Protein AF-A0A7J0DZ44-F1 (afdb_monomer)

Structure (mmCIF, N/CA/C/O backbone):
data_AF-A0A7J0DZ44-F1
#
_entry.id   AF-A0A7J0DZ44-F1
#
loop_
_atom_site.group_PDB
_atom_site.id
_atom_site.type_symbol
_atom_site.label_atom_id
_atom_site.label_alt_id
_atom_site.label_comp_id
_atom_site.label_asym_id
_atom_site.label_entity_id
_atom_site.label_seq_id
_atom_site.pdbx_PDB_ins_code
_atom_site.Cartn_x
_atom_site.Cartn_y
_atom_site.Cartn_z
_atom_site.occupancy
_atom_site.B_iso_or_equiv
_atom_site.auth_seq_id
_atom_site.auth_comp_id
_atom_site.auth_asym_id
_atom_site.auth_atom_id
_atom_site.pdbx_PDB_model_num
ATOM 1 N N . MET A 1 1 ? 15.721 -35.828 4.945 1.00 43.91 1 MET A N 1
ATOM 2 C CA . MET A 1 1 ? 15.934 -35.846 6.408 1.00 43.91 1 MET A CA 1
ATOM 3 C C . MET A 1 1 ? 17.241 -35.132 6.707 1.00 43.91 1 MET A C 1
ATOM 5 O O . MET A 1 1 ? 18.280 -35.696 6.408 1.00 43.91 1 MET A O 1
ATOM 9 N N . PHE A 1 2 ? 17.202 -33.919 7.258 1.00 36.06 2 PHE A N 1
ATOM 10 C CA . PHE A 1 2 ? 18.386 -33.231 7.784 1.00 36.06 2 PHE A CA 1
ATOM 11 C C . PHE A 1 2 ? 17.964 -32.470 9.041 1.00 36.06 2 PHE A C 1
ATOM 13 O O . PHE A 1 2 ? 17.052 -31.649 8.985 1.00 36.06 2 PHE A O 1
ATOM 20 N N . GLY A 1 3 ? 18.553 -32.820 10.185 1.00 31.08 3 GLY A N 1
ATOM 21 C CA . GLY A 1 3 ? 18.211 -32.240 11.481 1.00 31.08 3 GLY A CA 1
ATOM 22 C C . GLY A 1 3 ? 19.172 -31.118 11.855 1.00 31.08 3 GLY A C 1
ATOM 23 O O . GLY A 1 3 ? 20.385 -31.315 11.820 1.00 31.08 3 GLY A O 1
ATOM 24 N N . PHE A 1 4 ? 18.634 -29.968 12.256 1.00 33.56 4 PHE A N 1
ATOM 25 C CA . PHE A 1 4 ? 19.413 -28.885 12.851 1.00 33.56 4 PHE A CA 1
ATOM 26 C C . PHE A 1 4 ? 19.308 -28.943 14.376 1.00 33.56 4 PHE A C 1
ATOM 28 O O . PHE A 1 4 ? 18.251 -28.692 14.953 1.00 33.56 4 PHE A O 1
ATOM 35 N N . SER A 1 5 ? 20.420 -29.276 15.032 1.00 33.06 5 SER A N 1
ATOM 36 C CA . SER A 1 5 ? 20.515 -29.284 16.493 1.00 33.06 5 SER A CA 1
ATOM 37 C C . SER A 1 5 ? 20.655 -27.864 17.038 1.00 33.06 5 SER A C 1
ATOM 39 O O . SER A 1 5 ? 21.625 -27.165 16.744 1.00 33.06 5 SER A O 1
ATOM 41 N N . ILE A 1 6 ? 19.716 -27.463 17.893 1.00 34.22 6 ILE A N 1
ATOM 42 C CA . ILE A 1 6 ? 19.776 -26.206 18.645 1.00 34.22 6 ILE A CA 1
ATOM 43 C C . ILE A 1 6 ? 20.902 -26.308 19.682 1.00 34.22 6 ILE A C 1
ATOM 45 O O . ILE A 1 6 ? 20.892 -27.207 20.524 1.00 34.22 6 ILE A O 1
ATOM 49 N N . ARG A 1 7 ? 21.861 -25.374 19.656 1.00 34.81 7 ARG A N 1
ATOM 50 C CA . ARG A 1 7 ? 22.916 -25.270 20.674 1.00 34.81 7 ARG A CA 1
ATOM 51 C C . ARG A 1 7 ? 22.809 -23.946 21.420 1.00 34.81 7 ARG A C 1
ATOM 53 O O . ARG A 1 7 ? 23.337 -22.927 20.984 1.00 34.81 7 ARG A O 1
ATOM 60 N N . THR A 1 8 ? 22.140 -23.980 22.565 1.00 36.38 8 THR A N 1
ATOM 61 C CA . THR A 1 8 ? 22.149 -22.888 23.540 1.00 36.38 8 THR A CA 1
ATOM 62 C C . THR A 1 8 ? 23.567 -22.663 24.082 1.00 36.38 8 THR A C 1
ATOM 64 O O . THR A 1 8 ? 24.327 -23.611 24.297 1.00 36.38 8 THR A O 1
ATOM 67 N N . ARG A 1 9 ? 23.938 -21.400 24.320 1.00 35.31 9 ARG A N 1
ATOM 68 C CA . ARG A 1 9 ? 25.135 -21.029 25.091 1.00 35.31 9 ARG A CA 1
ATOM 69 C C . ARG A 1 9 ? 24.743 -20.109 26.241 1.00 35.31 9 ARG A C 1
ATOM 71 O O . ARG A 1 9 ? 24.006 -19.151 26.047 1.00 35.31 9 ARG A O 1
ATOM 78 N N . GLN A 1 10 ? 25.234 -20.442 27.431 1.00 34.72 10 GLN A N 1
ATOM 79 C CA . GLN A 1 10 ? 25.020 -19.686 28.663 1.00 34.72 10 GLN A CA 1
ATOM 80 C C . GLN A 1 10 ? 25.854 -18.401 28.704 1.00 34.72 10 GLN A C 1
ATOM 82 O O . GLN A 1 10 ? 26.962 -18.345 28.168 1.00 34.72 10 GLN A O 1
ATOM 87 N N . ASN A 1 11 ? 25.340 -17.419 29.447 1.00 33.09 11 ASN A N 1
ATOM 88 C CA . ASN A 1 11 ? 26.119 -16.308 29.986 1.00 33.09 11 ASN A CA 1
ATOM 89 C C . ASN A 1 11 ? 27.279 -16.818 30.854 1.00 33.09 11 ASN A C 1
ATOM 91 O O . ASN A 1 11 ? 27.069 -17.668 31.719 1.00 33.09 11 ASN A O 1
ATOM 95 N N . VAL A 1 12 ? 28.454 -16.202 30.715 1.00 37.75 12 VAL A N 1
ATOM 96 C CA . VAL A 1 12 ? 29.480 -16.166 31.767 1.00 37.75 12 VAL A CA 1
ATOM 97 C C . VAL A 1 12 ? 30.009 -14.739 31.863 1.00 37.75 12 VAL A C 1
ATOM 99 O O . VAL A 1 12 ? 30.397 -14.138 30.863 1.00 37.75 12 VAL A O 1
ATOM 102 N N . SER A 1 13 ? 29.989 -14.192 33.073 1.00 35.38 13 SER A N 1
ATOM 103 C CA . SER A 1 13 ? 30.515 -12.874 33.420 1.00 35.38 13 SER A CA 1
ATOM 104 C C . SER A 1 13 ? 32.046 -12.880 33.499 1.00 35.38 13 SER A C 1
ATOM 106 O O . SER A 1 13 ? 32.651 -13.830 33.989 1.00 35.38 13 SER A O 1
ATOM 108 N N . GLY A 1 14 ? 32.686 -11.790 33.068 1.00 33.53 14 GLY A N 1
ATOM 109 C CA . GLY A 1 14 ? 34.139 -11.634 33.174 1.00 33.53 14 GLY A CA 1
ATOM 110 C C . GLY A 1 14 ? 34.596 -10.212 32.865 1.00 33.53 14 GLY A C 1
ATOM 111 O O . GLY A 1 14 ? 34.709 -9.831 31.706 1.00 33.53 14 GLY A O 1
ATOM 112 N N . SER A 1 15 ? 34.861 -9.427 33.909 1.00 36.53 15 SER A N 1
ATOM 113 C CA . SER A 1 15 ? 35.452 -8.086 33.804 1.00 36.53 15 SER A CA 1
ATOM 114 C C . SER A 1 15 ? 36.983 -8.167 33.860 1.00 36.53 15 SER A C 1
ATOM 116 O O . SER A 1 15 ? 37.512 -8.968 34.635 1.00 36.53 15 SER A O 1
ATOM 118 N N . PRO A 1 16 ? 37.707 -7.321 33.108 1.00 46.69 16 PRO A N 1
ATOM 119 C CA . PRO A 1 16 ? 39.005 -6.840 33.568 1.00 46.69 16 PRO A CA 1
ATOM 120 C C . PRO A 1 16 ? 39.146 -5.307 33.517 1.00 46.69 16 PRO A C 1
ATOM 122 O O . PRO A 1 16 ? 38.328 -4.575 32.961 1.00 46.69 16 PRO A O 1
ATOM 125 N N . ARG A 1 17 ? 40.204 -4.817 34.172 1.00 32.31 17 ARG A N 1
ATOM 126 C CA . ARG A 1 17 ? 40.313 -3.468 34.741 1.00 32.31 17 ARG A CA 1
ATOM 127 C C . ARG A 1 17 ? 41.557 -2.711 34.243 1.00 32.31 17 ARG A C 1
ATOM 129 O O . ARG A 1 17 ? 42.655 -3.240 34.322 1.00 32.31 17 ARG A O 1
ATOM 136 N N . ALA A 1 18 ? 41.343 -1.428 33.932 1.00 34.41 18 ALA A N 1
ATOM 137 C CA . ALA A 1 18 ? 42.260 -0.274 33.998 1.00 34.41 18 ALA A CA 1
ATOM 138 C C . ALA A 1 18 ? 43.503 -0.130 33.084 1.00 34.41 18 ALA A C 1
ATOM 140 O O . ALA A 1 18 ? 44.418 -0.945 33.057 1.00 34.41 18 ALA A O 1
ATOM 141 N N . GLY A 1 19 ? 43.577 1.084 32.523 1.00 31.53 19 GLY A N 1
ATOM 142 C CA . GLY A 1 19 ? 44.742 1.829 32.025 1.00 31.53 19 GLY A CA 1
ATOM 143 C C . GLY A 1 19 ? 44.231 2.959 31.113 1.00 31.53 19 GLY A C 1
ATOM 144 O O . GLY A 1 19 ? 43.337 2.702 30.318 1.00 31.53 19 GLY A O 1
ATOM 145 N N . GLY A 1 20 ? 44.648 4.228 31.165 1.00 30.98 20 GLY A N 1
ATOM 146 C CA . GLY A 1 20 ? 45.478 4.995 32.105 1.00 30.98 20 GLY A CA 1
ATOM 147 C C . GLY A 1 20 ? 45.550 6.455 31.599 1.00 30.98 20 GLY A C 1
ATOM 148 O O . GLY A 1 20 ? 45.756 6.662 30.408 1.00 30.98 20 GLY A O 1
ATOM 149 N N . SER A 1 21 ? 45.315 7.467 32.447 1.00 33.44 21 SER A N 1
ATOM 150 C CA . SER A 1 21 ? 45.281 8.899 32.047 1.00 33.44 21 SER A CA 1
ATOM 151 C C . SER A 1 21 ? 46.685 9.497 31.828 1.00 33.44 21 SER A C 1
ATOM 153 O O . SER A 1 21 ? 47.658 8.937 32.336 1.00 33.44 21 SER A O 1
ATOM 155 N N . PRO A 1 22 ? 46.819 10.643 31.123 1.00 50.00 22 PRO A N 1
ATOM 156 C CA . PRO A 1 22 ? 46.751 11.988 31.755 1.00 50.00 22 PRO A CA 1
ATOM 157 C C . PRO A 1 22 ? 46.047 13.057 30.865 1.00 50.00 22 PRO A C 1
ATOM 159 O O . PRO A 1 22 ? 45.799 12.792 29.699 1.00 50.00 22 PRO A O 1
ATOM 162 N N . ARG A 1 23 ? 45.762 14.325 31.221 1.00 32.16 23 ARG A N 1
ATOM 163 C CA . ARG A 1 23 ? 45.607 15.151 32.451 1.00 32.16 23 ARG A CA 1
ATOM 164 C C . ARG A 1 23 ? 45.887 16.622 32.054 1.00 32.16 23 ARG A C 1
ATOM 166 O O . ARG A 1 23 ? 47.036 16.918 31.756 1.00 32.16 23 ARG A O 1
ATOM 173 N N . THR A 1 24 ? 44.926 17.533 32.234 1.00 31.66 24 THR A N 1
ATOM 174 C CA . THR A 1 24 ? 45.095 18.984 32.544 1.00 31.66 24 THR A CA 1
ATOM 175 C C . THR A 1 24 ? 43.763 19.456 33.178 1.00 31.66 24 THR A C 1
ATOM 177 O O . THR A 1 24 ? 42.719 19.160 32.617 1.00 31.66 24 THR A O 1
ATOM 180 N N . THR A 1 25 ? 43.612 19.941 34.426 1.00 31.28 25 THR A N 1
ATOM 181 C CA . THR A 1 25 ? 44.124 21.157 35.124 1.00 31.28 25 THR A CA 1
ATOM 182 C C . THR A 1 25 ? 43.849 22.455 34.349 1.00 31.28 25 THR A C 1
ATOM 184 O O . THR A 1 25 ? 44.351 22.558 33.239 1.00 31.28 25 THR A O 1
ATOM 187 N N . THR A 1 26 ? 43.159 23.496 34.841 1.00 33.94 26 THR A N 1
ATOM 188 C CA . THR A 1 26 ? 42.732 23.934 36.206 1.00 33.94 26 THR A CA 1
ATOM 189 C C . THR A 1 26 ? 41.190 24.177 36.261 1.00 33.94 26 THR A C 1
ATOM 191 O O . THR A 1 26 ? 40.517 23.777 35.321 1.00 33.94 26 THR A O 1
ATOM 194 N N . GLY A 1 27 ? 40.512 24.738 37.285 1.00 31.03 27 GLY A N 1
ATOM 195 C CA . GLY A 1 27 ? 40.890 25.312 38.595 1.00 31.03 27 GLY A CA 1
ATOM 196 C C . GLY A 1 27 ? 39.676 25.834 39.414 1.00 31.03 27 GLY A C 1
ATOM 197 O O . GLY A 1 27 ? 38.540 25.710 38.970 1.00 31.03 27 GLY A O 1
ATOM 198 N N . SER A 1 28 ? 39.937 26.444 40.583 1.00 28.61 28 SER A N 1
ATOM 199 C CA . SER A 1 28 ? 38.984 27.098 41.530 1.00 28.61 28 SER A CA 1
ATOM 200 C C . SER A 1 28 ? 39.706 28.302 42.218 1.00 28.61 28 SER A C 1
ATOM 202 O O . SER A 1 28 ? 40.907 28.416 41.950 1.00 28.61 28 SER A O 1
ATOM 204 N N . PRO A 1 29 ? 39.128 29.149 43.128 1.00 46.94 29 PRO A N 1
ATOM 205 C CA . PRO A 1 29 ? 37.800 29.093 43.788 1.00 46.94 29 PRO A CA 1
ATOM 206 C C . PRO A 1 29 ? 37.047 30.438 44.109 1.00 46.94 29 PRO A C 1
ATOM 208 O O . PRO A 1 29 ? 37.622 31.519 44.109 1.00 46.94 29 PRO A O 1
ATOM 211 N N . SER A 1 30 ? 35.808 30.289 44.621 1.00 30.03 30 SER A N 1
ATOM 212 C CA . SER A 1 30 ? 35.203 31.016 45.778 1.00 30.03 30 SER A CA 1
ATOM 213 C C . SER A 1 30 ? 34.211 32.208 45.645 1.00 30.03 30 SER A C 1
ATOM 215 O O . SER A 1 30 ? 34.310 33.074 44.787 1.00 30.03 30 SER A O 1
ATOM 217 N N . THR A 1 31 ? 33.309 32.227 46.648 1.00 32.22 31 THR A N 1
ATOM 218 C CA . THR A 1 31 ? 32.416 33.274 47.222 1.00 32.22 31 THR A CA 1
ATOM 219 C C . THR A 1 31 ? 31.159 33.834 46.509 1.00 32.22 31 THR A C 1
ATOM 221 O O . THR A 1 31 ? 31.244 34.704 45.656 1.00 32.22 31 THR A O 1
ATOM 224 N N . VAL A 1 32 ? 29.994 33.446 47.071 1.00 33.91 32 VAL A N 1
ATOM 225 C CA . VAL A 1 32 ? 28.840 34.271 47.542 1.00 33.91 32 VAL A CA 1
ATOM 226 C C . VAL A 1 32 ? 28.119 35.245 46.581 1.00 33.91 32 VAL A C 1
ATOM 228 O O . VAL A 1 32 ? 28.599 36.350 46.362 1.00 33.91 32 VAL A O 1
ATOM 231 N N . ALA A 1 33 ? 26.869 34.910 46.198 1.00 32.44 33 ALA A N 1
ATOM 232 C CA . ALA A 1 33 ? 25.630 35.674 46.509 1.00 32.44 33 ALA A CA 1
ATOM 233 C C . ALA A 1 33 ? 24.385 35.164 45.729 1.00 32.44 33 ALA A C 1
ATOM 235 O O . ALA A 1 33 ? 24.387 35.092 44.504 1.00 32.44 33 ALA A O 1
ATOM 236 N N . THR A 1 34 ? 23.286 34.877 46.432 1.00 31.98 34 THR A N 1
ATOM 237 C CA . THR A 1 34 ? 21.893 34.825 45.912 1.00 31.98 34 THR A CA 1
ATOM 238 C C . THR A 1 34 ? 21.245 36.230 46.025 1.00 31.98 34 THR A C 1
ATOM 240 O O . THR A 1 34 ? 21.845 37.069 46.699 1.00 31.98 34 THR A O 1
ATOM 243 N N . PRO A 1 35 ? 20.025 36.533 45.496 1.00 44.53 35 PRO A N 1
ATOM 244 C CA . PRO A 1 35 ? 19.065 35.691 44.747 1.00 44.53 35 PRO A CA 1
ATOM 245 C C . PRO A 1 35 ? 18.391 36.332 43.496 1.00 44.53 35 PRO A C 1
ATOM 247 O O . PRO A 1 35 ? 18.168 37.539 43.470 1.00 44.53 35 PRO A O 1
ATOM 250 N N . ARG A 1 36 ? 17.867 35.509 42.560 1.00 30.42 36 ARG A N 1
ATOM 251 C CA . ARG A 1 36 ? 16.418 35.435 42.190 1.00 30.42 36 ARG A CA 1
ATOM 252 C C . ARG A 1 36 ? 16.113 34.633 40.903 1.00 30.42 36 ARG A C 1
ATOM 254 O O . ARG A 1 36 ? 16.737 34.840 39.877 1.00 30.42 36 ARG A O 1
ATOM 261 N N . SER A 1 37 ? 14.996 33.897 40.975 1.00 29.45 37 SER A N 1
ATOM 262 C CA . SER A 1 37 ? 13.977 33.699 39.920 1.00 29.45 37 SER A CA 1
ATOM 263 C C . SER A 1 37 ? 14.210 32.754 38.718 1.00 29.45 37 SER A C 1
ATOM 265 O O . SER A 1 37 ? 14.757 33.157 37.703 1.00 29.45 37 SER A O 1
ATOM 267 N N . ILE A 1 38 ? 13.546 31.587 38.807 1.00 33.12 38 ILE A N 1
ATOM 268 C CA . ILE A 1 38 ? 12.726 30.907 37.770 1.00 33.12 38 ILE A CA 1
ATOM 269 C C . ILE A 1 38 ? 13.408 30.412 36.473 1.00 33.12 38 ILE A C 1
ATOM 271 O O . ILE A 1 38 ? 13.805 31.197 35.622 1.00 33.12 38 ILE A O 1
ATOM 275 N N . GLY A 1 39 ? 13.321 29.090 36.246 1.00 32.09 39 GLY A N 1
ATOM 276 C CA . GLY A 1 39 ? 13.330 28.477 34.905 1.00 32.09 39 GLY A CA 1
ATOM 277 C C . GLY A 1 39 ? 14.258 27.266 34.746 1.00 32.09 39 GLY A C 1
ATOM 278 O O . GLY A 1 39 ? 15.430 27.435 34.432 1.00 32.09 39 GLY A O 1
ATOM 279 N N . GLY A 1 40 ? 13.740 26.040 34.903 1.00 30.69 40 GLY A N 1
ATOM 280 C CA . GLY A 1 40 ? 14.496 24.813 34.599 1.00 30.69 40 GLY A CA 1
ATOM 281 C C . GLY A 1 40 ? 13.887 23.538 35.194 1.00 30.69 40 GLY A C 1
ATOM 282 O O . GLY A 1 40 ? 13.850 23.377 36.409 1.00 30.69 40 GLY A O 1
ATOM 283 N N . SER A 1 41 ? 13.411 22.634 34.334 1.00 42.56 41 SER A N 1
ATOM 284 C CA . SER A 1 41 ? 12.888 21.307 34.705 1.00 42.56 41 SER A CA 1
ATOM 285 C C . SER A 1 41 ? 14.019 20.301 34.970 1.00 42.56 41 SER A C 1
ATOM 287 O O . SER A 1 41 ? 15.100 20.428 34.392 1.00 42.56 41 SER A O 1
ATOM 289 N N . PRO A 1 42 ? 13.746 19.241 35.748 1.00 40.66 42 PRO A N 1
ATOM 290 C CA . PRO A 1 42 ? 14.258 17.923 35.389 1.00 40.66 42 PRO A CA 1
ATOM 291 C C . PRO A 1 42 ? 13.148 16.868 35.248 1.00 40.66 42 PRO A C 1
ATOM 293 O O . PRO A 1 42 ? 12.140 16.882 35.952 1.00 40.66 42 PRO A O 1
ATOM 296 N N . ARG A 1 43 ? 13.390 15.912 34.344 1.00 48.62 43 ARG A N 1
ATOM 297 C CA . ARG A 1 43 ? 12.677 14.630 34.262 1.00 48.62 43 ARG A CA 1
ATOM 298 C C . ARG A 1 43 ? 12.961 13.774 35.504 1.00 48.62 43 ARG A C 1
ATOM 300 O O . ARG A 1 43 ? 14.123 13.626 35.870 1.00 48.62 43 ARG A O 1
ATOM 307 N N . THR A 1 44 ? 11.938 13.085 35.990 1.00 39.16 44 THR A N 1
ATOM 308 C CA . THR A 1 44 ? 12.017 11.805 36.717 1.00 39.16 44 THR A CA 1
ATOM 309 C C . THR A 1 44 ? 10.925 10.907 36.120 1.00 39.16 44 THR A C 1
ATOM 311 O O . THR A 1 44 ? 9.802 11.350 35.911 1.00 39.16 44 THR A O 1
ATOM 314 N N . GLU A 1 45 ? 11.281 9.791 35.484 1.00 40.16 45 GLU A N 1
ATOM 315 C CA . GLU A 1 45 ? 11.608 8.496 36.107 1.00 40.16 45 GLU A CA 1
ATOM 316 C C . GLU A 1 45 ? 10.319 7.742 36.477 1.00 40.16 45 GLU A C 1
ATOM 318 O O . GLU A 1 45 ? 9.567 8.137 37.364 1.00 40.16 45 GLU A O 1
ATOM 323 N N . VAL A 1 46 ? 10.020 6.697 35.696 1.00 46.69 46 VAL A N 1
ATOM 324 C CA . VAL A 1 46 ? 8.775 5.923 35.785 1.00 46.69 46 VAL A CA 1
ATOM 325 C C . VAL A 1 46 ? 8.871 4.982 36.981 1.00 46.69 46 VAL A C 1
ATOM 327 O O . VAL A 1 46 ? 9.714 4.090 36.995 1.00 46.69 46 VAL A O 1
ATOM 330 N N . GLY A 1 47 ? 8.008 5.176 37.977 1.00 39.38 47 GLY A N 1
ATOM 331 C CA . GLY A 1 47 ? 7.958 4.313 39.154 1.00 39.38 47 GLY A CA 1
ATOM 332 C C . GLY A 1 47 ? 7.350 2.947 38.841 1.00 39.38 47 GLY A C 1
ATOM 333 O O . GLY A 1 47 ? 6.136 2.834 38.673 1.00 39.38 47 GLY A O 1
ATOM 334 N N . GLU A 1 48 ? 8.177 1.903 38.822 1.00 54.34 48 GLU A N 1
ATOM 335 C CA . GLU A 1 48 ? 7.710 0.521 38.958 1.00 54.34 48 GLU A CA 1
ATOM 336 C C . GLU A 1 48 ? 7.171 0.316 40.384 1.00 54.34 48 GLU A C 1
ATOM 338 O O . GLU A 1 48 ? 7.877 0.5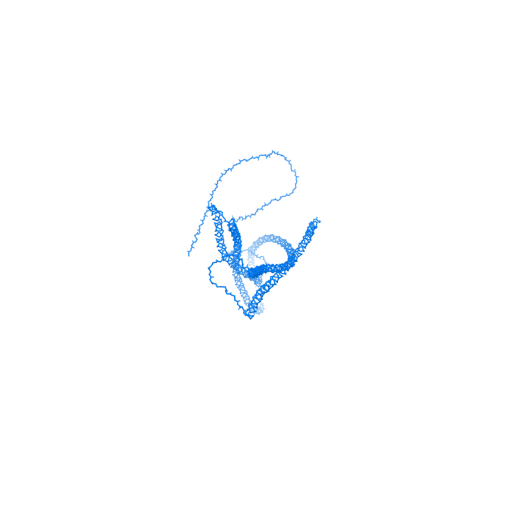52 41.366 1.00 54.34 48 GLU A O 1
ATOM 343 N N . ILE A 1 49 ? 5.909 -0.103 40.518 1.00 50.78 49 ILE A N 1
ATOM 344 C CA . ILE A 1 49 ? 5.283 -0.333 41.827 1.00 50.78 49 ILE A CA 1
ATOM 345 C C . ILE A 1 49 ? 5.555 -1.776 42.272 1.00 50.78 49 ILE A C 1
ATOM 347 O O . ILE A 1 49 ? 5.081 -2.730 41.652 1.00 50.78 49 ILE A O 1
ATOM 351 N N . ASP A 1 50 ? 6.300 -1.929 43.370 1.00 46.41 50 ASP A N 1
ATOM 352 C CA . ASP A 1 50 ? 6.575 -3.217 44.016 1.00 46.41 50 ASP A CA 1
ATOM 353 C C . ASP A 1 50 ? 5.288 -3.835 44.596 1.00 46.41 50 ASP A C 1
ATOM 355 O O . ASP A 1 50 ? 4.540 -3.201 45.341 1.00 46.41 50 ASP A O 1
ATOM 359 N N . THR A 1 51 ? 5.030 -5.101 44.261 1.00 60.88 51 THR A N 1
ATOM 360 C CA . THR A 1 51 ? 3.798 -5.832 44.598 1.00 60.88 51 THR A CA 1
ATOM 361 C C . THR A 1 51 ? 3.982 -6.860 45.731 1.00 60.88 51 THR A C 1
ATOM 363 O O . THR A 1 51 ? 3.296 -7.884 45.759 1.00 60.88 51 THR A O 1
ATOM 366 N N . ARG A 1 52 ? 4.913 -6.641 46.677 1.00 58.66 52 ARG A N 1
ATOM 367 C CA . ARG A 1 52 ? 5.294 -7.651 47.696 1.00 58.66 52 ARG A CA 1
ATOM 368 C C . ARG A 1 52 ? 5.101 -7.271 49.177 1.00 58.66 52 ARG A C 1
ATOM 370 O O . ARG A 1 52 ? 6.045 -7.312 49.958 1.00 58.66 52 ARG A O 1
ATOM 377 N N . ALA A 1 53 ? 3.853 -7.060 49.599 1.00 48.00 53 ALA A N 1
ATOM 378 C CA . ALA A 1 53 ? 3.339 -7.360 50.956 1.00 48.00 53 ALA A CA 1
ATOM 379 C C . ALA A 1 53 ? 1.792 -7.370 50.908 1.00 48.00 53 ALA A C 1
ATOM 381 O O . ALA A 1 53 ? 1.232 -6.789 49.987 1.00 48.00 53 ALA A O 1
ATOM 382 N N . PRO A 1 54 ? 1.065 -8.090 51.783 1.00 51.94 54 PRO A N 1
ATOM 383 C CA . PRO A 1 54 ? -0.075 -8.894 51.344 1.00 51.94 54 PRO A CA 1
ATOM 384 C C . PRO A 1 54 ? -1.365 -8.088 51.125 1.00 51.94 54 PRO A C 1
ATOM 386 O O . PRO A 1 54 ? -2.244 -8.059 51.987 1.00 51.94 54 PRO A O 1
ATOM 389 N N . PHE A 1 55 ? -1.542 -7.518 49.932 1.00 47.56 55 PHE A N 1
ATOM 390 C CA . PHE A 1 55 ? -2.873 -7.137 49.455 1.00 47.56 55 PHE A CA 1
ATOM 391 C C . PHE A 1 55 ? -3.689 -8.418 49.287 1.00 47.56 55 PHE A C 1
ATOM 393 O O . PHE A 1 55 ? -3.402 -9.257 48.427 1.00 47.56 55 PHE A O 1
ATOM 400 N N . GLN A 1 56 ? -4.704 -8.589 50.131 1.00 55.91 56 GLN A N 1
ATOM 401 C CA . GLN A 1 56 ? -5.666 -9.664 49.945 1.00 55.91 56 GLN A CA 1
ATOM 402 C C . GLN A 1 56 ? -6.374 -9.436 48.606 1.00 55.91 56 GLN A C 1
ATOM 404 O O . GLN A 1 56 ? -6.893 -8.352 48.346 1.00 55.91 56 GLN A O 1
ATOM 409 N N . SER A 1 57 ? -6.344 -10.451 47.739 1.00 60.38 57 SER A N 1
ATOM 410 C CA . SER A 1 57 ? -6.980 -10.417 46.417 1.00 60.38 57 SER A CA 1
ATOM 411 C C . SER A 1 57 ? -8.421 -9.907 46.512 1.00 60.38 57 SER A C 1
ATOM 413 O O . SER A 1 57 ? -9.118 -10.221 47.473 1.00 60.38 57 SER A O 1
ATOM 415 N N . VAL A 1 58 ? -8.917 -9.224 45.474 1.00 51.69 58 VAL A N 1
ATOM 416 C CA . VAL A 1 58 ? -10.330 -8.801 45.356 1.00 51.69 58 VAL A CA 1
ATOM 417 C C . VAL A 1 58 ? -11.306 -9.971 45.603 1.00 51.69 58 VAL A C 1
ATOM 419 O O . VAL A 1 58 ? -12.395 -9.778 46.136 1.00 51.69 58 VAL A O 1
ATOM 422 N N . LYS A 1 59 ? -10.875 -11.214 45.339 1.00 51.47 59 LYS A N 1
ATOM 423 C CA . LYS A 1 59 ? -11.609 -12.447 45.666 1.00 51.47 59 LYS A CA 1
ATOM 424 C C . LYS A 1 59 ? -11.896 -12.632 47.172 1.00 51.47 59 LYS A C 1
ATOM 426 O O . LYS A 1 59 ? -12.908 -13.229 47.520 1.00 51.47 59 LYS A O 1
ATOM 431 N N . ALA A 1 60 ? -11.050 -12.105 48.058 1.00 52.03 60 ALA A N 1
ATOM 432 C CA . ALA A 1 60 ? -11.263 -12.087 49.508 1.00 52.03 60 ALA A CA 1
ATOM 433 C C . ALA A 1 60 ? -12.281 -11.013 49.934 1.00 52.03 60 ALA A C 1
ATOM 435 O O . ALA A 1 60 ? -13.122 -11.283 50.786 1.00 52.03 60 ALA A O 1
ATOM 436 N N . ALA A 1 61 ? -12.270 -9.836 49.296 1.00 55.72 61 ALA A N 1
ATOM 437 C CA . ALA A 1 61 ? -13.261 -8.787 49.553 1.00 55.72 61 ALA A CA 1
ATOM 438 C C . ALA A 1 61 ? -14.681 -9.221 49.142 1.00 55.72 61 ALA A C 1
ATOM 440 O O . ALA A 1 61 ? -15.642 -8.949 49.856 1.00 55.72 61 ALA A O 1
ATOM 441 N N . VAL A 1 62 ? -14.816 -9.976 48.045 1.00 48.59 62 VAL A N 1
ATOM 442 C CA . VAL A 1 62 ? -16.101 -10.577 47.636 1.00 48.59 62 VAL A CA 1
ATOM 443 C C . VAL A 1 62 ? -16.566 -11.656 48.629 1.00 48.59 62 VAL A C 1
ATOM 445 O O . VAL A 1 62 ? -17.759 -11.757 48.906 1.00 48.59 62 VAL A O 1
ATOM 448 N N . SER A 1 63 ? -15.642 -12.398 49.253 1.00 51.47 63 SER A N 1
ATOM 449 C CA . SER A 1 63 ? -15.973 -13.369 50.310 1.00 51.47 63 SER A CA 1
ATOM 450 C C . SER A 1 63 ? -16.481 -12.725 51.610 1.00 51.47 63 SER A C 1
ATOM 452 O O . SER A 1 63 ? -17.069 -13.422 52.431 1.00 51.47 63 SER A O 1
ATOM 454 N N . LEU A 1 64 ? -16.289 -11.414 51.799 1.00 54.25 64 LEU A N 1
ATOM 455 C CA . LEU A 1 64 ? -16.797 -10.654 52.950 1.00 54.25 64 LEU A CA 1
ATOM 456 C C . LEU A 1 64 ? -18.301 -10.324 52.829 1.00 54.25 64 LEU A C 1
ATOM 458 O O . LEU A 1 64 ? -18.934 -9.970 53.820 1.00 54.25 64 LEU A O 1
ATOM 462 N N . PHE A 1 65 ? -18.881 -10.476 51.632 1.00 54.69 65 PHE A N 1
ATOM 463 C CA . PHE A 1 65 ? -20.306 -10.251 51.353 1.00 54.69 65 PHE A CA 1
ATOM 464 C C . PHE A 1 65 ? -21.105 -11.546 51.104 1.00 54.69 65 PHE A C 1
ATOM 466 O O . PHE A 1 65 ? -22.305 -11.478 50.837 1.00 54.69 65 PHE A O 1
ATOM 473 N N . GLY A 1 66 ? -20.476 -12.723 51.203 1.00 54.94 66 GLY A N 1
ATOM 474 C CA . GLY A 1 66 ? -21.128 -14.011 50.950 1.00 54.94 66 GLY A CA 1
ATOM 475 C C . GLY A 1 66 ? -20.454 -15.178 51.671 1.00 54.94 66 GLY A C 1
ATOM 476 O O . GLY A 1 66 ? -19.557 -15.810 51.120 1.00 54.94 66 GLY A O 1
ATOM 477 N N . GLY A 1 67 ? -20.914 -15.477 52.887 1.00 39.97 67 GLY A N 1
ATOM 478 C CA . GLY A 1 67 ? -20.471 -16.619 53.692 1.00 39.97 67 GLY A CA 1
ATOM 479 C C . GLY A 1 67 ? -21.081 -16.574 55.095 1.00 39.97 67 GLY A C 1
ATOM 480 O O . GLY A 1 67 ? -20.840 -15.632 55.843 1.00 39.97 67 GLY A O 1
ATOM 481 N N . GLU A 1 68 ? -21.918 -17.555 55.428 1.00 51.03 68 GLU A N 1
ATOM 482 C CA . GLU A 1 68 ? -22.774 -17.572 56.623 1.00 51.03 68 GLU A CA 1
ATOM 483 C C . GLU A 1 68 ? -22.029 -17.466 57.969 1.00 51.03 68 GLU A C 1
ATOM 485 O O . GLU A 1 68 ? -21.034 -18.143 58.217 1.00 51.03 68 GLU A O 1
ATOM 490 N N . GLY A 1 69 ? -22.590 -16.665 58.883 1.00 36.28 69 GLY A N 1
ATOM 491 C CA . GLY A 1 69 ? -22.100 -16.488 60.254 1.00 36.28 69 GLY A CA 1
ATOM 492 C C . GLY A 1 69 ? -23.109 -15.732 61.123 1.00 36.28 69 GLY A C 1
ATOM 493 O O . GLY A 1 69 ? -22.892 -14.577 61.477 1.00 36.28 69 GLY A O 1
ATOM 494 N N . ALA A 1 70 ? -24.258 -16.348 61.413 1.00 53.44 70 ALA A N 1
ATOM 495 C CA . ALA A 1 70 ? -25.385 -15.677 62.066 1.00 53.44 70 ALA A CA 1
ATOM 496 C C . ALA A 1 70 ? -25.281 -15.620 63.605 1.00 53.44 70 ALA A C 1
ATOM 498 O O . ALA A 1 70 ? -25.133 -16.650 64.263 1.00 53.44 70 ALA A O 1
ATOM 499 N N . SER A 1 71 ? -25.497 -14.436 64.194 1.00 40.22 71 SER A N 1
ATOM 500 C CA . SER A 1 71 ? -26.093 -14.279 65.535 1.00 40.22 71 SER A CA 1
ATOM 501 C C . SER A 1 71 ? -26.565 -12.838 65.805 1.00 40.22 71 SER A C 1
ATOM 503 O O . SER A 1 71 ? -26.105 -11.915 65.135 1.00 40.22 71 SER A O 1
ATOM 505 N N . PRO A 1 72 ? -27.563 -12.627 66.690 1.00 44.41 72 PRO A N 1
ATOM 506 C CA . PRO A 1 72 ? -28.700 -11.813 66.267 1.00 44.41 72 PRO A CA 1
ATOM 507 C C . PRO A 1 72 ? -29.121 -10.746 67.290 1.00 44.41 72 PRO A C 1
ATOM 509 O O . PRO A 1 72 ? -29.764 -11.076 68.286 1.00 44.41 72 PRO A O 1
ATOM 512 N N . LYS A 1 73 ? -28.826 -9.465 67.018 1.00 42.28 73 LYS A N 1
ATOM 513 C CA . LYS A 1 73 ? -29.476 -8.292 67.651 1.00 42.28 73 LYS A CA 1
ATOM 514 C C . LYS A 1 73 ? -29.071 -6.977 66.961 1.00 42.28 73 LYS A C 1
ATOM 516 O O . LYS A 1 73 ? -28.348 -6.164 67.512 1.00 42.28 73 LYS A O 1
ATOM 521 N N . ALA A 1 74 ? -29.561 -6.771 65.741 1.00 36.88 74 ALA A N 1
ATOM 522 C CA . ALA A 1 74 ? -29.570 -5.466 65.077 1.00 36.88 74 ALA A CA 1
ATOM 523 C C . ALA A 1 74 ? -30.848 -5.360 64.236 1.00 36.88 74 ALA A C 1
ATOM 525 O O . ALA A 1 74 ? -31.192 -6.300 63.513 1.00 36.88 74 ALA A O 1
ATOM 526 N N . ARG A 1 75 ? -31.591 -4.254 64.357 1.00 46.91 75 ARG A N 1
ATOM 527 C CA . ARG A 1 75 ? -32.877 -4.061 63.667 1.00 46.91 75 ARG A CA 1
ATOM 528 C C . ARG A 1 75 ? -32.647 -3.199 62.415 1.00 46.91 75 ARG A C 1
ATOM 530 O O . ARG A 1 75 ? -32.249 -2.050 62.573 1.00 46.91 75 ARG A O 1
ATOM 537 N N . PRO A 1 76 ? -32.865 -3.701 61.183 1.00 44.06 76 PRO A N 1
ATOM 538 C CA . PRO A 1 76 ? -32.433 -2.977 59.988 1.00 44.06 76 PRO A CA 1
ATOM 539 C C . PRO A 1 76 ? -33.231 -1.697 59.719 1.00 44.06 76 PRO A C 1
ATOM 541 O O . PRO A 1 76 ? -34.460 -1.681 59.815 1.00 44.06 76 PRO A O 1
ATOM 544 N N . VAL A 1 77 ? -32.526 -0.653 59.277 1.00 42.38 77 VAL A N 1
ATOM 545 C CA . VAL A 1 77 ? -33.124 0.559 58.704 1.00 42.38 77 VAL A CA 1
ATOM 546 C C . VAL A 1 77 ? -33.944 0.185 57.466 1.00 42.38 77 VAL A C 1
ATOM 548 O O . VAL A 1 77 ? -33.419 -0.369 56.497 1.00 42.38 77 VAL A O 1
ATOM 551 N N . LEU A 1 78 ? -35.237 0.516 57.490 1.00 46.44 78 LEU A N 1
ATOM 552 C CA . LEU A 1 78 ? -36.202 0.211 56.433 1.00 46.44 78 LEU A CA 1
ATOM 553 C C . LEU A 1 78 ? -35.974 1.067 55.175 1.00 46.44 78 LEU A C 1
ATOM 555 O O . LEU A 1 78 ? -36.743 1.977 54.863 1.00 46.44 78 LEU A O 1
ATOM 559 N N . LYS A 1 79 ? -34.963 0.705 54.377 1.00 49.97 79 LYS A N 1
ATOM 560 C CA . LYS A 1 79 ? -35.081 0.861 52.920 1.00 49.97 79 LYS A CA 1
ATOM 561 C C . LYS A 1 79 ? -36.316 0.061 52.493 1.00 49.97 79 LYS A C 1
ATOM 563 O O . LYS A 1 79 ? -36.462 -1.087 52.917 1.00 49.97 79 LYS A O 1
ATOM 568 N N . LYS A 1 80 ? -37.205 0.640 51.674 1.00 47.56 80 LYS A N 1
ATOM 569 C CA . LYS A 1 80 ? -38.314 -0.128 51.083 1.00 47.56 80 LYS A CA 1
ATOM 570 C C . LYS A 1 80 ? -37.714 -1.359 50.384 1.00 47.56 80 LYS A C 1
ATOM 572 O O . LYS A 1 80 ? -36.798 -1.172 49.580 1.00 47.56 80 LYS A O 1
ATOM 577 N N . PRO A 1 81 ? -38.154 -2.590 50.696 1.00 53.78 81 PRO A N 1
ATOM 578 C CA . PRO A 1 81 ? -37.642 -3.761 50.004 1.00 53.78 81 PRO A CA 1
ATOM 579 C C . PRO A 1 81 ? -38.038 -3.661 48.528 1.00 53.78 81 PRO A C 1
ATOM 581 O O . PRO A 1 81 ? -39.224 -3.514 48.230 1.00 53.78 81 PRO A O 1
ATOM 584 N N . LYS A 1 82 ? -37.050 -3.733 47.623 1.00 57.66 82 LYS A N 1
ATOM 585 C CA . LYS A 1 82 ? -37.294 -3.879 46.179 1.00 57.66 82 LYS A CA 1
ATOM 586 C C . LYS A 1 82 ? -38.274 -5.032 45.961 1.00 57.66 82 LYS A C 1
ATOM 588 O O . LYS A 1 82 ? -38.080 -6.102 46.555 1.00 57.66 82 LYS A O 1
ATOM 593 N N . THR A 1 83 ? -39.301 -4.841 45.134 1.00 70.06 83 THR A N 1
ATOM 594 C CA . THR A 1 83 ? -40.268 -5.921 44.871 1.00 70.06 83 THR A CA 1
ATOM 595 C C . THR A 1 83 ? -39.580 -7.089 44.152 1.00 70.06 83 THR A C 1
ATOM 597 O O . THR A 1 83 ? -38.460 -6.972 43.642 1.00 70.06 83 THR A O 1
ATOM 600 N N . ALA A 1 84 ? -40.203 -8.272 44.154 1.00 74.44 84 ALA A N 1
ATOM 601 C CA . ALA A 1 84 ? -39.653 -9.422 43.432 1.00 74.44 84 ALA A CA 1
ATOM 602 C C . ALA A 1 84 ? -39.478 -9.106 41.933 1.00 74.44 84 ALA A C 1
ATOM 604 O O . ALA A 1 84 ? -38.407 -9.357 41.383 1.00 74.44 84 ALA A O 1
ATOM 605 N N . GLU A 1 85 ? -40.469 -8.440 41.342 1.00 79.00 85 GLU A N 1
ATOM 606 C CA . GLU A 1 85 ? -40.485 -7.947 39.961 1.00 79.00 85 GLU A CA 1
ATOM 607 C C . GLU A 1 85 ? -39.321 -6.987 39.663 1.00 79.00 85 GLU A C 1
ATOM 609 O O . GLU A 1 85 ? -38.613 -7.156 38.672 1.00 79.00 85 GLU A O 1
ATOM 614 N N . GLU A 1 86 ? -39.052 -6.023 40.549 1.00 81.31 86 GLU A N 1
ATOM 615 C CA . GLU A 1 86 ? -37.967 -5.043 40.386 1.00 81.31 86 GLU A CA 1
ATOM 616 C C . GLU A 1 86 ? -36.587 -5.727 40.315 1.00 81.31 86 GLU A C 1
ATOM 618 O O . GLU A 1 86 ? -35.727 -5.352 39.518 1.00 81.31 86 GLU A O 1
ATOM 623 N N . ARG A 1 87 ? -36.397 -6.800 41.099 1.00 81.62 87 ARG A N 1
ATOM 624 C CA . ARG A 1 87 ? -35.178 -7.632 41.088 1.00 81.62 87 ARG A CA 1
ATOM 625 C C . ARG A 1 87 ? -35.078 -8.537 39.856 1.00 81.62 87 ARG A C 1
ATOM 627 O O . ARG A 1 87 ? -33.968 -8.899 39.464 1.00 81.62 87 ARG A O 1
ATOM 634 N N . VAL A 1 88 ? -36.205 -8.913 39.248 1.00 88.06 88 VAL A N 1
ATOM 635 C CA . VAL A 1 88 ? -36.232 -9.621 37.957 1.00 88.06 88 VAL A CA 1
ATOM 636 C C . VAL A 1 88 ? -35.821 -8.668 36.833 1.00 88.06 88 VAL A C 1
ATOM 638 O O . VAL A 1 88 ? -34.907 -9.000 36.082 1.00 88.06 88 VAL A O 1
ATOM 641 N N . LEU A 1 89 ? -36.404 -7.466 36.774 1.00 88.94 89 LEU A N 1
ATOM 642 C CA . LEU A 1 89 ? -36.089 -6.437 35.771 1.00 88.94 89 LEU A CA 1
ATOM 643 C C . LEU A 1 89 ? -34.615 -5.993 35.816 1.00 88.94 89 LEU A C 1
ATOM 645 O O . LEU A 1 89 ? -33.972 -5.832 34.776 1.00 88.94 89 LEU A O 1
ATOM 649 N N . GLU A 1 90 ? -34.049 -5.841 37.015 1.00 88.31 90 GLU A N 1
ATOM 650 C CA . GLU A 1 90 ? -32.629 -5.521 37.209 1.00 88.31 90 GLU A CA 1
ATOM 651 C C . GLU A 1 90 ? -31.715 -6.612 36.617 1.00 88.31 90 GLU A C 1
ATOM 653 O O . GLU A 1 90 ? -30.794 -6.303 35.855 1.00 88.31 90 GLU A O 1
ATOM 658 N N . ARG A 1 91 ? -32.015 -7.896 36.868 1.00 89.12 91 ARG A N 1
ATOM 659 C CA . ARG A 1 91 ? -31.266 -9.025 36.285 1.00 89.12 91 ARG A CA 1
ATOM 660 C C . ARG A 1 91 ? -31.485 -9.190 34.781 1.00 89.12 91 ARG A C 1
ATOM 662 O O . ARG A 1 91 ? -30.536 -9.521 34.074 1.00 89.12 91 ARG A O 1
ATOM 669 N N . GLU A 1 92 ? -32.690 -8.940 34.271 1.00 91.31 92 GLU A N 1
ATOM 670 C CA . GLU A 1 92 ? -32.969 -8.927 32.826 1.00 91.31 92 GLU A CA 1
ATOM 671 C C . GLU A 1 92 ? -32.152 -7.850 32.105 1.00 91.31 92 GLU A C 1
ATOM 673 O O . GLU A 1 92 ? -31.589 -8.104 31.037 1.00 91.31 92 GLU A O 1
ATOM 678 N N . THR A 1 93 ? -32.013 -6.676 32.724 1.00 93.19 93 THR A N 1
ATOM 679 C CA . THR A 1 93 ? -31.204 -5.572 32.194 1.00 93.19 93 THR A CA 1
ATOM 680 C C . THR A 1 93 ? -29.718 -5.939 32.160 1.00 93.19 93 THR A C 1
ATOM 682 O O . THR A 1 93 ? -29.069 -5.771 31.127 1.00 93.19 93 THR A O 1
ATOM 685 N N . GLN A 1 94 ? -29.183 -6.513 33.245 1.00 93.31 94 GLN A N 1
ATOM 686 C CA . GLN A 1 94 ? -27.799 -7.004 33.293 1.00 93.31 94 GLN A CA 1
ATOM 687 C C . GLN A 1 94 ? -27.545 -8.095 32.236 1.00 93.31 94 GLN A C 1
ATOM 689 O O . GLN A 1 94 ? -26.561 -8.027 31.500 1.00 93.31 94 GLN A O 1
ATOM 694 N N . LEU A 1 95 ? -28.463 -9.058 32.092 1.00 95.44 95 LEU A N 1
ATOM 695 C CA . LEU A 1 95 ? -28.387 -10.116 31.080 1.00 95.44 95 LEU A CA 1
ATOM 696 C C . LEU A 1 95 ? -28.367 -9.544 29.651 1.00 95.44 95 LEU A C 1
ATOM 698 O O . LEU A 1 95 ? -27.642 -10.044 28.789 1.00 95.44 95 LEU A O 1
ATOM 702 N N . HIS A 1 96 ? -29.142 -8.488 29.386 1.00 94.94 96 HIS A N 1
ATOM 703 C CA . HIS A 1 96 ? -29.148 -7.818 28.087 1.00 94.94 96 HIS A CA 1
ATOM 704 C C . HIS A 1 96 ? -27.820 -7.096 27.792 1.00 94.94 96 HIS A C 1
ATOM 706 O O . HIS A 1 96 ? -27.328 -7.152 26.662 1.00 94.94 96 HIS A O 1
ATOM 712 N N . LEU A 1 97 ? -27.205 -6.468 28.800 1.00 95.69 97 LEU A N 1
ATOM 713 C CA . LEU A 1 97 ? -25.880 -5.850 28.674 1.00 95.69 97 LEU A CA 1
ATOM 714 C C . LEU A 1 97 ? -24.796 -6.898 28.380 1.00 95.69 97 LEU A C 1
ATOM 716 O O . LEU A 1 97 ? -24.073 -6.748 27.394 1.00 95.69 97 LEU A O 1
ATOM 720 N N . ALA A 1 98 ? -24.759 -7.998 29.136 1.00 95.44 98 ALA A N 1
ATOM 721 C CA . ALA A 1 98 ? -23.821 -9.099 28.901 1.00 95.44 98 ALA A CA 1
ATOM 722 C C . ALA A 1 98 ? -23.981 -9.702 27.489 1.00 95.44 98 ALA A C 1
ATOM 724 O O . ALA A 1 98 ? -22.998 -9.917 26.779 1.00 95.44 98 ALA A O 1
ATOM 725 N N . LEU A 1 99 ? -25.220 -9.898 27.014 1.00 96.12 99 LEU A N 1
ATOM 726 C CA . LEU A 1 99 ? -25.495 -10.350 25.641 1.00 96.12 99 LEU A CA 1
ATOM 727 C C . LEU A 1 99 ? -24.978 -9.371 24.574 1.00 96.12 99 LEU A C 1
ATOM 729 O O . LEU A 1 99 ? -24.478 -9.803 23.531 1.00 96.12 99 LEU A O 1
ATOM 733 N N . LYS A 1 100 ? -25.075 -8.059 24.823 1.00 97.00 100 LYS A N 1
ATOM 734 C CA . LYS A 1 100 ? -24.529 -7.025 23.933 1.00 97.00 100 LYS A CA 1
ATOM 735 C C . LYS A 1 100 ? -23.001 -7.079 23.893 1.00 97.00 100 LYS A C 1
ATOM 737 O O . LYS A 1 100 ? -22.425 -6.954 22.816 1.00 97.00 100 LYS A O 1
ATOM 742 N N . GLU A 1 101 ? -22.342 -7.302 25.026 1.00 96.12 101 GLU A N 1
ATOM 743 C CA . GLU A 1 101 ? -20.881 -7.436 25.101 1.00 96.12 101 GLU A CA 1
ATOM 744 C C . GLU A 1 101 ? -20.372 -8.723 24.452 1.00 96.12 101 GLU A C 1
ATOM 746 O O . GLU A 1 101 ? -19.442 -8.670 23.647 1.00 96.12 101 GLU A O 1
ATOM 751 N N . LEU A 1 102 ? -21.053 -9.850 24.670 1.00 97.31 102 LEU A N 1
ATOM 752 C CA . LEU A 1 102 ? -20.777 -11.101 23.964 1.00 97.31 102 LEU A CA 1
ATOM 753 C C . LEU A 1 102 ? -20.832 -10.922 22.435 1.00 97.31 102 LEU A C 1
ATOM 755 O O . LEU A 1 102 ? -20.003 -11.477 21.711 1.00 97.31 102 LEU A O 1
ATOM 759 N N . ASN A 1 103 ? -21.789 -10.141 21.926 1.00 96.44 103 ASN A N 1
ATOM 760 C CA . ASN A 1 103 ? -21.872 -9.848 20.495 1.00 96.44 103 ASN A CA 1
ATOM 761 C C . ASN A 1 103 ? -20.714 -8.959 20.006 1.00 96.44 103 ASN A C 1
ATOM 763 O O . ASN A 1 103 ? -20.145 -9.276 18.962 1.00 96.44 103 ASN A O 1
ATOM 767 N N . LYS A 1 104 ? -20.276 -7.951 20.781 1.00 97.81 104 LYS A N 1
ATOM 768 C CA . LYS A 1 104 ? -19.060 -7.170 20.462 1.00 9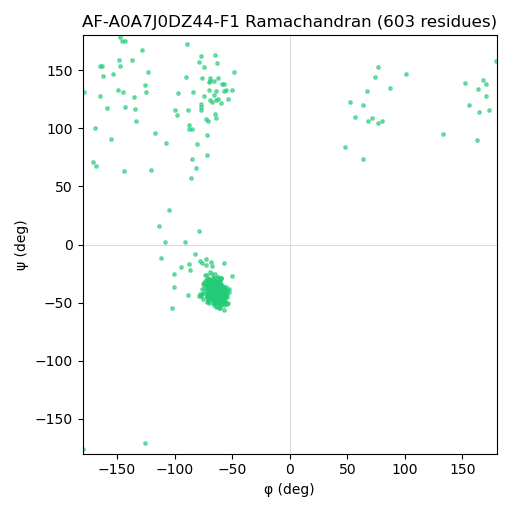7.81 104 LYS A CA 1
ATOM 769 C C . LYS A 1 104 ? -17.829 -8.077 20.339 1.00 97.81 104 LYS A C 1
ATOM 771 O O . LYS A 1 104 ? -17.097 -7.977 19.359 1.00 97.81 104 LYS A O 1
ATOM 776 N N . PHE A 1 105 ? -17.613 -8.999 21.283 1.00 97.06 105 PHE A N 1
ATOM 777 C CA . PHE A 1 105 ? -16.481 -9.933 21.201 1.00 97.06 105 PHE A CA 1
ATOM 778 C C . PHE A 1 105 ? -16.594 -10.874 19.994 1.00 97.06 105 PHE A C 1
ATOM 780 O O . PHE A 1 105 ? -15.597 -11.123 19.322 1.00 97.06 105 PHE A O 1
ATOM 787 N N . LYS A 1 106 ? -17.799 -11.342 19.636 1.00 96.62 106 LYS A N 1
ATOM 788 C CA . LYS A 1 106 ? -18.022 -12.122 18.400 1.00 96.62 106 LYS A CA 1
ATOM 789 C C . LYS A 1 106 ? -17.705 -11.332 17.127 1.00 96.62 106 LYS A C 1
ATOM 791 O O . LYS A 1 106 ? -17.198 -11.914 16.171 1.00 96.62 106 LYS A O 1
ATOM 796 N N . GLU A 1 107 ? -17.987 -10.034 17.094 1.00 97.69 107 GLU A N 1
ATOM 797 C CA . GLU A 1 107 ? -17.611 -9.152 15.982 1.00 97.69 107 GLU A CA 1
ATOM 798 C C . GLU A 1 107 ? -16.092 -8.938 15.920 1.00 97.69 107 GLU A C 1
ATOM 800 O O . GLU A 1 107 ? -15.507 -9.063 14.845 1.00 97.69 107 GLU A O 1
ATOM 805 N N . GLN A 1 108 ? -15.437 -8.733 17.067 1.00 96.62 108 GLN A N 1
ATOM 806 C CA . GLN A 1 108 ? -13.975 -8.621 17.165 1.00 96.62 108 GLN A CA 1
ATOM 807 C C . GLN A 1 108 ? -13.237 -9.922 16.802 1.00 96.62 108 GLN A C 1
ATOM 809 O O . GLN A 1 108 ? -12.141 -9.875 16.249 1.00 96.62 108 GLN A O 1
ATOM 814 N N . ILE A 1 109 ? -13.819 -11.093 17.087 1.00 96.88 109 ILE A N 1
ATOM 815 C CA . ILE A 1 109 ? -13.303 -12.391 16.619 1.00 96.88 109 ILE A CA 1
ATOM 816 C C . ILE A 1 109 ? -13.357 -12.445 15.092 1.00 96.88 109 ILE A C 1
ATOM 818 O O . ILE A 1 109 ? -12.350 -12.759 14.467 1.00 96.88 109 ILE A O 1
ATOM 822 N N . LYS A 1 110 ? -14.493 -12.083 14.479 1.00 97.44 110 LYS A N 1
ATOM 823 C CA . LYS A 1 110 ? -14.634 -12.071 13.014 1.00 97.44 110 LYS A CA 1
ATOM 824 C C . LYS A 1 110 ? -13.655 -11.104 12.351 1.00 97.44 110 LYS A C 1
ATOM 826 O O . LYS A 1 110 ? -13.033 -11.478 11.361 1.00 97.44 110 LYS A O 1
ATOM 831 N N . SER A 1 111 ? -13.491 -9.888 12.880 1.00 96.19 111 SER A N 1
ATOM 832 C CA . SER A 1 111 ? -12.543 -8.927 12.305 1.00 96.19 111 SER A CA 1
ATOM 833 C C . SER A 1 111 ? -11.099 -9.427 12.420 1.00 96.19 111 SER A C 1
ATOM 835 O O . SER A 1 111 ? -10.386 -9.427 11.416 1.00 96.19 111 SER A O 1
ATOM 837 N N . ALA A 1 112 ? -10.696 -9.970 13.573 1.00 96.00 112 ALA A N 1
ATOM 838 C CA . ALA A 1 112 ? -9.375 -10.574 13.757 1.00 96.00 112 ALA A CA 1
ATOM 839 C C . ALA A 1 112 ? -9.149 -11.833 12.887 1.00 96.00 112 ALA A C 1
ATOM 841 O O . ALA A 1 112 ? -8.046 -12.065 12.392 1.00 96.00 112 ALA A O 1
ATOM 842 N N . GLU A 1 113 ? -10.190 -12.628 12.618 1.00 95.44 113 GLU A N 1
ATOM 843 C CA . GLU A 1 113 ? -10.118 -13.745 11.666 1.00 95.44 113 GLU A CA 1
ATOM 844 C C . GLU A 1 113 ? -9.969 -13.248 10.216 1.00 95.44 113 GLU A C 1
ATOM 846 O O . GLU A 1 113 ? -9.226 -13.855 9.436 1.00 95.44 113 GLU A O 1
ATOM 851 N N . THR A 1 114 ? -10.586 -12.115 9.848 1.00 96.12 114 THR A N 1
ATOM 852 C CA . THR A 1 114 ? -10.387 -11.502 8.521 1.00 96.12 114 THR A CA 1
ATOM 853 C C . THR A 1 114 ? -8.999 -10.886 8.345 1.00 96.12 114 THR A C 1
ATOM 855 O O . THR A 1 114 ? -8.390 -11.125 7.301 1.00 96.12 114 THR A O 1
ATOM 858 N N . THR A 1 115 ? -8.452 -10.182 9.346 1.00 95.44 115 THR A N 1
ATOM 859 C CA . THR A 1 115 ? -7.079 -9.642 9.274 1.00 95.44 115 THR A CA 1
ATOM 860 C C . THR A 1 115 ? -6.055 -10.769 9.227 1.00 95.44 115 THR A C 1
ATOM 862 O O . THR A 1 115 ? -5.220 -10.788 8.327 1.00 95.44 115 THR A O 1
ATOM 865 N N . LYS A 1 116 ? -6.198 -11.808 10.065 1.00 96.06 116 LYS A N 1
ATOM 866 C CA . LYS A 1 116 ? -5.374 -13.023 9.966 1.00 96.06 116 LYS A CA 1
ATOM 867 C C . LYS A 1 116 ? -5.429 -13.644 8.563 1.00 96.06 116 LYS A C 1
ATOM 869 O O . LYS A 1 116 ? -4.397 -14.034 8.020 1.00 96.06 116 LYS A O 1
ATOM 874 N N . SER A 1 117 ? -6.620 -13.751 7.974 1.00 94.44 117 SER A N 1
ATOM 875 C CA . SER A 1 117 ? -6.792 -14.315 6.627 1.00 94.44 117 SER A CA 1
ATOM 876 C C . SER A 1 117 ? -6.112 -13.467 5.549 1.00 94.44 117 SER A C 1
ATOM 878 O O . SER A 1 117 ? -5.597 -14.018 4.577 1.00 94.44 117 SER A O 1
ATOM 880 N N . GLN A 1 118 ? -6.086 -12.144 5.716 1.00 97.50 118 GLN A N 1
ATOM 881 C CA . GLN A 1 118 ? -5.383 -11.233 4.818 1.00 97.50 118 GLN A CA 1
ATOM 882 C C . GLN A 1 118 ? -3.860 -11.347 4.977 1.00 97.50 118 GLN A C 1
ATOM 884 O O . GLN A 1 118 ? -3.173 -11.606 3.989 1.00 97.50 118 GLN A O 1
ATOM 889 N N . ALA A 1 119 ? -3.350 -11.290 6.207 1.00 96.56 119 ALA A N 1
ATOM 890 C CA . ALA A 1 119 ? -1.929 -11.444 6.513 1.00 96.56 119 ALA A CA 1
ATOM 891 C C . ALA A 1 119 ? -1.351 -12.780 5.995 1.00 96.56 119 ALA A C 1
ATOM 893 O O . ALA A 1 119 ? -0.244 -12.819 5.461 1.00 96.56 119 ALA A O 1
ATOM 894 N N . VAL A 1 120 ? -2.119 -13.879 6.036 1.00 95.25 120 VAL A N 1
ATOM 895 C CA . VAL A 1 120 ? -1.712 -15.166 5.433 1.00 95.25 120 VAL A CA 1
ATOM 896 C C . VAL A 1 120 ? -1.575 -15.083 3.903 1.00 95.25 120 VAL A C 1
ATOM 898 O O . VAL A 1 120 ? -0.622 -15.636 3.353 1.00 95.25 120 VAL A O 1
ATOM 901 N N . ARG A 1 121 ? -2.458 -14.364 3.195 1.00 96.94 121 ARG A N 1
ATOM 902 C CA . ARG A 1 121 ? -2.329 -14.157 1.735 1.00 96.94 121 ARG A CA 1
ATOM 903 C C . ARG A 1 121 ? -1.111 -13.308 1.387 1.00 96.94 121 ARG A C 1
ATOM 905 O O . ARG A 1 121 ? -0.456 -13.552 0.374 1.00 96.94 121 ARG A O 1
ATOM 912 N N . GLU A 1 122 ? -0.804 -12.313 2.211 1.00 95.88 122 GLU A N 1
ATOM 913 C CA . GLU A 1 122 ? 0.370 -11.457 2.030 1.00 95.88 122 GLU A CA 1
ATOM 914 C C . GLU A 1 122 ? 1.666 -12.215 2.328 1.00 95.88 122 GLU A C 1
ATOM 916 O O . GLU A 1 122 ? 2.620 -12.117 1.557 1.00 95.88 122 GLU A O 1
ATOM 921 N N . LEU A 1 123 ? 1.657 -13.087 3.339 1.00 96.38 123 LEU A N 1
ATOM 922 C CA . LEU A 1 123 ? 2.725 -14.045 3.611 1.00 96.38 123 LEU A CA 1
ATOM 923 C C . LEU A 1 123 ? 2.943 -15.008 2.429 1.00 96.38 123 LEU A C 1
ATOM 925 O O . LEU A 1 123 ? 4.084 -15.246 2.032 1.00 96.38 123 LEU A O 1
ATOM 929 N N . GLU A 1 124 ? 1.882 -15.551 1.825 1.00 95.94 124 GLU A N 1
ATOM 930 C CA . GLU A 1 124 ? 1.990 -16.348 0.593 1.00 95.94 124 GLU A CA 1
ATOM 931 C C . GLU A 1 124 ? 2.579 -15.541 -0.570 1.00 95.94 124 GLU A C 1
ATOM 933 O O . GLU A 1 124 ? 3.472 -16.030 -1.262 1.00 95.94 124 GLU A O 1
ATOM 938 N N . LYS A 1 125 ? 2.111 -14.304 -0.781 1.00 97.44 125 LYS A N 1
ATOM 939 C CA . LYS A 1 125 ? 2.616 -13.414 -1.835 1.00 97.44 125 LYS A CA 1
ATOM 940 C C . LYS A 1 125 ? 4.107 -13.122 -1.645 1.00 97.44 125 LYS A C 1
ATOM 942 O O . LYS A 1 125 ? 4.863 -13.263 -2.600 1.00 97.44 125 LYS A O 1
ATOM 947 N N . ALA A 1 126 ? 4.533 -12.807 -0.420 1.00 96.75 126 ALA A N 1
ATOM 948 C CA . ALA A 1 126 ? 5.934 -12.579 -0.079 1.00 96.75 126 ALA A CA 1
ATOM 949 C C . ALA A 1 126 ? 6.797 -13.839 -0.293 1.00 96.75 126 ALA A C 1
ATOM 951 O O . ALA A 1 126 ? 7.915 -13.753 -0.799 1.00 96.75 126 ALA A O 1
ATOM 952 N N . ASN A 1 127 ? 6.272 -15.030 0.022 1.00 94.81 127 ASN A N 1
ATOM 953 C CA . ASN A 1 127 ? 6.956 -16.292 -0.271 1.00 94.81 127 ASN A CA 1
ATOM 954 C C . ASN A 1 127 ? 7.096 -16.554 -1.782 1.00 94.81 127 ASN A C 1
ATOM 956 O O . ASN A 1 127 ? 8.165 -16.994 -2.201 1.00 94.81 127 ASN A O 1
ATOM 960 N N . ARG A 1 128 ? 6.075 -16.250 -2.601 1.00 97.31 128 ARG A N 1
ATOM 961 C CA . ARG A 1 128 ? 6.165 -16.353 -4.073 1.00 97.31 128 ARG A CA 1
ATOM 962 C C . ARG A 1 128 ? 7.218 -15.394 -4.633 1.00 97.31 128 ARG A C 1
ATOM 964 O O . ARG A 1 128 ? 8.097 -15.837 -5.362 1.00 97.31 128 ARG A O 1
ATOM 971 N N . THR A 1 129 ? 7.220 -14.128 -4.205 1.00 96.50 129 THR A N 1
ATOM 972 C CA . THR A 1 129 ? 8.249 -13.165 -4.640 1.00 96.50 129 THR A CA 1
ATOM 973 C C . THR A 1 129 ? 9.657 -13.583 -4.217 1.00 96.50 129 THR A C 1
ATOM 975 O O . THR A 1 129 ? 10.591 -13.407 -4.987 1.00 96.50 129 THR A O 1
ATOM 978 N N . LEU A 1 130 ? 9.831 -14.193 -3.036 1.00 97.56 130 LEU A N 1
ATOM 979 C CA . LEU A 1 130 ? 11.132 -14.739 -2.628 1.00 97.56 130 LEU A CA 1
ATOM 980 C C . LEU A 1 130 ? 11.570 -15.915 -3.514 1.00 97.56 130 LEU A C 1
ATOM 982 O O . LEU A 1 130 ? 12.746 -16.006 -3.837 1.00 97.56 130 LEU A O 1
ATOM 986 N N . GLN A 1 131 ? 10.653 -16.792 -3.936 1.00 97.50 131 GLN A N 1
ATOM 987 C CA . GLN A 1 131 ? 10.967 -17.874 -4.880 1.00 97.50 131 GLN A CA 1
ATOM 988 C C . GLN A 1 131 ? 11.365 -17.330 -6.260 1.00 97.50 131 GLN A C 1
ATOM 990 O O . GLN A 1 131 ? 12.374 -17.760 -6.811 1.00 97.50 131 GLN A O 1
ATOM 995 N N . GLU A 1 132 ? 10.628 -16.348 -6.785 1.00 97.50 132 GLU A N 1
ATOM 996 C CA . GLU A 1 132 ? 10.957 -15.671 -8.048 1.00 97.50 132 GLU A CA 1
ATOM 997 C C . GLU A 1 132 ? 12.326 -14.974 -7.987 1.00 97.50 132 GLU A C 1
ATOM 999 O O . GLU A 1 132 ? 13.117 -15.072 -8.926 1.00 97.50 132 GLU A O 1
ATOM 1004 N N . LEU A 1 133 ? 12.633 -14.305 -6.870 1.00 97.38 133 LEU A N 1
ATOM 1005 C CA . LEU A 1 133 ? 13.937 -13.686 -6.634 1.00 97.38 133 LEU A CA 1
ATOM 1006 C C . LEU A 1 133 ? 15.056 -14.728 -6.491 1.00 97.38 133 LEU A C 1
ATOM 1008 O O . LEU A 1 133 ? 16.152 -14.473 -6.982 1.00 97.38 133 LEU A O 1
ATOM 1012 N N . THR A 1 134 ? 14.802 -15.909 -5.908 1.00 97.75 134 THR A N 1
ATOM 1013 C CA . THR A 1 134 ? 15.782 -17.015 -5.880 1.00 97.75 134 THR A CA 1
ATOM 1014 C C . THR A 1 134 ? 16.142 -17.461 -7.293 1.00 97.75 134 THR A C 1
ATOM 1016 O O . THR A 1 134 ? 17.324 -17.509 -7.619 1.00 97.75 134 THR A O 1
ATOM 1019 N N . CYS A 1 135 ? 15.152 -17.701 -8.158 1.00 96.69 135 CYS A N 1
ATOM 1020 C CA . CYS A 1 135 ? 15.413 -18.088 -9.547 1.00 96.69 135 CYS A CA 1
ATOM 1021 C C . CYS A 1 135 ? 16.195 -17.002 -10.308 1.00 96.69 135 CYS A C 1
ATOM 1023 O O . CYS A 1 135 ? 17.147 -17.314 -11.019 1.00 96.69 135 CYS A O 1
ATOM 1025 N N . LYS A 1 136 ? 15.853 -15.718 -10.114 1.00 97.12 136 LYS A N 1
ATOM 1026 C CA . LYS A 1 136 ? 16.615 -14.594 -10.691 1.00 97.12 136 LYS A CA 1
ATOM 1027 C C . LYS A 1 136 ? 18.049 -14.528 -10.165 1.00 97.12 136 LYS A C 1
ATOM 1029 O O . LYS A 1 136 ? 18.963 -14.286 -10.944 1.00 97.12 136 LYS A O 1
ATOM 1034 N N . LEU A 1 137 ? 18.258 -14.749 -8.866 1.00 97.06 137 LEU A N 1
ATOM 1035 C CA . LEU A 1 137 ? 19.581 -14.755 -8.238 1.00 97.06 137 LEU A CA 1
ATOM 1036 C C . LEU A 1 137 ? 20.467 -15.878 -8.789 1.00 97.06 137 LEU A C 1
ATOM 1038 O O . LEU A 1 137 ? 21.647 -15.643 -9.040 1.00 97.06 137 LEU A O 1
ATOM 1042 N N . GLU A 1 138 ? 19.903 -17.068 -9.002 1.00 96.38 138 GLU A N 1
ATOM 1043 C CA . GLU A 1 138 ? 20.587 -18.189 -9.655 1.00 96.38 138 GLU A CA 1
ATOM 1044 C C . GLU A 1 138 ? 21.003 -17.800 -11.083 1.00 96.38 138 GLU A C 1
ATOM 1046 O O . GLU A 1 138 ? 22.196 -17.802 -11.387 1.00 96.38 138 GLU A O 1
ATOM 1051 N N . THR A 1 139 ? 20.062 -17.334 -11.916 1.00 95.88 139 THR A N 1
ATOM 1052 C CA . THR A 1 139 ? 20.343 -16.911 -13.304 1.00 95.88 139 THR A CA 1
ATOM 1053 C C . THR A 1 139 ? 21.375 -15.775 -13.387 1.00 95.88 139 THR A C 1
ATOM 1055 O O . THR A 1 139 ? 22.324 -15.857 -14.165 1.00 95.88 139 THR A O 1
ATOM 1058 N N . ALA A 1 140 ? 21.250 -14.731 -12.563 1.00 95.88 140 ALA A N 1
ATOM 1059 C CA . ALA A 1 140 ? 22.189 -13.607 -12.541 1.00 95.88 140 ALA A CA 1
ATOM 1060 C C . ALA A 1 140 ? 23.577 -14.008 -12.006 1.00 95.88 140 ALA A C 1
ATOM 1062 O O . ALA A 1 140 ? 24.597 -13.458 -12.429 1.00 95.88 140 ALA A O 1
ATOM 1063 N N . SER A 1 141 ? 23.650 -14.987 -11.096 1.00 94.44 141 SER A N 1
ATOM 1064 C CA . SER A 1 141 ? 24.925 -15.535 -10.623 1.00 94.44 141 SER A CA 1
ATOM 1065 C C . SER A 1 141 ? 25.617 -16.387 -11.692 1.00 94.44 141 SER A C 1
ATOM 1067 O O . SER A 1 141 ? 26.844 -16.331 -11.799 1.00 94.44 141 SER A O 1
ATOM 1069 N N . GLU A 1 142 ? 24.862 -17.154 -12.482 1.00 95.94 142 GLU A N 1
ATOM 1070 C CA . GLU A 1 142 ? 25.382 -17.904 -13.632 1.00 95.94 142 GLU A CA 1
ATOM 1071 C C . GLU A 1 142 ? 25.874 -16.961 -14.738 1.00 95.94 142 GLU A C 1
ATOM 1073 O O . GLU A 1 142 ? 27.008 -17.113 -15.198 1.00 95.94 142 GLU A O 1
ATOM 1078 N N . SER A 1 143 ? 25.085 -15.936 -15.090 1.00 95.38 143 SER A N 1
ATOM 1079 C CA . SER A 1 143 ? 25.466 -14.913 -16.077 1.00 95.38 143 SER A CA 1
ATOM 1080 C C . SER A 1 143 ? 26.762 -14.206 -15.673 1.00 95.38 143 SER A C 1
ATOM 1082 O O . SER A 1 143 ? 27.757 -14.268 -16.399 1.00 95.38 143 SER A O 1
ATOM 1084 N N . LYS A 1 144 ? 26.832 -13.695 -14.433 1.00 95.56 144 LYS A N 1
ATOM 1085 C CA . LYS A 1 144 ? 28.060 -13.112 -13.873 1.00 95.56 144 LYS A CA 1
ATOM 1086 C C . LYS A 1 144 ? 29.257 -14.058 -13.976 1.00 95.56 144 LYS A C 1
ATOM 1088 O O . LYS A 1 144 ? 30.370 -13.605 -14.241 1.00 95.56 144 LYS A O 1
ATOM 1093 N N . GLN A 1 145 ? 29.077 -15.355 -13.728 1.00 95.88 145 GLN A N 1
ATOM 1094 C CA . GLN A 1 145 ? 30.178 -16.314 -13.814 1.00 95.88 145 GLN A CA 1
ATOM 1095 C C . GLN A 1 145 ? 30.639 -16.525 -15.268 1.00 95.88 145 GLN A C 1
ATOM 1097 O O . GLN A 1 145 ? 31.844 -16.637 -15.508 1.00 95.88 145 GLN A O 1
ATOM 1102 N N . ALA A 1 146 ? 29.717 -16.515 -16.235 1.00 94.81 146 ALA A N 1
ATOM 1103 C CA . ALA A 1 146 ? 30.036 -16.544 -17.661 1.00 94.81 146 ALA A CA 1
ATOM 1104 C C . ALA A 1 146 ? 30.772 -15.268 -18.115 1.00 94.81 146 ALA A C 1
ATOM 1106 O O . ALA A 1 146 ? 31.771 -15.354 -18.826 1.00 94.81 146 ALA A O 1
ATOM 1107 N N . SER A 1 147 ? 30.353 -14.098 -17.636 1.00 94.00 147 SER A N 1
ATOM 1108 C CA . SER A 1 147 ? 30.982 -12.801 -17.915 1.00 94.00 147 SER A CA 1
ATOM 1109 C C . SER A 1 147 ? 32.372 -12.644 -17.274 1.00 94.00 147 SER A C 1
ATOM 1111 O O . SER A 1 147 ? 33.305 -12.121 -17.892 1.00 94.00 147 SER A O 1
ATOM 1113 N N . ILE A 1 148 ? 32.591 -13.202 -16.073 1.00 94.31 148 ILE A N 1
ATOM 1114 C CA . ILE A 1 148 ? 33.943 -13.363 -15.500 1.00 94.31 148 ILE A CA 1
ATOM 1115 C C . ILE A 1 148 ? 34.813 -14.222 -16.431 1.00 94.31 148 ILE A C 1
ATOM 1117 O O . ILE A 1 148 ? 35.923 -13.821 -16.772 1.00 94.31 148 ILE A O 1
ATOM 1121 N N . ALA A 1 149 ? 34.306 -15.362 -16.908 1.00 95.44 149 ALA A N 1
ATOM 1122 C CA . ALA A 1 149 ? 35.056 -16.205 -17.837 1.00 95.44 149 ALA A CA 1
ATOM 1123 C C . ALA A 1 149 ? 35.332 -15.504 -19.187 1.00 95.44 149 ALA A C 1
ATOM 1125 O O . ALA A 1 149 ? 36.427 -15.640 -19.733 1.00 95.44 149 ALA A O 1
ATOM 1126 N N . ALA A 1 150 ? 34.384 -14.716 -19.706 1.00 93.00 150 ALA A N 1
ATOM 1127 C CA . ALA A 1 150 ? 34.539 -13.942 -20.939 1.00 93.00 150 ALA A CA 1
ATOM 1128 C C . ALA A 1 150 ? 35.578 -12.814 -20.797 1.00 93.00 150 ALA A C 1
ATOM 1130 O O . ALA A 1 150 ? 36.483 -12.705 -21.626 1.00 93.00 150 ALA A O 1
ATOM 1131 N N . THR A 1 151 ? 35.513 -12.028 -19.715 1.00 91.75 151 THR A N 1
ATOM 1132 C CA . THR A 1 151 ? 36.508 -10.980 -19.414 1.00 91.75 151 THR A CA 1
ATOM 1133 C C . THR A 1 151 ? 37.911 -11.549 -19.223 1.00 91.75 151 THR A C 1
ATOM 1135 O O . THR A 1 151 ? 38.875 -10.983 -19.742 1.00 91.75 151 THR A O 1
ATOM 1138 N N . GLU A 1 152 ? 38.053 -12.682 -18.530 1.00 93.25 152 GLU A N 1
ATOM 1139 C CA . GLU A 1 152 ? 39.338 -13.375 -18.393 1.00 93.25 152 GLU A CA 1
ATOM 1140 C C . GLU A 1 152 ? 39.842 -13.928 -19.734 1.00 93.25 152 GLU A C 1
ATOM 1142 O O . GLU A 1 152 ? 41.029 -13.792 -20.041 1.00 93.25 152 GLU A O 1
ATOM 1147 N N . ALA A 1 153 ? 38.963 -14.482 -20.576 1.00 92.38 153 ALA A N 1
ATOM 1148 C CA . ALA A 1 153 ? 39.323 -14.968 -21.907 1.00 92.38 153 ALA A CA 1
ATOM 1149 C C . ALA A 1 153 ? 39.812 -13.839 -22.833 1.00 92.38 153 ALA A C 1
ATOM 1151 O O . ALA A 1 153 ? 40.896 -13.965 -23.404 1.00 92.38 153 ALA A O 1
ATOM 1152 N N . ALA A 1 154 ? 39.077 -12.725 -22.935 1.00 90.62 154 ALA A N 1
ATOM 1153 C CA . ALA A 1 154 ? 39.473 -11.558 -23.733 1.00 90.62 154 ALA A CA 1
ATOM 1154 C C . ALA A 1 154 ? 40.797 -10.949 -23.232 1.00 90.62 154 ALA A C 1
ATOM 1156 O O . ALA A 1 154 ? 41.715 -10.681 -24.007 1.00 90.62 154 ALA A O 1
ATOM 1157 N N . LYS A 1 155 ? 40.964 -10.831 -21.906 1.00 90.50 155 LYS A N 1
ATOM 1158 C CA . LYS A 1 155 ? 42.224 -10.389 -21.286 1.00 90.50 155 LYS A CA 1
ATOM 1159 C C . LYS A 1 155 ? 43.404 -11.295 -21.650 1.00 90.50 155 LYS A C 1
ATOM 1161 O O . LYS A 1 155 ? 44.500 -10.800 -21.917 1.00 90.50 155 LYS A O 1
ATOM 1166 N N . ASN A 1 156 ? 43.195 -12.611 -21.657 1.00 90.38 156 ASN A N 1
ATOM 1167 C CA . ASN A 1 156 ? 44.230 -13.579 -22.013 1.00 90.38 156 ASN A CA 1
ATOM 1168 C C . ASN A 1 156 ? 44.575 -13.529 -23.512 1.00 90.38 156 ASN A C 1
ATOM 1170 O O . ASN A 1 156 ? 45.759 -13.580 -23.842 1.00 90.38 156 ASN A O 1
ATOM 1174 N N . ARG A 1 157 ? 43.591 -13.355 -24.408 1.00 89.81 157 ARG A N 1
ATOM 1175 C CA . ARG A 1 157 ? 43.827 -13.166 -25.855 1.00 89.81 157 ARG A CA 1
ATOM 1176 C C . ARG A 1 157 ? 44.609 -11.890 -26.150 1.00 89.81 157 ARG A C 1
ATOM 1178 O O . ARG A 1 157 ? 45.643 -11.960 -26.810 1.00 89.81 157 ARG A O 1
ATOM 1185 N N . ALA A 1 158 ? 44.191 -10.753 -25.589 1.00 86.31 158 ALA A N 1
ATOM 1186 C CA . ALA A 1 158 ? 44.909 -9.486 -25.727 1.00 86.31 158 ALA A CA 1
ATOM 1187 C C . ALA A 1 158 ? 46.382 -9.612 -25.281 1.00 86.31 158 ALA A C 1
ATOM 1189 O O . ALA A 1 158 ? 47.289 -9.169 -25.985 1.00 86.31 158 ALA A O 1
ATOM 1190 N N . LYS A 1 159 ? 46.636 -10.300 -24.157 1.00 86.25 159 LYS A N 1
ATOM 1191 C CA . LYS A 1 159 ? 47.996 -10.573 -23.665 1.00 86.25 159 LYS A CA 1
ATOM 1192 C C . LYS A 1 159 ? 48.797 -11.493 -24.597 1.00 86.25 159 LYS A C 1
ATOM 1194 O O . LYS A 1 159 ? 49.974 -11.234 -24.826 1.00 86.25 159 LYS A O 1
ATOM 1199 N N . GLN A 1 160 ? 48.178 -12.529 -25.167 1.00 87.06 160 GLN A N 1
ATOM 1200 C CA . GLN A 1 160 ? 48.833 -13.424 -26.131 1.00 87.06 160 GLN A CA 1
ATOM 1201 C C . GLN A 1 160 ? 49.238 -12.696 -27.421 1.00 87.06 160 GLN A C 1
ATOM 1203 O O . GLN A 1 160 ? 50.338 -12.929 -27.920 1.00 87.06 160 GLN A O 1
ATOM 1208 N N . LEU A 1 161 ? 48.408 -11.781 -27.934 1.00 83.44 161 LEU A N 1
ATOM 1209 C CA . LEU A 1 161 ? 48.757 -10.952 -29.096 1.00 83.44 161 LEU A CA 1
ATOM 1210 C C . LEU A 1 161 ? 49.947 -10.013 -28.799 1.00 83.44 161 LEU A C 1
ATOM 1212 O O . LEU A 1 161 ? 50.847 -9.862 -29.628 1.00 83.44 161 LEU A O 1
ATOM 1216 N N . GLU A 1 162 ? 50.012 -9.435 -27.594 1.00 79.44 162 GLU A N 1
ATOM 1217 C CA . GLU A 1 162 ? 51.151 -8.613 -27.146 1.00 79.44 162 GLU A CA 1
ATOM 1218 C C . GLU A 1 162 ? 52.448 -9.429 -26.934 1.00 79.44 162 GLU A C 1
ATOM 1220 O O . GLU A 1 162 ? 53.550 -8.957 -27.240 1.00 79.44 162 GLU A O 1
ATOM 1225 N N . GLU A 1 163 ? 52.345 -10.674 -26.465 1.00 82.56 163 GLU A N 1
ATOM 1226 C CA . GLU A 1 163 ? 53.484 -11.591 -26.295 1.00 82.56 163 GLU A CA 1
ATOM 1227 C C . GLU A 1 163 ? 53.988 -12.162 -27.633 1.00 82.56 163 GLU A C 1
ATOM 1229 O O . GLU A 1 163 ? 55.201 -12.262 -27.850 1.00 82.56 163 GLU A O 1
ATOM 1234 N N . ALA A 1 164 ? 53.087 -12.452 -28.577 1.00 78.00 164 ALA A N 1
ATOM 1235 C CA . ALA A 1 164 ? 53.436 -12.893 -29.928 1.00 78.00 164 ALA A CA 1
ATOM 1236 C C . ALA A 1 164 ? 54.260 -11.830 -30.676 1.00 78.00 164 ALA A C 1
ATOM 1238 O O . ALA A 1 164 ? 55.297 -12.144 -31.268 1.00 78.00 164 ALA A O 1
ATOM 1239 N N . LYS A 1 165 ? 53.875 -10.552 -30.553 1.00 68.38 165 LYS A N 1
ATOM 1240 C CA . LYS A 1 165 ? 54.651 -9.399 -31.044 1.00 68.38 165 LYS A CA 1
ATOM 1241 C C . LYS A 1 165 ? 56.069 -9.348 -30.464 1.00 68.38 165 LYS A C 1
ATOM 1243 O O . LYS A 1 165 ? 57.005 -8.979 -31.165 1.00 68.38 165 LYS A O 1
ATOM 1248 N N . SER A 1 166 ? 56.237 -9.714 -29.194 1.00 66.38 166 SER A N 1
ATOM 1249 C CA . SER A 1 166 ? 57.547 -9.715 -28.523 1.00 66.38 166 SER A CA 1
ATOM 1250 C C . SER A 1 166 ? 58.464 -10.849 -29.006 1.00 66.38 166 SER A C 1
ATOM 1252 O O . SER A 1 166 ? 59.674 -10.783 -28.804 1.00 66.38 166 SER A O 1
ATOM 1254 N N . SER A 1 167 ? 57.898 -11.870 -29.659 1.00 67.44 167 SER A N 1
ATOM 1255 C CA . SER A 1 167 ? 58.619 -13.049 -30.152 1.00 67.44 167 SER A CA 1
ATOM 1256 C C . SER A 1 167 ? 58.928 -12.998 -31.654 1.00 67.44 167 SER A C 1
ATOM 1258 O O . SER A 1 167 ? 59.884 -13.633 -32.096 1.00 67.44 167 SER A O 1
ATOM 1260 N N . ASN A 1 168 ? 58.148 -12.254 -32.448 1.00 57.97 168 ASN A N 1
ATOM 1261 C CA . ASN A 1 168 ? 58.279 -12.217 -33.906 1.00 57.97 168 ASN A CA 1
ATOM 1262 C C . ASN A 1 168 ? 58.887 -10.892 -34.406 1.00 57.97 168 ASN A C 1
ATOM 1264 O O . ASN A 1 168 ? 58.177 -9.943 -34.741 1.00 57.97 168 ASN A O 1
ATOM 1268 N N . VAL A 1 169 ? 60.220 -10.825 -34.470 1.00 52.66 169 VAL A N 1
ATOM 1269 C CA . VAL A 1 169 ? 60.956 -9.666 -35.010 1.00 52.66 169 VAL A CA 1
ATOM 1270 C C . VAL A 1 169 ? 61.075 -9.777 -36.534 1.00 52.66 169 VAL A C 1
ATOM 1272 O O . VAL A 1 169 ? 62.153 -10.041 -37.065 1.00 52.66 169 VAL A O 1
ATOM 1275 N N . GLN A 1 170 ? 59.978 -9.551 -37.264 1.00 46.00 170 GLN A N 1
ATOM 1276 C CA . GLN A 1 170 ? 60.072 -9.320 -38.707 1.00 46.00 170 GLN A CA 1
ATOM 1277 C C . GLN A 1 170 ? 58.977 -8.391 -39.244 1.00 46.00 170 GLN A C 1
ATOM 1279 O O . GLN A 1 170 ? 57.800 -8.518 -38.920 1.00 46.00 170 GLN A O 1
ATOM 1284 N N . LEU A 1 171 ? 59.399 -7.414 -40.053 1.00 56.53 171 LEU A N 1
ATOM 1285 C CA . LEU A 1 171 ? 58.520 -6.451 -40.712 1.00 56.53 171 LEU A CA 1
ATOM 1286 C C . LEU A 1 171 ? 57.700 -7.139 -41.809 1.00 56.53 171 LEU A C 1
ATOM 1288 O O . LEU A 1 171 ? 58.288 -7.800 -42.661 1.00 56.53 171 LEU A O 1
ATOM 1292 N N . VAL A 1 172 ? 56.392 -6.874 -41.836 1.00 47.25 172 VAL A N 1
ATOM 1293 C CA . VAL A 1 172 ? 55.566 -6.375 -42.964 1.00 47.25 172 VAL A CA 1
ATOM 1294 C C . VAL A 1 172 ? 54.094 -6.487 -42.521 1.00 47.25 172 VAL A C 1
ATOM 1296 O O . VAL A 1 172 ? 53.725 -7.452 -41.868 1.00 47.25 172 VAL A O 1
ATOM 1299 N N . ASP A 1 173 ? 53.282 -5.468 -42.826 1.00 53.00 173 ASP A N 1
ATOM 1300 C CA . ASP A 1 173 ? 51.930 -5.222 -42.277 1.00 53.00 173 ASP A CA 1
ATOM 1301 C C . ASP A 1 173 ? 51.861 -4.954 -40.755 1.00 53.00 173 ASP A C 1
ATOM 1303 O O . ASP A 1 173 ? 51.393 -5.738 -39.930 1.00 53.00 173 ASP A O 1
ATOM 1307 N N . GLY A 1 174 ? 52.298 -3.749 -40.376 1.00 57.66 174 GLY A N 1
ATOM 1308 C CA . GLY A 1 174 ? 52.145 -3.218 -39.018 1.00 57.66 174 GLY A CA 1
ATOM 1309 C C . GLY A 1 174 ? 50.747 -2.669 -38.689 1.00 57.66 174 GLY A C 1
ATOM 1310 O O . GLY A 1 174 ? 50.625 -1.959 -37.684 1.00 57.66 174 GLY A O 1
ATOM 1311 N N . SER A 1 175 ? 49.748 -2.924 -39.542 1.00 62.44 175 SER A N 1
ATOM 1312 C CA . SER A 1 175 ? 48.383 -2.380 -39.479 1.00 62.44 175 SER A CA 1
ATOM 1313 C C . SER A 1 175 ? 47.396 -3.405 -38.924 1.00 62.44 175 SER A C 1
ATOM 1315 O O . SER A 1 175 ? 46.759 -3.113 -37.913 1.00 62.44 175 SER A O 1
ATOM 1317 N N . SER A 1 176 ? 47.326 -4.607 -39.518 1.00 69.00 176 SER A N 1
ATOM 1318 C CA . SER A 1 176 ? 46.345 -5.637 -39.125 1.00 69.00 176 SER A CA 1
ATOM 1319 C C . SER A 1 176 ? 46.444 -5.990 -37.637 1.00 69.00 176 SER A C 1
ATOM 1321 O O . SER A 1 176 ? 45.465 -5.873 -36.909 1.00 69.00 176 SER A O 1
ATOM 1323 N N . TRP A 1 177 ? 47.649 -6.285 -37.132 1.00 73.75 177 TRP A N 1
ATOM 1324 C CA . TRP A 1 177 ? 47.817 -6.705 -35.731 1.00 73.75 177 TRP A CA 1
ATOM 1325 C C . TRP A 1 177 ? 47.401 -5.634 -34.708 1.00 73.75 177 TRP A C 1
ATOM 1327 O O . TRP A 1 177 ? 47.021 -5.972 -33.588 1.00 73.75 177 TRP A O 1
ATOM 1337 N N . LYS A 1 178 ? 47.491 -4.341 -35.060 1.00 80.69 178 LYS A N 1
ATOM 1338 C CA . LYS A 1 178 ? 47.022 -3.260 -34.179 1.00 80.69 178 LYS A CA 1
ATOM 1339 C C . LYS A 1 178 ? 45.509 -3.282 -34.098 1.00 80.69 178 LYS A C 1
ATOM 1341 O O . LYS A 1 178 ? 44.976 -3.245 -33.001 1.00 80.69 178 LYS A O 1
ATOM 1346 N N . GLN A 1 179 ? 44.848 -3.411 -35.247 1.00 83.75 179 GLN A N 1
ATOM 1347 C CA . GLN A 1 179 ? 43.401 -3.552 -35.331 1.00 83.75 179 GLN A CA 1
ATOM 1348 C C . GLN A 1 179 ? 42.910 -4.792 -34.564 1.00 83.75 179 GLN A C 1
ATOM 1350 O O . GLN A 1 179 ? 41.903 -4.698 -33.870 1.00 83.75 179 GLN A O 1
ATOM 1355 N N . ASP A 1 180 ? 43.648 -5.906 -34.602 1.00 82.31 180 ASP A N 1
ATOM 1356 C CA . ASP A 1 180 ? 43.329 -7.118 -33.833 1.00 82.31 180 ASP A CA 1
ATOM 1357 C C . ASP A 1 180 ? 43.475 -6.900 -32.311 1.00 82.31 180 ASP A C 1
ATOM 1359 O O . ASP A 1 180 ? 42.574 -7.232 -31.539 1.00 82.31 180 ASP A O 1
ATOM 1363 N N . VAL A 1 181 ? 44.578 -6.285 -31.860 1.00 82.56 181 VAL A N 1
ATOM 1364 C CA . VAL A 1 181 ? 44.800 -5.949 -30.438 1.00 82.56 181 VAL A CA 1
ATOM 1365 C C . VAL A 1 181 ? 43.794 -4.913 -29.935 1.00 82.56 181 VAL A C 1
ATOM 1367 O O . VAL A 1 181 ? 43.296 -5.039 -28.816 1.00 82.56 181 VAL A O 1
ATOM 1370 N N . ASP A 1 182 ? 43.474 -3.903 -30.741 1.00 85.00 182 ASP A N 1
ATOM 1371 C CA . ASP A 1 182 ? 42.474 -2.889 -30.413 1.00 85.00 182 ASP A CA 1
ATOM 1372 C C . ASP A 1 182 ? 41.062 -3.505 -30.391 1.00 85.00 182 ASP A C 1
ATOM 1374 O O . ASP A 1 182 ? 40.284 -3.200 -29.490 1.00 85.00 182 ASP A O 1
ATOM 1378 N N . SER A 1 183 ? 40.756 -4.461 -31.279 1.00 88.19 183 SER A N 1
ATOM 1379 C CA . SER A 1 183 ? 39.502 -5.227 -31.254 1.00 88.19 183 SER A CA 1
ATOM 1380 C C . SER A 1 183 ? 39.361 -6.076 -29.986 1.00 88.19 183 SER A C 1
ATOM 1382 O O . SER A 1 183 ? 38.335 -5.992 -29.313 1.00 88.19 183 SER A O 1
ATOM 1384 N N . GLU A 1 184 ? 40.389 -6.835 -29.590 1.00 87.88 184 GLU A N 1
ATOM 1385 C CA . GLU A 1 184 ? 40.379 -7.596 -28.327 1.00 87.88 184 GLU A CA 1
ATOM 1386 C C . GLU A 1 184 ? 40.328 -6.672 -27.092 1.00 87.88 184 GLU A C 1
ATOM 1388 O O . GLU A 1 184 ? 39.713 -7.011 -26.079 1.00 87.88 184 GLU A O 1
ATOM 1393 N N . ARG A 1 185 ? 40.907 -5.464 -27.168 1.00 87.75 185 ARG A N 1
ATOM 1394 C CA . ARG A 1 185 ? 40.777 -4.434 -26.120 1.00 87.75 185 ARG A CA 1
ATOM 1395 C C . ARG A 1 185 ? 39.354 -3.882 -26.019 1.00 87.75 185 ARG A C 1
ATOM 1397 O O . ARG A 1 185 ? 38.890 -3.675 -24.897 1.00 87.75 185 ARG A O 1
ATOM 1404 N N . GLU A 1 186 ? 38.654 -3.669 -27.133 1.00 90.50 186 GLU A N 1
ATOM 1405 C CA . GLU A 1 186 ? 37.230 -3.305 -27.115 1.00 90.50 186 GLU A CA 1
ATOM 1406 C C . GLU A 1 186 ? 36.342 -4.468 -26.648 1.00 90.50 186 GLU A C 1
ATOM 1408 O O . GLU A 1 186 ? 35.457 -4.242 -25.826 1.00 90.50 186 GLU A O 1
ATOM 1413 N N . GLN A 1 187 ? 36.621 -5.717 -27.045 1.00 90.19 187 GLN A N 1
ATOM 1414 C CA . GLN A 1 187 ? 35.932 -6.896 -26.497 1.00 90.19 187 GLN A CA 1
ATOM 1415 C C . GLN A 1 187 ? 36.118 -7.000 -24.976 1.00 90.19 187 GLN A C 1
ATOM 1417 O O . GLN A 1 187 ? 35.145 -7.177 -24.247 1.00 90.19 187 GLN A O 1
ATOM 1422 N N . TYR A 1 188 ? 37.340 -6.806 -24.467 1.00 91.94 188 TYR A N 1
ATOM 1423 C CA . TYR A 1 188 ? 37.597 -6.774 -23.025 1.00 91.94 188 TYR A CA 1
ATOM 1424 C C . TYR A 1 188 ? 36.829 -5.646 -22.318 1.00 91.94 188 TYR A C 1
ATOM 1426 O O . TYR A 1 188 ? 36.263 -5.877 -21.250 1.00 91.94 188 TYR A O 1
ATOM 1434 N N . LYS A 1 189 ? 36.777 -4.435 -22.895 1.00 93.00 189 LYS A N 1
ATOM 1435 C CA . LYS A 1 189 ? 35.980 -3.319 -22.349 1.00 93.00 189 LYS A CA 1
ATOM 1436 C C . LYS A 1 189 ? 34.485 -3.646 -22.327 1.00 93.00 189 LYS A C 1
ATOM 1438 O O . LYS A 1 189 ? 33.843 -3.374 -21.316 1.00 93.00 189 LYS A O 1
ATOM 1443 N N . ALA A 1 190 ? 33.953 -4.232 -23.400 1.00 93.06 190 ALA A N 1
ATOM 1444 C CA . ALA A 1 190 ? 32.553 -4.632 -23.505 1.00 93.06 190 ALA A CA 1
ATOM 1445 C C . ALA A 1 190 ? 32.197 -5.682 -22.442 1.00 93.06 190 ALA A C 1
ATOM 1447 O O . ALA A 1 190 ? 31.340 -5.422 -21.600 1.00 93.06 190 ALA A O 1
ATOM 1448 N N . SER A 1 191 ? 32.942 -6.791 -22.373 1.00 93.25 191 SER A N 1
ATOM 1449 C CA . SER A 1 191 ? 32.734 -7.818 -21.344 1.00 93.25 191 SER A CA 1
ATOM 1450 C C . SER A 1 191 ? 32.926 -7.265 -19.923 1.00 93.25 191 SER A C 1
ATOM 1452 O O . SER A 1 191 ? 32.237 -7.669 -18.991 1.00 93.25 191 SER A O 1
ATOM 1454 N N . ALA A 1 192 ? 33.841 -6.308 -19.717 1.00 93.62 192 ALA A N 1
ATOM 1455 C CA . ALA A 1 192 ? 34.025 -5.675 -18.411 1.00 93.62 192 ALA A CA 1
ATOM 1456 C C . ALA A 1 192 ? 32.843 -4.769 -18.024 1.00 93.62 192 ALA A C 1
ATOM 1458 O O . ALA A 1 192 ? 32.520 -4.678 -16.838 1.00 93.62 192 ALA A O 1
ATOM 1459 N N . ALA A 1 193 ? 32.190 -4.126 -18.996 1.00 94.31 193 ALA A N 1
ATOM 1460 C CA . ALA A 1 193 ? 30.966 -3.361 -18.784 1.00 94.31 193 ALA A CA 1
ATOM 1461 C C . ALA A 1 193 ? 29.767 -4.279 -18.482 1.00 94.31 193 ALA A C 1
ATOM 1463 O O . ALA A 1 193 ? 29.028 -4.004 -17.538 1.00 94.31 193 ALA A O 1
ATOM 1464 N N . GLU A 1 194 ? 29.628 -5.401 -19.197 1.00 94.94 194 GLU A N 1
ATOM 1465 C CA . GLU A 1 194 ? 28.635 -6.451 -18.908 1.00 94.94 194 GLU A CA 1
ATOM 1466 C C . GLU A 1 194 ? 28.800 -6.982 -17.474 1.00 94.94 194 GLU A C 1
ATOM 1468 O O . GLU A 1 194 ? 27.859 -6.946 -16.683 1.00 94.94 194 GLU A O 1
ATOM 1473 N N . LEU A 1 195 ? 30.030 -7.324 -17.073 1.00 94.69 195 LEU A N 1
ATOM 1474 C CA . LEU A 1 195 ? 30.347 -7.757 -15.709 1.00 94.69 195 LEU A CA 1
ATOM 1475 C C . LEU A 1 195 ? 30.020 -6.702 -14.633 1.00 94.69 195 LEU A C 1
ATOM 1477 O O . LEU A 1 195 ? 29.769 -7.046 -13.474 1.00 94.69 195 LEU A O 1
ATOM 1481 N N . ILE A 1 196 ? 30.071 -5.410 -14.965 1.00 94.94 196 ILE A N 1
ATOM 1482 C CA . ILE A 1 196 ? 29.649 -4.332 -14.058 1.00 94.94 196 ILE A CA 1
ATOM 1483 C C . ILE A 1 196 ? 28.117 -4.274 -13.978 1.00 94.94 196 ILE A C 1
ATOM 1485 O O . ILE A 1 196 ? 27.585 -4.160 -12.872 1.00 94.94 196 ILE A O 1
ATOM 1489 N N . ALA A 1 197 ? 27.415 -4.414 -15.105 1.00 95.25 197 ALA A N 1
ATOM 1490 C CA . ALA A 1 197 ? 25.955 -4.437 -15.152 1.00 95.25 197 ALA A CA 1
ATOM 1491 C C . ALA A 1 197 ? 25.370 -5.603 -14.335 1.00 95.25 197 ALA A C 1
ATOM 1493 O O . ALA A 1 197 ? 24.506 -5.381 -13.490 1.00 95.25 197 ALA A O 1
ATOM 1494 N N . GLU A 1 198 ? 25.907 -6.816 -14.469 1.00 95.94 198 GLU A N 1
ATOM 1495 C CA . GLU A 1 198 ? 25.448 -7.990 -13.705 1.00 95.94 198 GLU A CA 1
ATOM 1496 C C . GLU A 1 198 ? 25.751 -7.875 -12.201 1.00 95.94 198 GLU A C 1
ATOM 1498 O O . GLU A 1 198 ? 24.976 -8.321 -11.353 1.00 95.94 198 GLU A O 1
ATOM 1503 N N . LYS A 1 199 ? 26.870 -7.237 -11.824 1.00 94.94 199 LYS A N 1
ATOM 1504 C CA . LYS A 1 199 ? 27.157 -6.913 -10.413 1.00 94.94 199 LYS A CA 1
ATOM 1505 C C . LYS A 1 199 ? 26.149 -5.912 -9.847 1.00 94.94 199 LYS A C 1
ATOM 1507 O O . LYS A 1 199 ? 25.785 -6.026 -8.673 1.00 94.94 199 LYS A O 1
ATOM 1512 N N . GLN A 1 200 ? 25.701 -4.952 -10.655 1.00 96.19 200 GLN A N 1
ATOM 1513 C CA . GLN A 1 200 ? 24.634 -4.035 -10.270 1.00 96.19 200 GLN A CA 1
ATOM 1514 C C . GLN A 1 200 ? 23.293 -4.771 -10.158 1.00 96.19 200 GLN A C 1
ATOM 1516 O O . GLN A 1 200 ? 22.600 -4.597 -9.160 1.00 96.19 200 GLN A O 1
ATOM 1521 N N . GLU A 1 201 ? 22.959 -5.654 -11.102 1.00 95.56 201 GLU A N 1
ATOM 1522 C CA . GLU A 1 201 ? 21.739 -6.467 -11.048 1.00 95.56 201 GLU A CA 1
ATOM 1523 C C . GLU A 1 201 ? 21.691 -7.347 -9.791 1.00 95.56 201 GLU A C 1
ATOM 1525 O O . GLU A 1 201 ? 20.706 -7.310 -9.059 1.00 95.56 201 GLU A O 1
ATOM 1530 N N . LEU A 1 202 ? 22.778 -8.045 -9.448 1.00 95.94 202 LEU A N 1
ATOM 1531 C CA . LEU A 1 202 ? 22.875 -8.810 -8.195 1.00 95.94 202 LEU A CA 1
ATOM 1532 C C . LEU A 1 202 ? 22.725 -7.939 -6.939 1.00 95.94 202 LEU A C 1
ATOM 1534 O O . LEU A 1 202 ? 22.244 -8.415 -5.909 1.00 95.94 202 LEU A O 1
ATOM 1538 N N . THR A 1 203 ? 23.134 -6.671 -7.007 1.00 96.06 203 THR A N 1
ATOM 1539 C CA . THR A 1 203 ? 22.949 -5.713 -5.908 1.00 96.06 203 THR A CA 1
ATOM 1540 C C . THR A 1 203 ? 21.480 -5.303 -5.786 1.00 96.06 203 THR A C 1
ATOM 1542 O O . THR A 1 203 ? 20.961 -5.258 -4.671 1.00 96.06 203 THR A O 1
ATOM 1545 N N . ASN A 1 204 ? 20.790 -5.100 -6.911 1.00 96.56 204 ASN A N 1
ATOM 1546 C CA . ASN A 1 204 ? 19.353 -4.820 -6.953 1.00 96.56 204 ASN A CA 1
ATOM 1547 C C . ASN A 1 204 ? 18.538 -6.032 -6.455 1.00 96.56 204 ASN A C 1
ATOM 1549 O O . ASN A 1 204 ? 17.736 -5.890 -5.539 1.00 96.56 204 ASN A O 1
ATOM 1553 N N . ILE A 1 205 ? 18.819 -7.242 -6.963 1.00 97.19 205 ILE A N 1
ATOM 1554 C CA . ILE A 1 205 ? 18.178 -8.500 -6.529 1.00 97.19 205 ILE A CA 1
ATOM 1555 C C . ILE A 1 205 ? 18.330 -8.701 -5.017 1.00 97.19 205 ILE A C 1
ATOM 1557 O O . ILE A 1 205 ? 17.391 -9.137 -4.353 1.00 97.19 205 ILE A O 1
ATOM 1561 N N . ARG A 1 206 ? 19.492 -8.359 -4.444 1.00 96.19 206 ARG A N 1
ATOM 1562 C CA . ARG A 1 206 ? 19.706 -8.418 -2.993 1.00 96.19 206 ARG A CA 1
ATOM 1563 C C . ARG A 1 206 ? 18.811 -7.437 -2.226 1.00 96.19 206 ARG A C 1
ATOM 1565 O O . ARG A 1 206 ? 18.240 -7.831 -1.215 1.00 96.19 206 ARG A O 1
ATOM 1572 N N . GLN A 1 207 ? 18.674 -6.197 -2.696 1.00 97.50 207 GLN A N 1
ATOM 1573 C CA . GLN A 1 207 ? 17.782 -5.207 -2.076 1.00 97.50 207 GLN A CA 1
ATOM 1574 C C . GLN A 1 207 ? 16.312 -5.649 -2.154 1.00 97.50 207 GLN A C 1
ATOM 1576 O O . GLN A 1 207 ? 15.591 -5.558 -1.160 1.00 97.50 207 GLN A O 1
ATOM 1581 N N . ASP A 1 208 ? 15.890 -6.205 -3.293 1.00 96.44 208 ASP A N 1
ATOM 1582 C CA . ASP A 1 208 ? 14.555 -6.789 -3.460 1.00 96.44 208 ASP A CA 1
ATOM 1583 C C . ASP A 1 208 ? 14.327 -7.978 -2.510 1.00 96.44 208 ASP A C 1
ATOM 1585 O O . ASP A 1 208 ? 13.238 -8.125 -1.950 1.00 96.44 208 ASP A O 1
ATOM 1589 N N . PHE A 1 209 ? 15.353 -8.807 -2.285 1.00 97.81 209 PHE A N 1
ATOM 1590 C CA . PHE A 1 209 ? 15.328 -9.905 -1.314 1.00 97.81 209 PHE A CA 1
ATOM 1591 C C . PHE A 1 209 ? 15.133 -9.414 0.118 1.00 97.81 209 PHE A C 1
ATOM 1593 O O . PHE A 1 209 ? 14.267 -9.936 0.823 1.00 97.81 209 PHE A O 1
ATOM 1600 N N . ASP A 1 210 ? 15.916 -8.419 0.539 1.00 96.75 210 ASP A N 1
ATOM 1601 C CA . ASP A 1 210 ? 15.830 -7.835 1.877 1.00 96.75 210 ASP A CA 1
ATOM 1602 C C . ASP A 1 210 ? 14.422 -7.228 2.089 1.00 96.75 210 ASP A C 1
ATOM 1604 O O . ASP A 1 210 ? 13.732 -7.576 3.051 1.00 96.75 210 ASP A O 1
ATOM 1608 N N . ALA A 1 211 ? 13.905 -6.464 1.118 1.00 96.19 211 ALA A N 1
ATOM 1609 C CA . ALA A 1 211 ? 12.550 -5.900 1.158 1.00 96.19 211 ALA A CA 1
ATOM 1610 C C . ALA A 1 211 ? 11.424 -6.962 1.121 1.00 96.19 211 ALA A C 1
ATOM 1612 O O . ALA A 1 211 ? 10.351 -6.773 1.707 1.00 96.19 211 ALA A O 1
ATOM 1613 N N . ALA A 1 212 ? 11.624 -8.088 0.429 1.00 97.00 212 ALA A N 1
ATOM 1614 C CA . ALA A 1 212 ? 10.675 -9.203 0.414 1.00 97.00 212 ALA A CA 1
ATOM 1615 C C . ALA A 1 212 ? 10.697 -10.005 1.730 1.00 97.00 212 ALA A C 1
ATOM 1617 O O . ALA A 1 212 ? 9.647 -10.473 2.183 1.00 97.00 212 ALA A O 1
ATOM 1618 N N . LEU A 1 213 ? 11.862 -10.125 2.379 1.00 97.00 213 LEU A N 1
ATOM 1619 C CA . LEU A 1 213 ? 12.001 -10.700 3.718 1.00 97.00 213 LEU A CA 1
ATOM 1620 C C . LEU A 1 213 ? 11.339 -9.818 4.784 1.00 97.00 213 LEU A C 1
ATOM 1622 O O . LEU A 1 213 ? 10.615 -10.349 5.624 1.00 97.00 213 LEU A O 1
ATOM 1626 N N . GLU A 1 214 ? 11.500 -8.495 4.723 1.00 96.62 214 GLU A N 1
ATOM 1627 C CA . GLU A 1 214 ? 10.804 -7.558 5.617 1.00 96.62 214 GLU A CA 1
ATOM 1628 C C . GLU A 1 214 ? 9.279 -7.691 5.503 1.00 96.62 214 GLU A C 1
ATOM 1630 O O . GLU A 1 214 ? 8.599 -7.884 6.512 1.00 96.62 214 GLU A O 1
ATOM 1635 N N . LYS A 1 215 ? 8.734 -7.705 4.278 1.00 96.38 215 LYS A N 1
ATOM 1636 C CA . LYS A 1 215 ? 7.294 -7.933 4.033 1.00 96.38 215 LYS A CA 1
ATOM 1637 C C . LYS A 1 215 ? 6.819 -9.284 4.571 1.00 96.38 215 LYS A C 1
ATOM 1639 O O . LYS A 1 215 ? 5.749 -9.367 5.170 1.00 96.38 215 LYS A O 1
ATOM 1644 N N . LYS A 1 216 ? 7.621 -10.341 4.402 1.00 96.69 216 LYS A N 1
ATOM 1645 C CA . LYS A 1 216 ? 7.339 -11.673 4.957 1.00 96.69 216 LYS A CA 1
ATOM 1646 C C . LYS A 1 216 ? 7.292 -11.661 6.489 1.00 96.69 216 LYS A C 1
ATOM 1648 O O . LYS A 1 216 ? 6.411 -12.297 7.063 1.00 96.69 216 LYS A O 1
ATOM 1653 N N . LEU A 1 217 ? 8.224 -10.966 7.143 1.00 95.94 217 LEU A N 1
ATOM 1654 C CA . LEU A 1 217 ? 8.270 -10.842 8.602 1.00 95.94 217 LEU A CA 1
ATOM 1655 C C . LEU A 1 217 ? 7.094 -10.015 9.135 1.00 95.94 217 LEU A C 1
ATOM 1657 O O . LEU A 1 217 ? 6.457 -10.439 10.096 1.00 95.94 217 LEU A O 1
ATOM 1661 N N . ALA A 1 218 ? 6.753 -8.902 8.478 1.00 96.44 218 ALA A N 1
ATOM 1662 C CA . ALA A 1 218 ? 5.600 -8.075 8.829 1.00 96.44 218 ALA A CA 1
ATOM 1663 C C . ALA A 1 218 ? 4.280 -8.862 8.735 1.00 96.44 218 ALA A C 1
ATOM 1665 O O . ALA A 1 218 ? 3.541 -8.936 9.715 1.00 96.44 218 ALA A O 1
ATOM 1666 N N . ALA A 1 219 ? 4.034 -9.546 7.611 1.00 96.88 219 ALA A N 1
ATOM 1667 C CA . ALA A 1 219 ? 2.842 -10.377 7.428 1.00 96.88 219 ALA A CA 1
ATOM 1668 C C . ALA A 1 219 ? 2.778 -11.558 8.419 1.00 96.88 219 ALA A C 1
ATOM 1670 O O . ALA A 1 219 ? 1.699 -11.954 8.862 1.00 96.88 219 ALA A O 1
ATOM 1671 N N . PHE A 1 220 ? 3.928 -12.124 8.807 1.00 95.50 220 PHE A N 1
ATOM 1672 C CA . PHE A 1 220 ? 3.985 -13.160 9.841 1.00 95.50 220 PHE A CA 1
ATOM 1673 C C . PHE A 1 220 ? 3.633 -12.609 11.232 1.00 95.50 220 PHE A C 1
ATOM 1675 O O . PHE A 1 220 ? 2.874 -13.248 11.963 1.00 95.50 220 PHE A O 1
ATOM 1682 N N . GLN A 1 221 ? 4.147 -11.426 11.582 1.00 96.81 221 GLN A N 1
ATOM 1683 C CA . GLN A 1 221 ? 3.847 -10.750 12.844 1.00 96.81 221 GLN A CA 1
ATOM 1684 C C . GLN A 1 221 ? 2.362 -10.370 12.929 1.00 96.81 221 GLN A C 1
ATOM 1686 O O . GLN A 1 221 ? 1.702 -10.728 13.900 1.00 96.81 221 GLN A O 1
ATOM 1691 N N . GLU A 1 222 ? 1.798 -9.765 11.880 1.00 96.62 222 GLU A N 1
ATOM 1692 C CA . GLU A 1 222 ? 0.371 -9.423 11.824 1.00 96.62 222 GLU A CA 1
ATOM 1693 C C . GLU A 1 222 ? -0.523 -10.668 11.952 1.00 96.62 222 GLU A C 1
ATOM 1695 O O . GLU A 1 222 ? -1.490 -10.670 12.716 1.00 96.62 222 GLU A O 1
ATOM 1700 N N . ALA A 1 223 ? -0.179 -11.772 11.277 1.00 95.69 223 ALA A N 1
ATOM 1701 C CA . ALA A 1 223 ? -0.912 -13.031 11.408 1.00 95.69 223 ALA A CA 1
ATOM 1702 C C . ALA A 1 223 ? -0.842 -13.617 12.834 1.00 95.69 223 ALA A C 1
ATOM 1704 O O . ALA A 1 223 ? -1.815 -14.230 13.292 1.00 95.69 223 ALA A O 1
ATOM 1705 N N . ALA A 1 224 ? 0.281 -13.435 13.537 1.00 94.69 224 ALA A N 1
ATOM 1706 C CA . ALA A 1 224 ? 0.458 -13.860 14.924 1.00 94.69 224 ALA A CA 1
ATOM 1707 C C . ALA A 1 224 ? -0.346 -12.984 15.901 1.00 94.69 224 ALA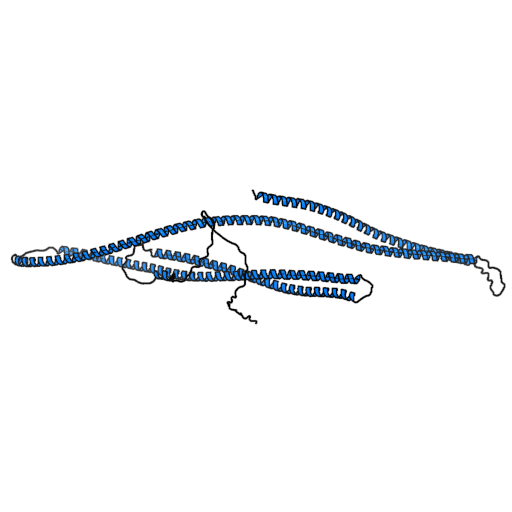 A C 1
ATOM 1709 O O . ALA A 1 224 ? -1.058 -13.524 16.752 1.00 94.69 224 ALA A O 1
ATOM 1710 N N . ASP A 1 225 ? -0.307 -11.662 15.735 1.00 96.19 225 ASP A N 1
ATOM 1711 C CA . ASP A 1 225 ? -1.040 -10.704 16.569 1.00 96.19 225 ASP A CA 1
ATOM 1712 C C . ASP A 1 225 ? -2.555 -10.836 16.374 1.00 96.19 225 ASP A C 1
ATOM 1714 O O . ASP A 1 225 ? -3.307 -10.928 17.348 1.00 96.19 225 ASP A O 1
ATOM 1718 N N . ALA A 1 226 ? -3.014 -10.979 15.127 1.00 96.12 226 ALA A N 1
ATOM 1719 C CA . ALA A 1 226 ? -4.408 -11.276 14.814 1.00 96.12 226 ALA A CA 1
ATOM 1720 C C . ALA A 1 226 ? -4.848 -12.625 15.412 1.00 96.12 226 ALA A C 1
ATOM 1722 O O . ALA A 1 226 ? -5.929 -12.726 15.998 1.00 96.12 226 ALA A O 1
ATOM 1723 N N . GLN A 1 227 ? -4.006 -13.667 15.351 1.00 95.88 227 GLN A N 1
ATOM 1724 C CA . GLN A 1 227 ? -4.283 -14.949 16.010 1.00 95.88 227 GLN A CA 1
ATOM 1725 C C . GLN A 1 227 ? -4.374 -14.814 17.538 1.00 95.88 227 GLN A C 1
ATOM 1727 O O . GLN A 1 227 ? -5.264 -15.419 18.142 1.00 95.88 227 GLN A O 1
ATOM 1732 N N . HIS A 1 228 ? -3.489 -14.034 18.162 1.00 95.25 228 HIS A N 1
ATOM 1733 C CA . HIS A 1 228 ? -3.514 -13.774 19.599 1.00 95.25 228 HIS A CA 1
ATOM 1734 C C . HIS A 1 228 ? -4.785 -13.018 20.009 1.00 95.25 228 HIS A C 1
ATOM 1736 O O . HIS A 1 228 ? -5.509 -13.482 20.889 1.00 95.25 228 HIS A O 1
ATOM 1742 N N . ALA A 1 229 ? -5.122 -11.928 19.312 1.00 96.38 229 ALA A N 1
ATOM 1743 C CA . ALA A 1 229 ? -6.357 -11.175 19.523 1.00 96.38 229 ALA A CA 1
ATOM 1744 C C . ALA A 1 229 ? -7.599 -12.069 19.375 1.00 96.38 229 ALA A C 1
ATOM 1746 O O . ALA A 1 229 ? -8.474 -12.074 20.240 1.00 96.38 229 ALA A O 1
ATOM 1747 N N . THR A 1 230 ? -7.640 -12.908 18.335 1.00 96.25 230 THR A N 1
ATOM 1748 C CA . THR A 1 230 ? -8.732 -13.872 18.139 1.00 96.25 230 THR A CA 1
ATOM 1749 C C . THR A 1 230 ? -8.828 -14.866 19.303 1.00 96.25 230 THR A C 1
ATOM 1751 O O . THR A 1 230 ? -9.928 -15.213 19.728 1.00 96.25 230 THR A O 1
ATOM 1754 N N . LYS A 1 231 ? -7.693 -15.352 19.827 1.00 97.38 231 LYS A N 1
ATOM 1755 C CA . LYS A 1 231 ? -7.664 -16.274 20.971 1.00 97.38 231 LYS A CA 1
ATOM 1756 C C . LYS A 1 231 ? -8.227 -15.607 22.230 1.00 97.38 231 LYS A C 1
ATOM 1758 O O . LYS A 1 231 ? -9.177 -16.139 22.795 1.00 97.38 231 LYS A O 1
ATOM 1763 N N . VAL A 1 232 ? -7.703 -14.439 22.608 1.00 97.00 232 VAL A N 1
ATOM 1764 C CA . VAL A 1 232 ? -8.133 -13.701 23.810 1.00 97.00 232 VAL A CA 1
ATOM 1765 C C . VAL A 1 232 ? -9.613 -13.321 23.728 1.00 97.00 232 VAL A C 1
ATOM 1767 O O . VAL A 1 232 ? -10.364 -13.562 24.671 1.00 97.00 232 VAL A O 1
ATOM 1770 N N . ASN A 1 233 ? -10.076 -12.806 22.585 1.00 96.56 233 ASN A N 1
ATOM 1771 C CA . ASN A 1 233 ? -11.483 -12.438 22.410 1.00 96.56 233 ASN A CA 1
ATOM 1772 C C . ASN A 1 233 ? -12.411 -13.662 22.458 1.00 96.56 233 ASN A C 1
ATOM 1774 O O . ASN A 1 233 ? -13.528 -13.560 22.962 1.00 96.56 233 ASN A O 1
ATOM 1778 N N . ARG A 1 234 ? -11.954 -14.832 21.986 1.00 97.50 234 ARG A N 1
ATOM 1779 C CA . ARG A 1 234 ? -12.695 -16.100 22.098 1.00 97.50 234 ARG A CA 1
ATOM 1780 C C . ARG A 1 234 ? -12.766 -16.600 23.540 1.00 97.50 234 ARG A C 1
ATOM 1782 O O . ARG A 1 234 ? -13.821 -17.066 23.949 1.00 97.50 234 ARG A O 1
ATOM 1789 N N . GLU A 1 235 ? -11.690 -16.465 24.310 1.00 97.38 235 GLU A N 1
ATOM 1790 C CA . GLU A 1 235 ? -11.680 -16.786 25.743 1.00 97.38 235 GLU A CA 1
ATOM 1791 C C . GLU A 1 235 ? -12.670 -15.887 26.508 1.00 97.38 235 GLU A C 1
ATOM 1793 O O . GLU A 1 235 ? -13.557 -16.412 27.178 1.00 97.38 235 GLU A O 1
ATOM 1798 N N . ARG A 1 236 ? -12.647 -14.562 26.292 1.00 97.25 236 ARG A N 1
ATOM 1799 C CA . ARG A 1 236 ? -13.629 -13.631 26.892 1.00 97.25 236 ARG A CA 1
ATOM 1800 C C . ARG A 1 236 ? -15.071 -13.876 26.441 1.00 97.25 236 ARG A C 1
ATOM 1802 O O . ARG A 1 236 ? -15.994 -13.781 27.246 1.00 97.25 236 ARG A O 1
ATOM 1809 N N . ALA A 1 237 ? -15.288 -14.225 25.173 1.00 97.94 237 ALA A N 1
ATOM 1810 C CA . ALA A 1 237 ? -16.613 -14.594 24.675 1.00 97.94 237 ALA A CA 1
ATOM 1811 C C . ALA A 1 237 ? -17.140 -15.895 25.310 1.00 97.94 237 ALA A C 1
ATOM 1813 O O . ALA A 1 237 ? -18.348 -16.021 25.516 1.00 97.94 237 ALA A O 1
ATOM 1814 N N . ASN A 1 238 ? -16.263 -16.851 25.628 1.00 96.25 238 ASN A N 1
ATOM 1815 C CA . ASN A 1 238 ? -16.644 -18.076 26.329 1.00 96.25 238 ASN A CA 1
ATOM 1816 C C . ASN A 1 238 ? -16.996 -17.782 27.795 1.00 96.25 238 ASN A C 1
ATOM 1818 O O . ASN A 1 238 ? -18.086 -18.152 28.219 1.00 96.25 238 ASN A O 1
ATOM 1822 N N . GLU A 1 239 ? -16.149 -17.040 28.519 1.00 96.75 239 GLU A N 1
ATOM 1823 C CA . GLU A 1 239 ? -16.408 -16.609 29.906 1.00 96.75 239 GLU A CA 1
ATOM 1824 C C . GLU A 1 239 ? -17.762 -15.885 30.034 1.00 96.75 239 GLU A C 1
ATOM 1826 O O . GLU A 1 239 ? -18.607 -16.280 30.836 1.00 96.75 239 GLU A O 1
ATOM 1831 N N . LEU A 1 240 ? -18.028 -14.894 29.171 1.00 97.06 240 LEU A N 1
ATOM 1832 C CA . LEU A 1 240 ? -19.323 -14.202 29.136 1.00 97.06 240 LEU A CA 1
ATOM 1833 C C . LEU A 1 240 ? -20.487 -15.129 28.763 1.00 97.06 240 LEU A C 1
ATOM 1835 O O . LEU A 1 240 ? -21.607 -14.913 29.216 1.00 97.06 240 LEU A O 1
ATOM 1839 N N . SER A 1 241 ? -20.264 -16.152 27.933 1.00 97.56 241 SER A N 1
ATOM 1840 C CA . SER A 1 241 ? -21.315 -17.119 27.584 1.00 97.56 241 SER A CA 1
ATOM 1841 C C . SER A 1 241 ? -21.680 -18.022 28.766 1.00 97.56 241 SER A C 1
ATOM 1843 O O . SER A 1 241 ? -22.858 -18.345 28.932 1.00 97.56 241 SER A O 1
ATOM 1845 N N . GLU A 1 242 ? -20.702 -18.397 29.594 1.00 97.31 242 GLU A N 1
ATOM 1846 C CA . GLU A 1 242 ? -20.912 -19.131 30.847 1.00 97.31 242 GLU A CA 1
ATOM 1847 C C . GLU A 1 242 ? -21.622 -18.250 31.887 1.00 97.31 242 GLU A C 1
ATOM 1849 O O . GLU A 1 242 ? -22.632 -18.668 32.458 1.00 97.31 242 GLU A O 1
ATOM 1854 N N . GLU A 1 243 ? -21.193 -16.994 32.056 1.00 95.31 243 GLU A N 1
ATOM 1855 C CA . GLU A 1 243 ? -21.874 -16.028 32.926 1.00 95.31 243 GLU A CA 1
ATOM 1856 C C . GLU A 1 243 ? -23.340 -15.836 32.499 1.00 95.31 243 GLU A C 1
ATOM 1858 O O . GLU A 1 243 ? -24.249 -16.056 33.299 1.00 95.31 243 GLU A O 1
ATOM 1863 N N . ILE A 1 244 ? -23.599 -15.573 31.213 1.00 96.94 244 ILE A N 1
ATOM 1864 C CA . ILE A 1 244 ? -24.950 -15.468 30.634 1.00 96.94 244 ILE A CA 1
ATOM 1865 C C . ILE A 1 244 ? -25.794 -16.724 30.890 1.00 96.94 244 ILE A C 1
ATOM 1867 O O . ILE A 1 244 ? -27.005 -16.606 31.108 1.00 96.94 244 ILE A O 1
ATOM 1871 N N . ALA A 1 245 ? -25.200 -17.921 30.870 1.00 97.19 245 ALA A N 1
ATOM 1872 C CA . ALA A 1 245 ? -25.911 -19.155 31.198 1.00 97.19 245 ALA A CA 1
ATOM 1873 C C . ALA A 1 245 ? -26.338 -19.179 32.678 1.00 97.19 245 ALA A C 1
ATOM 1875 O O . ALA A 1 245 ? -27.521 -19.379 32.959 1.00 97.19 245 ALA A O 1
ATOM 1876 N N . THR A 1 246 ? -25.429 -18.870 33.610 1.00 95.94 246 THR A N 1
ATOM 1877 C CA . THR A 1 246 ? -25.749 -18.814 35.053 1.00 95.94 246 THR A CA 1
ATOM 1878 C C . THR A 1 246 ? -26.731 -17.686 35.403 1.00 95.94 246 THR A C 1
ATOM 1880 O O . THR A 1 246 ? -27.631 -17.867 36.226 1.00 95.94 246 THR A O 1
ATOM 1883 N N . MET A 1 247 ? -26.647 -16.535 34.726 1.00 95.25 247 MET A N 1
ATOM 1884 C CA . MET A 1 247 ? -27.608 -15.436 34.868 1.00 95.25 247 MET A CA 1
ATOM 1885 C C . MET A 1 247 ? -29.006 -15.849 34.402 1.00 95.25 247 MET A C 1
ATOM 1887 O O . MET A 1 247 ? -29.991 -15.534 35.063 1.00 95.25 247 MET A O 1
ATOM 1891 N N . ARG A 1 248 ? -29.116 -16.581 33.285 1.00 95.62 248 ARG A N 1
ATOM 1892 C CA . ARG A 1 248 ? -30.398 -17.118 32.798 1.00 95.62 248 ARG A CA 1
ATOM 1893 C C . ARG A 1 248 ? -30.977 -18.164 33.741 1.00 95.62 248 ARG A C 1
ATOM 1895 O O . ARG A 1 248 ? -32.181 -18.145 33.985 1.00 95.62 248 ARG A O 1
ATOM 1902 N N . GLU A 1 249 ? -30.140 -19.047 34.277 1.00 95.44 249 GLU A N 1
ATOM 1903 C CA . GLU A 1 249 ? -30.566 -20.066 35.233 1.00 95.44 249 GLU A CA 1
ATOM 1904 C C . GLU A 1 249 ? -31.091 -19.430 36.527 1.00 95.44 249 GLU A C 1
ATOM 1906 O O . GLU A 1 249 ? -32.234 -19.673 36.910 1.00 95.44 249 GLU A O 1
ATOM 1911 N N . THR A 1 250 ? -30.312 -18.544 37.154 1.00 92.50 250 THR A N 1
ATOM 1912 C CA . THR A 1 250 ? -30.719 -17.848 38.388 1.00 92.50 250 THR A CA 1
ATOM 1913 C C . THR A 1 250 ? -31.957 -16.970 38.186 1.00 92.50 250 THR A C 1
ATOM 1915 O 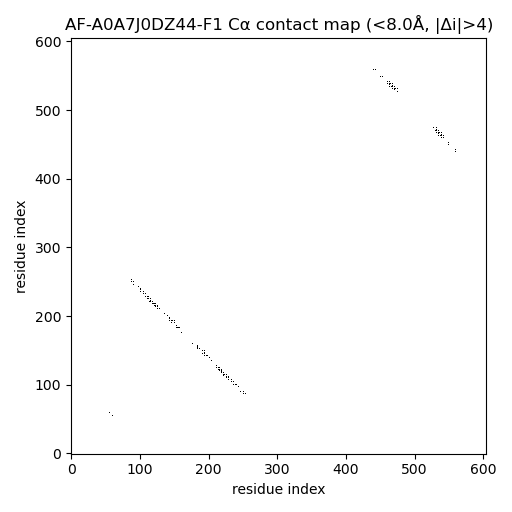O . THR A 1 250 ? -32.829 -16.925 39.049 1.00 92.50 250 THR A O 1
ATOM 1918 N N . LEU A 1 251 ? -32.097 -16.317 37.030 1.00 92.62 251 LEU A N 1
ATOM 1919 C CA . LEU A 1 251 ? -33.296 -15.562 36.656 1.00 92.62 251 LEU A CA 1
ATOM 1920 C C . LEU A 1 251 ? -34.522 -16.477 36.494 1.00 92.62 251 LEU A C 1
ATOM 1922 O O . LEU A 1 251 ? -35.607 -16.122 36.953 1.00 92.62 251 LEU A O 1
ATOM 1926 N N . SER A 1 252 ? -34.353 -17.668 35.910 1.00 93.19 252 SER A N 1
ATOM 1927 C CA . SER A 1 252 ? -35.405 -18.690 35.818 1.00 93.19 252 SER A CA 1
ATOM 1928 C C . SER A 1 252 ? -35.828 -19.203 37.201 1.00 93.19 252 SER A C 1
ATOM 1930 O O . SER A 1 252 ? -37.018 -19.230 37.511 1.00 93.19 252 SER A O 1
ATOM 1932 N N . GLN A 1 253 ? -34.862 -19.516 38.075 1.00 92.00 253 GLN A N 1
ATOM 1933 C CA . GLN A 1 253 ? -35.112 -19.929 39.463 1.00 92.00 253 GLN A CA 1
ATOM 1934 C C . GLN A 1 253 ? -35.866 -18.846 40.254 1.00 92.00 253 GLN A C 1
ATOM 1936 O O . GLN A 1 253 ? -36.818 -19.151 40.968 1.00 92.00 253 GLN A O 1
ATOM 1941 N N . VAL A 1 254 ? -35.494 -17.571 40.094 1.00 90.56 254 VAL A N 1
ATOM 1942 C CA . VAL A 1 254 ? -36.160 -16.439 40.765 1.00 90.56 254 VAL A CA 1
ATOM 1943 C C . VAL A 1 254 ? -37.587 -16.236 40.256 1.00 90.56 254 VAL A C 1
ATOM 1945 O O . VAL A 1 254 ? -38.480 -16.003 41.067 1.00 90.56 254 VAL A O 1
ATOM 1948 N N . LYS A 1 255 ? -37.832 -16.367 38.945 1.00 92.06 255 LYS A N 1
ATOM 1949 C CA . LYS A 1 255 ? -39.194 -16.321 38.385 1.00 92.06 255 LYS A CA 1
ATOM 1950 C C . LYS A 1 255 ? -40.059 -17.477 38.889 1.00 92.06 255 LYS A C 1
ATOM 1952 O O . LYS A 1 255 ? -41.211 -17.250 39.242 1.00 92.06 255 LYS A O 1
ATOM 1957 N N . LEU A 1 256 ? -39.504 -18.688 38.978 1.00 92.69 256 LEU A N 1
ATOM 1958 C CA . LEU A 1 256 ? -40.204 -19.848 39.535 1.00 92.69 256 LEU A CA 1
ATOM 1959 C C . LEU A 1 256 ? -40.576 -19.627 41.010 1.00 92.69 256 LEU A C 1
ATOM 1961 O O . LEU A 1 256 ? -41.728 -19.827 41.382 1.00 92.69 256 LEU A O 1
ATOM 1965 N N . ALA A 1 257 ? -39.630 -19.150 41.825 1.00 90.56 257 ALA A N 1
ATOM 1966 C CA . ALA A 1 257 ? -39.868 -18.843 43.235 1.00 90.56 257 ALA A CA 1
ATOM 1967 C C . ALA A 1 257 ? -40.895 -17.711 43.436 1.00 90.56 257 ALA A C 1
ATOM 1969 O O . ALA A 1 257 ? -41.651 -17.736 44.403 1.00 90.56 257 ALA A O 1
ATOM 1970 N N . MET A 1 258 ? -40.953 -16.735 42.521 1.00 89.44 258 MET A N 1
ATOM 1971 C CA . MET A 1 258 ? -41.962 -15.669 42.539 1.00 89.44 258 MET A CA 1
ATOM 1972 C C . MET A 1 258 ? -43.375 -16.232 42.320 1.00 89.44 258 MET A C 1
ATOM 1974 O O . MET A 1 258 ? -44.253 -15.985 43.140 1.00 89.44 258 MET A O 1
ATOM 1978 N N . VAL A 1 259 ? -43.562 -17.070 41.293 1.00 91.06 259 VAL A N 1
ATOM 1979 C CA . VAL A 1 259 ? -44.849 -17.739 41.016 1.00 91.06 259 VAL A CA 1
ATOM 1980 C C . VAL A 1 259 ? -45.262 -18.663 42.170 1.00 91.06 259 VAL A C 1
ATOM 1982 O O . VAL A 1 259 ? -46.428 -18.684 42.552 1.00 91.06 259 VAL A O 1
ATOM 1985 N N . GLN A 1 260 ? -44.317 -19.391 42.774 1.00 92.62 260 GLN A N 1
ATOM 1986 C CA . GLN A 1 260 ? -44.593 -20.231 43.947 1.00 92.62 260 GLN A CA 1
ATOM 1987 C C . GLN A 1 260 ? -45.051 -19.400 45.156 1.00 92.62 260 GLN A C 1
ATOM 1989 O O . GLN A 1 260 ? -46.026 -19.763 45.810 1.00 92.62 260 GLN A O 1
ATOM 1994 N N . ALA A 1 261 ? -44.402 -18.263 45.424 1.00 89.19 261 ALA A N 1
ATOM 1995 C CA . ALA A 1 261 ? -44.799 -17.360 46.503 1.00 89.19 261 ALA A CA 1
ATOM 1996 C C . ALA A 1 261 ? -46.186 -16.728 46.265 1.00 89.19 261 ALA A C 1
ATOM 1998 O O . ALA A 1 261 ? -46.961 -16.582 47.209 1.00 89.19 261 ALA A O 1
ATOM 1999 N N . GLU A 1 262 ? -46.526 -16.397 45.016 1.00 88.12 262 GLU A N 1
ATOM 2000 C CA . GLU A 1 262 ? -47.867 -15.935 44.627 1.00 88.12 262 GLU A CA 1
ATOM 2001 C C . GLU A 1 262 ? -48.933 -17.027 44.838 1.00 88.12 262 GLU A C 1
ATOM 2003 O O . GLU A 1 262 ? -50.005 -16.749 45.380 1.00 88.12 262 GLU A O 1
ATOM 2008 N N . GLU A 1 263 ? -48.633 -18.283 44.485 1.00 92.44 263 GLU A N 1
ATOM 2009 C CA . GLU A 1 263 ? -49.532 -19.427 44.692 1.00 92.44 263 GLU A CA 1
ATOM 2010 C C . GLU A 1 263 ? -49.753 -19.729 46.189 1.00 92.44 263 GLU A C 1
ATOM 2012 O O . GLU A 1 263 ? -50.886 -19.959 46.622 1.00 92.44 263 GLU A O 1
ATOM 2017 N N . GLU A 1 264 ? -48.696 -19.692 47.006 1.00 90.81 264 GLU A N 1
ATOM 2018 C CA . GLU A 1 264 ? -48.790 -19.841 48.466 1.00 90.81 264 GLU A CA 1
ATOM 2019 C C . GLU A 1 264 ? -49.544 -18.677 49.123 1.00 90.81 264 GLU A C 1
ATOM 2021 O O . GLU A 1 264 ? -50.366 -18.895 50.020 1.00 90.81 264 GLU A O 1
ATOM 2026 N N . GLN A 1 265 ? -49.332 -17.443 48.653 1.00 89.25 265 GLN A N 1
ATOM 2027 C CA . GLN A 1 265 ? -50.087 -16.280 49.112 1.00 89.25 265 GLN A CA 1
ATOM 2028 C C . GLN A 1 265 ? -51.579 -16.429 48.786 1.00 89.25 265 GLN A C 1
ATOM 2030 O O . GLN A 1 265 ? -52.411 -16.175 49.659 1.00 89.25 265 GLN A O 1
ATOM 2035 N N . ALA A 1 266 ? -51.926 -16.879 47.576 1.00 91.25 266 ALA A N 1
ATOM 2036 C CA . ALA A 1 266 ? -53.311 -17.120 47.177 1.00 91.25 266 ALA A CA 1
ATOM 2037 C C . ALA A 1 266 ? -53.987 -18.191 48.054 1.00 91.25 266 ALA A C 1
ATOM 2039 O O . ALA A 1 266 ? -55.093 -17.961 48.548 1.00 91.25 266 ALA A O 1
ATOM 2040 N N . LYS A 1 267 ? -53.300 -19.310 48.332 1.00 95.00 267 LYS A N 1
ATOM 2041 C CA . LYS A 1 267 ? -53.778 -20.350 49.267 1.00 95.00 267 LYS A CA 1
ATOM 2042 C C . LYS A 1 267 ? -54.000 -19.787 50.673 1.00 95.00 267 LYS A C 1
ATOM 2044 O O . LYS A 1 267 ? -55.089 -19.918 51.217 1.00 95.00 267 LYS A O 1
ATOM 2049 N N . SER A 1 268 ? -53.023 -19.058 51.221 1.00 91.12 268 SER A N 1
ATOM 2050 C CA . SER A 1 268 ? -53.139 -18.458 52.558 1.00 91.12 268 SER A CA 1
ATOM 2051 C C . SER A 1 268 ? -54.257 -17.412 52.668 1.00 91.12 268 SER A C 1
ATOM 2053 O O . SER A 1 268 ? -54.797 -17.206 53.757 1.00 91.12 268 SER A O 1
ATOM 2055 N N . VAL A 1 269 ? -54.596 -16.715 51.578 1.00 90.81 269 VAL A N 1
ATOM 2056 C CA . VAL A 1 269 ? -55.745 -15.797 51.539 1.00 90.81 269 VAL A CA 1
ATOM 2057 C C . VAL A 1 269 ? -57.061 -16.577 51.544 1.00 90.81 269 VAL A C 1
ATOM 2059 O O . VAL A 1 269 ? -57.934 -16.234 52.339 1.00 90.81 269 VAL A O 1
ATOM 2062 N N . ALA A 1 270 ? -57.179 -17.646 50.749 1.00 93.81 270 ALA A N 1
ATOM 2063 C CA . ALA A 1 270 ? -58.358 -18.516 50.749 1.00 93.81 270 ALA A CA 1
ATOM 2064 C C . ALA A 1 270 ? -58.607 -19.149 52.134 1.00 93.81 270 ALA A C 1
ATOM 2066 O O . ALA A 1 270 ? -59.699 -19.003 52.682 1.00 93.81 270 ALA A O 1
ATOM 2067 N N . ASP A 1 271 ? -57.574 -19.730 52.757 1.00 91.56 271 ASP A N 1
ATOM 2068 C CA . ASP A 1 271 ? -57.660 -20.329 54.100 1.00 91.56 271 ASP A CA 1
ATOM 2069 C C . ASP A 1 271 ? -58.147 -19.319 55.160 1.00 91.56 271 ASP A C 1
ATOM 2071 O O . ASP A 1 271 ? -58.953 -19.642 56.036 1.00 91.56 271 ASP A O 1
ATOM 2075 N N . LYS A 1 272 ? -57.672 -18.066 55.084 1.00 89.12 272 LYS A N 1
ATOM 2076 C CA . LYS A 1 272 ? -58.105 -16.980 55.981 1.00 89.12 272 LYS A CA 1
ATOM 2077 C C . LYS A 1 272 ? -59.549 -16.568 55.731 1.00 89.12 272 LYS A C 1
ATOM 2079 O O . LYS A 1 272 ? -60.257 -16.272 56.691 1.00 89.12 272 LYS A O 1
ATOM 2084 N N . GLU A 1 273 ? -59.983 -16.525 54.476 1.00 91.62 273 GLU A N 1
ATOM 2085 C CA . GLU A 1 273 ? -61.361 -16.187 54.124 1.00 91.62 273 GLU A CA 1
ATOM 2086 C C . GLU A 1 273 ? -62.338 -17.253 54.641 1.00 91.62 273 GLU A C 1
ATOM 2088 O O . GLU A 1 273 ? -63.369 -16.920 55.226 1.00 91.62 273 GLU A O 1
ATOM 2093 N N . ASP A 1 274 ? -61.980 -18.532 54.522 1.00 92.25 274 ASP A N 1
ATOM 2094 C CA . ASP A 1 274 ? -62.780 -19.643 55.041 1.00 92.25 274 ASP A CA 1
ATOM 2095 C C . ASP A 1 274 ? -62.782 -19.699 56.576 1.00 92.25 274 ASP A C 1
ATOM 2097 O O . ASP A 1 274 ? -63.827 -19.938 57.192 1.00 92.25 274 ASP A O 1
ATOM 2101 N N . HIS A 1 275 ? -61.660 -19.371 57.226 1.00 88.19 275 HIS A N 1
ATOM 2102 C CA . HIS A 1 275 ? -61.631 -19.232 58.682 1.00 88.19 275 HIS A CA 1
ATOM 2103 C C . HIS A 1 275 ? -62.473 -18.042 59.177 1.00 88.19 275 HIS A C 1
ATOM 2105 O O . HIS A 1 275 ? -63.175 -18.168 60.181 1.00 88.19 275 HIS A O 1
ATOM 2111 N N . LEU A 1 276 ? -62.480 -16.914 58.454 1.00 90.12 276 LEU A N 1
ATOM 2112 C CA . LEU A 1 276 ? -63.353 -15.774 58.757 1.00 90.12 276 LEU A CA 1
ATOM 2113 C C . LEU A 1 276 ? -64.837 -16.136 58.617 1.00 90.12 276 LEU A C 1
ATOM 2115 O O . LEU A 1 276 ? -65.608 -15.787 59.509 1.00 90.12 276 LEU A O 1
ATOM 2119 N N . LYS A 1 277 ? -65.227 -16.887 57.574 1.00 90.94 277 LYS A N 1
ATOM 2120 C CA . LYS A 1 277 ? -66.603 -17.404 57.412 1.00 90.94 277 LYS A CA 1
ATOM 2121 C C . LYS A 1 277 ? -67.020 -18.262 58.616 1.00 90.94 277 LYS A C 1
ATOM 2123 O O . LYS A 1 277 ? -68.084 -18.030 59.191 1.00 90.94 277 LYS A O 1
ATOM 2128 N N . SER A 1 278 ? -66.154 -19.182 59.051 1.00 89.94 278 SER A N 1
ATOM 2129 C CA . SER A 1 278 ? -66.377 -20.025 60.240 1.00 89.94 278 SER A CA 1
ATOM 2130 C C . SER A 1 278 ? -66.492 -19.215 61.544 1.00 89.94 278 SER A C 1
ATOM 2132 O O . SER A 1 278 ? -67.354 -19.477 62.388 1.00 89.94 278 SER A O 1
ATOM 2134 N N . LEU A 1 279 ? -65.669 -18.174 61.705 1.00 85.62 279 LEU A N 1
ATOM 2135 C CA . LEU A 1 279 ? -65.699 -17.322 62.894 1.00 85.62 279 LEU A CA 1
ATOM 2136 C C . LEU A 1 279 ? -66.941 -16.415 62.933 1.00 85.62 279 LEU A C 1
ATOM 2138 O O . LEU A 1 279 ? -67.486 -16.174 64.012 1.00 85.62 279 LEU A O 1
ATOM 2142 N N . THR A 1 280 ? -67.433 -15.955 61.776 1.00 87.06 280 THR A N 1
ATOM 2143 C CA . THR A 1 280 ? -68.701 -15.214 61.701 1.00 87.06 280 THR A CA 1
ATOM 2144 C C . THR A 1 280 ? -69.899 -16.078 62.089 1.00 87.06 280 THR A C 1
ATOM 2146 O O . THR A 1 280 ? -70.692 -15.635 62.918 1.00 87.06 280 THR A O 1
ATOM 2149 N N . THR A 1 281 ? -69.988 -17.329 61.618 1.00 89.56 281 THR A N 1
ATOM 2150 C CA . THR A 1 281 ? -71.081 -18.236 62.015 1.00 89.56 281 THR A CA 1
ATOM 2151 C C . THR A 1 281 ? -71.047 -18.559 63.512 1.00 89.56 281 THR A C 1
ATOM 2153 O O . THR A 1 281 ? -72.076 -18.491 64.180 1.00 89.56 281 THR A O 1
ATOM 2156 N N . ALA A 1 282 ? -69.864 -18.813 64.084 1.00 88.81 282 ALA A N 1
ATOM 2157 C CA . ALA A 1 282 ? -69.730 -19.095 65.517 1.00 88.81 282 ALA A CA 1
ATOM 2158 C C . ALA A 1 282 ? -70.133 -17.899 66.405 1.00 88.81 282 ALA A C 1
ATOM 2160 O O . ALA A 1 282 ? -70.705 -18.076 67.483 1.00 88.81 282 ALA A O 1
ATOM 2161 N N . LYS A 1 283 ? -69.871 -16.664 65.954 1.00 86.31 283 LYS A N 1
ATOM 2162 C CA . LYS A 1 283 ? -70.312 -15.452 66.657 1.00 86.31 283 LYS A CA 1
ATOM 2163 C C . LYS A 1 283 ? -71.842 -15.346 66.696 1.00 86.31 283 LYS A C 1
ATOM 2165 O O . LYS A 1 283 ? -72.405 -15.052 67.750 1.00 86.31 283 LYS A O 1
ATOM 2170 N N . GLU A 1 284 ? -72.510 -15.606 65.573 1.00 87.06 284 GLU A N 1
ATOM 2171 C CA . GLU A 1 284 ? -73.974 -15.536 65.464 1.00 87.06 284 GLU A CA 1
ATOM 2172 C C . GLU A 1 284 ? -74.682 -16.527 66.407 1.00 87.06 284 GLU A C 1
ATOM 2174 O O . GLU A 1 284 ? -75.732 -16.200 66.964 1.00 87.06 284 GLU A O 1
ATOM 2179 N N . GLU A 1 285 ? -74.088 -17.700 66.653 1.00 85.88 285 GLU A N 1
ATOM 2180 C CA . GLU A 1 285 ? -74.566 -18.673 67.647 1.00 85.88 285 GLU A CA 1
ATOM 2181 C C . GLU A 1 285 ? -74.416 -18.166 69.095 1.00 85.88 285 GLU A C 1
ATOM 2183 O O . GLU A 1 285 ? -75.338 -18.295 69.909 1.00 85.88 285 GLU A O 1
ATOM 2188 N N . VAL A 1 286 ? -73.282 -17.543 69.439 1.00 82.69 286 VAL A N 1
ATOM 2189 C CA . VAL A 1 286 ? -73.049 -16.977 70.784 1.00 82.69 286 VAL A CA 1
ATOM 2190 C C . VAL A 1 286 ? -74.008 -15.816 71.073 1.00 82.69 286 VAL A C 1
ATOM 2192 O O . VAL A 1 286 ? -74.594 -15.760 72.158 1.00 82.69 286 VAL A O 1
ATOM 2195 N N . ASP A 1 287 ? -74.251 -14.944 70.092 1.00 83.19 287 ASP A N 1
ATOM 2196 C CA . ASP A 1 287 ? -75.195 -13.824 70.205 1.00 83.19 287 ASP A CA 1
ATOM 2197 C C . ASP A 1 287 ? -76.667 -14.290 70.324 1.00 83.19 287 ASP A C 1
ATOM 2199 O O . ASP A 1 287 ? -77.534 -13.537 70.782 1.00 83.19 287 ASP A O 1
ATOM 2203 N N . GLN A 1 288 ? -76.998 -15.531 69.944 1.00 84.00 288 GLN A N 1
ATOM 2204 C CA . GLN A 1 288 ? -78.278 -16.168 70.301 1.00 84.00 288 GLN A CA 1
ATOM 2205 C C . GLN A 1 288 ? -78.273 -16.650 71.759 1.00 84.00 288 GLN A C 1
ATOM 2207 O O . GLN A 1 288 ? -79.216 -16.386 72.502 1.00 84.00 288 GLN A O 1
ATOM 2212 N N . LYS A 1 289 ? -77.189 -17.294 72.200 1.00 82.81 289 LYS A N 1
ATOM 2213 C CA . LYS A 1 289 ? -77.070 -17.884 73.544 1.00 82.81 289 LYS A CA 1
ATOM 2214 C C . LYS A 1 289 ? -77.076 -16.844 74.672 1.00 82.81 289 LYS A C 1
ATOM 2216 O O . LYS A 1 289 ? -77.706 -17.063 75.702 1.00 82.81 289 LYS A O 1
ATOM 2221 N N . ILE A 1 290 ? -76.448 -15.685 74.457 1.00 77.81 290 ILE A N 1
ATOM 2222 C CA . ILE A 1 290 ? -76.446 -14.560 75.414 1.00 77.81 290 ILE A CA 1
ATOM 2223 C C . ILE A 1 290 ? -77.849 -13.954 75.598 1.00 77.81 290 ILE A C 1
ATOM 2225 O O . ILE A 1 290 ? -78.149 -13.430 76.670 1.00 77.81 290 ILE A O 1
ATOM 2229 N N . ARG A 1 291 ? -78.726 -14.026 74.584 1.00 76.38 291 ARG A N 1
ATOM 2230 C CA . ARG A 1 291 ? -80.118 -13.560 74.718 1.00 76.38 291 ARG A CA 1
ATOM 2231 C C . ARG A 1 291 ? -80.930 -14.440 75.666 1.00 76.38 291 ARG A C 1
ATOM 2233 O O . ARG A 1 291 ? -81.661 -13.883 76.470 1.00 76.38 291 ARG A O 1
ATOM 2240 N N . LEU A 1 292 ? -80.733 -15.760 75.623 1.00 74.44 292 LEU A N 1
ATOM 2241 C CA . LEU A 1 292 ? -81.408 -16.711 76.517 1.00 74.44 292 LEU A CA 1
ATOM 2242 C C . LEU A 1 292 ? -81.005 -16.495 77.985 1.00 74.44 292 LEU A C 1
ATOM 2244 O O . LEU A 1 292 ? -81.859 -16.357 78.850 1.00 74.44 292 LEU A O 1
ATOM 2248 N N . LEU A 1 293 ? -79.702 -16.370 78.265 1.00 65.06 293 LEU A N 1
ATOM 2249 C CA . LEU A 1 293 ? -79.205 -16.194 79.641 1.00 65.06 293 LEU A CA 1
ATOM 2250 C C . LEU A 1 293 ? -79.662 -14.877 80.296 1.00 65.06 293 LEU A C 1
ATOM 2252 O O . LEU A 1 293 ? -79.772 -14.800 81.516 1.00 65.06 293 LEU A O 1
ATOM 2256 N N . LYS A 1 294 ? -79.970 -13.842 79.501 1.00 57.25 294 LYS A N 1
ATOM 2257 C CA . LYS A 1 294 ? -80.522 -12.573 80.008 1.00 57.25 294 LYS A CA 1
ATOM 2258 C C . LYS A 1 294 ? -81.984 -12.658 80.457 1.00 57.25 294 LYS A C 1
ATOM 2260 O O . LYS A 1 294 ? -82.446 -11.718 81.097 1.00 57.25 294 LYS A O 1
ATOM 2265 N N . GLU A 1 295 ? -82.697 -13.739 80.143 1.00 56.34 295 GLU A N 1
ATOM 2266 C CA . GLU A 1 295 ? -84.049 -13.992 80.662 1.00 56.34 295 GLU A CA 1
ATOM 2267 C C . GLU A 1 295 ? -84.029 -14.739 82.012 1.00 56.34 295 GLU A C 1
ATOM 2269 O O . GLU A 1 295 ? -85.025 -14.712 82.730 1.00 56.34 295 GLU A O 1
ATOM 2274 N N . GLU A 1 296 ? -82.904 -15.359 82.395 1.00 49.16 296 GLU A N 1
ATOM 2275 C CA . GLU A 1 296 ? -82.789 -16.184 83.613 1.00 49.16 296 GLU A CA 1
ATOM 2276 C C . GLU A 1 296 ? -82.255 -15.419 84.846 1.00 49.16 296 GLU A C 1
ATOM 2278 O O . GLU A 1 296 ? -82.462 -15.847 85.982 1.00 49.16 296 GLU A O 1
ATOM 2283 N N . GLU A 1 297 ? -81.595 -14.268 84.667 1.00 43.06 297 GLU A N 1
ATOM 2284 C CA . GLU A 1 297 ? -80.938 -13.511 85.751 1.00 43.06 297 GLU A CA 1
ATOM 2285 C C . GLU A 1 297 ? -81.900 -12.544 86.479 1.00 43.06 297 GLU A C 1
ATOM 2287 O O . GLU A 1 297 ? -81.709 -11.327 86.523 1.00 43.06 297 GLU A O 1
ATOM 2292 N N . SER A 1 298 ? -82.992 -13.073 87.035 1.00 42.06 298 SER A N 1
ATOM 2293 C CA . SER A 1 298 ? -83.976 -12.286 87.794 1.00 42.06 298 SER A CA 1
ATOM 2294 C C . SER A 1 298 ? -84.568 -13.041 88.984 1.00 42.06 298 SER A C 1
ATOM 2296 O O . SER A 1 298 ? -85.779 -13.218 89.040 1.00 42.06 298 SER A O 1
ATOM 2298 N N . ASP A 1 299 ? -83.741 -13.417 89.975 1.00 30.67 299 ASP A N 1
ATOM 2299 C CA . ASP A 1 299 ? -84.230 -13.452 91.363 1.00 30.67 299 ASP A CA 1
ATOM 2300 C C . ASP A 1 299 ? -83.168 -13.468 92.490 1.00 30.67 299 ASP A C 1
ATOM 2302 O O . ASP A 1 299 ? -82.143 -14.141 92.425 1.00 30.67 299 ASP A O 1
ATOM 2306 N N . LEU A 1 300 ? -83.546 -12.785 93.581 1.00 31.12 300 LEU A N 1
ATOM 2307 C CA . LEU A 1 300 ? -83.144 -12.955 94.993 1.00 31.12 300 LEU A CA 1
ATOM 2308 C C . LEU A 1 300 ? -81.751 -12.531 95.531 1.00 31.12 300 LEU A C 1
ATOM 2310 O O . LEU A 1 300 ? -80.699 -12.597 94.902 1.00 31.12 300 LEU A O 1
ATOM 2314 N N . LYS A 1 301 ? -81.788 -12.049 96.789 1.00 31.31 301 LYS A N 1
ATOM 2315 C CA . LYS A 1 301 ? -80.698 -11.398 97.541 1.00 31.31 301 LYS A CA 1
ATOM 2316 C C . LYS A 1 301 ? -80.871 -11.573 99.067 1.00 31.31 301 LYS A C 1
ATOM 2318 O O . LYS A 1 301 ? -81.977 -11.399 99.565 1.00 31.31 301 LYS A O 1
ATOM 2323 N N . LEU A 1 302 ? -79.734 -11.675 99.773 1.00 40.47 302 LEU A N 1
ATOM 2324 C CA . LEU A 1 302 ? -79.435 -11.157 101.136 1.00 40.47 302 LEU A CA 1
ATOM 2325 C C . LEU A 1 302 ? -79.948 -11.828 102.441 1.00 40.47 302 LEU A C 1
ATOM 2327 O O . LEU A 1 302 ? -81.065 -12.314 102.544 1.00 40.47 302 LEU A O 1
ATOM 2331 N N . SER A 1 303 ? -79.124 -11.588 103.487 1.00 33.72 303 SER A N 1
ATOM 2332 C CA . SER A 1 303 ? -79.378 -11.613 104.952 1.00 33.72 303 SER A CA 1
ATOM 2333 C C . SER A 1 303 ? -79.219 -12.963 105.687 1.00 33.72 303 SER A C 1
ATOM 2335 O O . SER A 1 303 ? -79.739 -13.968 105.229 1.00 33.72 303 SER A O 1
ATOM 2337 N N . GLY A 1 304 ? -78.564 -13.081 106.858 1.00 39.09 304 GLY A N 1
ATOM 2338 C CA . GLY A 1 304 ? -77.777 -12.119 107.658 1.00 39.09 304 GLY A CA 1
ATOM 2339 C C . GLY A 1 304 ? -77.788 -12.442 109.174 1.00 39.09 304 GLY A C 1
ATOM 2340 O O . GLY A 1 304 ? -78.840 -12.765 109.711 1.00 39.09 304 GLY A O 1
ATOM 2341 N N . ASN A 1 305 ? -76.659 -12.320 109.892 1.00 43.00 305 ASN A N 1
ATOM 2342 C CA . ASN A 1 305 ? -76.590 -12.396 111.373 1.00 43.00 305 ASN A CA 1
ATOM 2343 C C . ASN A 1 305 ? -75.462 -11.479 111.912 1.00 43.00 305 ASN A C 1
ATOM 2345 O O . ASN A 1 305 ? -74.565 -11.156 111.144 1.00 43.00 305 ASN A O 1
ATOM 2349 N N . LEU A 1 306 ? -75.523 -10.974 113.153 1.00 54.25 306 LEU A N 1
ATOM 2350 C CA . LEU A 1 306 ? -74.728 -9.811 113.612 1.00 54.25 306 LEU A CA 1
ATOM 2351 C C . LEU A 1 306 ? -73.633 -10.070 114.659 1.00 54.25 306 LEU A C 1
ATOM 2353 O O . LEU A 1 306 ? -72.800 -9.192 114.853 1.00 54.25 306 LEU A O 1
ATOM 2357 N N . GLU A 1 307 ? -73.592 -11.245 115.284 1.00 46.12 307 GLU A N 1
ATOM 2358 C CA . GLU A 1 307 ? -72.584 -11.558 116.315 1.00 46.12 307 GLU A CA 1
ATOM 2359 C C . GLU A 1 307 ? -71.442 -12.419 115.761 1.00 46.12 307 GLU A C 1
ATOM 2361 O O . GLU A 1 307 ? -70.274 -12.114 115.992 1.00 46.12 307 GLU A O 1
ATOM 2366 N N . GLY A 1 308 ? -71.765 -13.354 114.856 1.00 56.75 308 GLY A N 1
ATOM 2367 C CA . GLY A 1 308 ? -70.781 -13.922 113.929 1.00 56.75 308 GLY A CA 1
ATOM 2368 C C . GLY A 1 308 ? -70.035 -12.826 113.161 1.00 56.75 308 GLY A C 1
ATOM 2369 O O . GLY A 1 308 ? -68.821 -12.896 113.071 1.00 56.75 308 GLY A O 1
ATOM 2370 N N . LYS A 1 309 ? -70.724 -11.743 112.759 1.00 60.16 309 LYS A N 1
ATOM 2371 C CA . LYS A 1 309 ? -70.119 -10.557 112.122 1.00 60.16 309 LYS A CA 1
ATOM 2372 C C . LYS A 1 309 ? -69.030 -9.860 112.936 1.00 60.16 309 LYS A C 1
ATOM 2374 O O . LYS A 1 309 ? -68.335 -9.040 112.354 1.00 60.16 309 LYS A O 1
ATOM 2379 N N . LEU A 1 310 ? -68.881 -10.096 114.242 1.00 56.84 310 LEU A N 1
ATOM 2380 C CA . LEU A 1 310 ? -67.803 -9.477 115.021 1.00 56.84 310 LEU A CA 1
ATOM 2381 C C . LEU A 1 310 ? -66.528 -10.331 114.993 1.00 56.84 310 LEU A C 1
ATOM 2383 O O . LEU A 1 310 ? -65.449 -9.791 114.749 1.00 56.84 310 LEU A O 1
ATOM 2387 N N . GLU A 1 311 ? -66.665 -11.650 115.146 1.00 62.84 311 GLU A N 1
ATOM 2388 C CA . GLU A 1 311 ? -65.592 -12.626 114.898 1.00 62.84 311 GLU A CA 1
ATOM 2389 C C . GLU A 1 311 ? -65.150 -12.535 113.425 1.00 62.84 311 GLU A C 1
ATOM 2391 O O . GLU A 1 311 ? -64.003 -12.214 113.137 1.00 62.84 311 GLU A O 1
ATOM 2396 N N . GLU A 1 312 ? -66.109 -12.627 112.499 1.00 63.97 312 GLU A N 1
ATOM 2397 C CA . GLU A 1 312 ? -65.964 -12.483 111.044 1.00 63.97 312 GLU A CA 1
ATOM 2398 C C . GLU A 1 312 ? -65.440 -11.093 110.643 1.00 63.97 312 GLU A C 1
ATOM 2400 O O . GLU A 1 312 ? -64.703 -10.997 109.674 1.00 63.97 312 GLU A O 1
ATOM 2405 N N . SER A 1 313 ? -65.733 -10.011 111.382 1.00 70.50 313 SER A N 1
ATOM 2406 C CA . SER A 1 313 ? -65.097 -8.695 111.159 1.00 70.50 313 SER A CA 1
ATOM 2407 C C . SER A 1 313 ? -63.645 -8.676 111.637 1.00 70.50 313 SER A C 1
ATOM 2409 O O . SER A 1 313 ? -62.807 -8.017 111.029 1.00 70.50 313 SER A O 1
ATOM 2411 N N . THR A 1 314 ? -63.310 -9.410 112.697 1.00 73.38 314 THR A N 1
ATOM 2412 C CA . THR A 1 314 ? -61.937 -9.481 113.220 1.00 73.38 314 THR A CA 1
ATOM 2413 C C . THR A 1 314 ? -61.065 -10.371 112.329 1.00 73.38 314 THR A C 1
ATOM 2415 O O . THR A 1 314 ? -59.961 -9.974 111.951 1.00 73.38 314 THR A O 1
ATOM 2418 N N . GLU A 1 315 ? -61.599 -11.511 111.889 1.00 77.62 315 GLU A N 1
ATOM 2419 C CA . GLU A 1 315 ? -61.024 -12.351 110.839 1.00 77.62 315 GLU A CA 1
ATOM 2420 C C . GLU A 1 315 ? -60.958 -11.602 109.500 1.00 77.62 315 GLU A C 1
ATOM 2422 O O . GLU A 1 315 ? -59.916 -11.628 108.852 1.00 77.62 315 GLU A O 1
ATOM 2427 N N . ALA A 1 316 ? -61.989 -10.841 109.110 1.00 80.88 316 ALA A N 1
ATOM 2428 C CA . ALA A 1 316 ? -61.939 -9.999 107.914 1.00 80.88 316 ALA A CA 1
ATOM 2429 C C . ALA A 1 316 ? -60.896 -8.883 108.032 1.00 80.88 316 ALA A C 1
ATOM 2431 O O . ALA A 1 316 ? -60.235 -8.593 107.044 1.00 80.88 316 ALA A O 1
ATOM 2432 N N . ILE A 1 317 ? -60.680 -8.279 109.205 1.00 80.88 317 ILE A N 1
ATOM 2433 C CA . ILE A 1 317 ? -59.588 -7.317 109.417 1.00 80.88 317 ILE A CA 1
ATOM 2434 C C . ILE A 1 317 ? -58.227 -8.008 109.261 1.00 80.88 317 ILE A C 1
ATOM 2436 O O . ILE A 1 317 ? -57.346 -7.441 108.618 1.00 80.88 317 ILE A O 1
ATOM 2440 N N . ALA A 1 318 ? -58.049 -9.227 109.779 1.00 83.31 318 ALA A N 1
ATOM 2441 C CA . ALA A 1 318 ? -56.818 -9.998 109.590 1.00 83.31 318 ALA A CA 1
ATOM 2442 C C . ALA A 1 318 ? -56.598 -10.386 108.113 1.00 83.31 318 ALA A C 1
ATOM 2444 O O . ALA A 1 318 ? -55.504 -10.195 107.579 1.00 83.31 318 ALA A O 1
ATOM 2445 N N . VAL A 1 319 ? -57.649 -10.839 107.421 1.00 85.50 319 VAL A N 1
ATOM 2446 C CA . VAL A 1 319 ? -57.641 -11.123 105.978 1.00 85.50 319 VAL A CA 1
ATOM 2447 C C . VAL A 1 319 ? -57.351 -9.858 105.174 1.00 85.50 319 VAL A C 1
ATOM 2449 O O . VAL A 1 319 ? -56.523 -9.909 104.273 1.00 85.50 319 VAL A O 1
ATOM 2452 N N . ILE A 1 320 ? -57.946 -8.712 105.515 1.00 86.38 320 ILE A N 1
ATOM 2453 C CA . ILE A 1 320 ? -57.670 -7.420 104.874 1.00 86.38 320 ILE A CA 1
ATOM 2454 C C . ILE A 1 320 ? -56.221 -6.999 105.125 1.00 86.38 320 ILE A C 1
ATOM 2456 O O . ILE A 1 320 ? -55.577 -6.526 104.199 1.00 86.38 320 ILE A O 1
ATOM 2460 N N . GLN A 1 321 ? -55.669 -7.180 106.328 1.00 84.62 321 GLN A N 1
ATOM 2461 C CA . GLN A 1 321 ? -54.264 -6.860 106.614 1.00 84.62 321 GLN A CA 1
ATOM 2462 C C . GLN A 1 321 ? -53.297 -7.732 105.804 1.00 84.62 321 GLN A C 1
ATOM 2464 O O . GLN A 1 321 ? -52.346 -7.206 105.224 1.00 84.62 321 GLN A O 1
ATOM 2469 N N . GLU A 1 322 ? -53.557 -9.037 105.708 1.00 87.25 322 GLU A N 1
ATOM 2470 C CA . GLU A 1 322 ? -52.744 -9.958 104.908 1.00 87.25 322 GLU A CA 1
ATOM 2471 C C . GLU A 1 322 ? -52.931 -9.708 103.401 1.00 87.25 322 GLU A C 1
ATOM 2473 O O . GLU A 1 322 ? -51.952 -9.677 102.660 1.00 87.25 322 GLU A O 1
ATOM 2478 N N . GLN A 1 323 ? -54.145 -9.415 102.927 1.00 87.62 323 GLN A N 1
ATOM 2479 C CA . GLN A 1 323 ? -54.391 -8.954 101.554 1.00 87.62 323 GLN A CA 1
ATOM 2480 C C . GLN A 1 323 ? -53.645 -7.648 101.261 1.00 87.62 323 GLN A C 1
ATOM 2482 O O . GLN A 1 323 ? -53.016 -7.530 100.218 1.00 87.62 323 GLN A O 1
ATOM 2487 N N . LEU A 1 324 ? -53.654 -6.683 102.181 1.00 88.50 324 LEU A N 1
ATOM 2488 C CA . LEU A 1 324 ? -53.002 -5.383 102.007 1.00 88.50 324 LEU A CA 1
ATOM 2489 C C . LEU A 1 324 ? -51.472 -5.500 102.024 1.00 88.50 324 LEU A C 1
ATOM 2491 O O . LEU A 1 324 ? -50.789 -4.729 101.352 1.00 88.50 324 LEU A O 1
ATOM 2495 N N . LYS A 1 325 ? -50.929 -6.486 102.743 1.00 90.56 325 LYS A N 1
ATOM 2496 C CA . LYS A 1 325 ? -49.518 -6.875 102.674 1.00 90.56 325 LYS A CA 1
ATOM 2497 C C . LYS A 1 325 ? -49.187 -7.548 101.337 1.00 90.56 325 LYS A C 1
ATOM 2499 O O . LYS A 1 325 ? -48.283 -7.082 100.657 1.00 90.56 325 LYS A O 1
ATOM 2504 N N . ASN A 1 326 ? -49.961 -8.547 100.909 1.00 89.38 326 ASN A N 1
ATOM 2505 C CA . ASN A 1 326 ? -49.758 -9.223 99.622 1.00 89.38 326 ASN A CA 1
ATOM 2506 C C . ASN A 1 326 ? -49.911 -8.270 98.420 1.00 89.38 326 ASN A C 1
ATOM 2508 O O . ASN A 1 326 ? -49.139 -8.358 97.469 1.00 89.38 326 ASN A O 1
ATOM 2512 N N . VAL A 1 327 ? -50.842 -7.309 98.479 1.00 91.69 327 VAL A N 1
ATOM 2513 C CA . VAL A 1 327 ? -50.964 -6.222 97.492 1.00 91.69 327 VAL A CA 1
ATOM 2514 C C . VAL A 1 327 ? -49.724 -5.330 97.515 1.00 91.69 327 VAL A C 1
ATOM 2516 O O . VAL A 1 327 ? -49.151 -5.097 96.461 1.00 91.69 327 VAL A O 1
ATOM 2519 N N . ARG A 1 328 ? -49.236 -4.897 98.686 1.00 90.62 328 ARG A N 1
ATOM 2520 C CA . ARG A 1 328 ? -47.998 -4.095 98.784 1.00 90.62 328 ARG A CA 1
ATOM 2521 C C . ARG A 1 328 ? -46.764 -4.824 98.258 1.00 90.62 328 ARG A C 1
ATOM 2523 O O . ARG A 1 328 ? -45.940 -4.199 97.598 1.00 90.62 328 ARG A O 1
ATOM 2530 N N . ASP A 1 329 ? -46.633 -6.116 98.542 1.00 89.81 329 ASP A N 1
ATOM 2531 C CA . ASP A 1 329 ? -45.515 -6.930 98.063 1.00 89.81 329 ASP A CA 1
ATOM 2532 C C . ASP A 1 329 ? -45.604 -7.131 96.535 1.00 89.81 329 ASP A C 1
ATOM 2534 O O . ASP A 1 329 ? -44.599 -6.982 95.837 1.00 89.81 329 ASP A O 1
ATOM 2538 N N . SER A 1 330 ? -46.812 -7.343 95.995 1.00 92.38 330 SER A N 1
ATOM 2539 C CA . SER A 1 330 ? -47.089 -7.374 94.549 1.00 92.38 330 SER A CA 1
ATOM 2540 C C . SER A 1 330 ? -46.825 -6.026 93.860 1.00 92.38 330 SER A C 1
ATOM 2542 O O . SER A 1 330 ? -46.225 -5.990 92.785 1.00 92.38 330 SER A O 1
ATOM 2544 N N . ASP A 1 331 ? -47.235 -4.911 94.466 1.00 92.25 331 ASP A N 1
ATOM 2545 C CA . ASP A 1 331 ? -47.018 -3.557 93.947 1.00 92.25 331 ASP A CA 1
ATOM 2546 C C . ASP A 1 331 ? -45.524 -3.208 93.936 1.00 92.25 331 ASP A C 1
ATOM 2548 O O . ASP A 1 331 ? -45.019 -2.670 92.950 1.00 92.25 331 ASP A O 1
ATOM 2552 N N . LEU A 1 332 ? -44.787 -3.559 94.996 1.00 94.31 332 LEU A N 1
ATOM 2553 C CA . LEU A 1 332 ? -43.333 -3.391 95.054 1.00 94.31 332 LEU A CA 1
ATOM 2554 C C . LEU A 1 332 ? -42.616 -4.226 93.989 1.00 94.31 332 LEU A C 1
ATOM 2556 O O . LEU A 1 332 ? -41.672 -3.732 93.373 1.00 94.31 332 LEU A O 1
ATOM 2560 N N . GLU A 1 333 ? -43.055 -5.461 93.744 1.00 93.06 333 GLU A N 1
ATOM 2561 C CA . GLU A 1 333 ? -42.462 -6.311 92.708 1.00 93.06 333 GLU A CA 1
ATOM 2562 C C . GLU A 1 333 ? -42.791 -5.809 91.292 1.00 93.06 333 GLU A C 1
ATOM 2564 O O . GLU A 1 333 ? -41.911 -5.748 90.430 1.00 93.06 333 GLU A O 1
ATOM 2569 N N . SER A 1 334 ? -44.018 -5.329 91.073 1.00 94.25 334 SER A N 1
ATOM 2570 C CA . SER A 1 334 ? -44.422 -4.641 89.842 1.00 94.25 334 SER A CA 1
ATOM 2571 C C . SER A 1 334 ? -43.569 -3.390 89.588 1.00 94.25 334 SER A C 1
ATOM 2573 O O . SER A 1 334 ? -43.009 -3.225 88.503 1.00 94.25 334 SER A O 1
ATOM 2575 N N . LEU A 1 335 ? -43.363 -2.549 90.609 1.00 94.50 335 LEU A N 1
ATOM 2576 C CA . LEU A 1 335 ? -42.504 -1.363 90.525 1.00 94.50 335 LEU A CA 1
ATOM 2577 C C . LEU A 1 335 ? -41.036 -1.714 90.242 1.00 94.50 335 LEU A C 1
ATOM 2579 O O . LEU A 1 335 ? -40.397 -1.025 89.443 1.00 94.50 335 LEU A O 1
ATOM 2583 N N . ARG A 1 336 ? -40.491 -2.788 90.833 1.00 95.06 336 ARG A N 1
ATOM 2584 C CA . ARG A 1 336 ? -39.143 -3.291 90.496 1.00 95.06 336 ARG A CA 1
ATOM 2585 C C . ARG A 1 336 ? -39.056 -3.698 89.028 1.00 95.06 336 ARG A C 1
ATOM 2587 O O . ARG A 1 336 ? -38.137 -3.256 88.342 1.00 95.06 336 ARG A O 1
ATOM 2594 N N . LYS A 1 337 ? -40.026 -4.475 88.534 1.00 95.44 337 LYS A N 1
ATOM 2595 C CA . LYS A 1 337 ? -40.088 -4.916 87.132 1.00 95.44 337 LYS A CA 1
ATOM 2596 C C . LYS A 1 337 ? -40.162 -3.732 86.164 1.00 95.44 337 LYS A C 1
ATOM 2598 O O . LYS A 1 337 ? -39.364 -3.668 85.235 1.00 95.44 337 LYS A O 1
ATOM 2603 N N . ILE A 1 338 ? -41.032 -2.757 86.432 1.00 95.75 338 ILE A N 1
ATOM 2604 C CA . ILE A 1 338 ? -41.151 -1.521 85.638 1.00 95.75 338 ILE A CA 1
ATOM 2605 C C . ILE A 1 338 ? -39.841 -0.716 85.660 1.00 95.75 338 ILE A C 1
ATOM 2607 O O . ILE A 1 338 ? -39.442 -0.164 84.639 1.00 95.75 338 ILE A O 1
ATOM 2611 N N . THR A 1 339 ? -39.144 -0.660 86.800 1.00 94.19 339 THR A N 1
ATOM 2612 C CA . THR A 1 339 ? -37.865 0.064 86.918 1.00 94.19 339 THR A CA 1
ATOM 2613 C C . THR A 1 339 ? -36.750 -0.606 86.106 1.00 94.19 339 THR A C 1
ATOM 2615 O O . THR A 1 339 ? -35.954 0.092 85.480 1.00 94.19 339 THR A O 1
ATOM 2618 N N . LEU A 1 340 ? -36.712 -1.943 86.070 1.00 95.25 340 LEU A N 1
ATOM 2619 C CA . LEU A 1 340 ? -35.796 -2.702 85.211 1.00 95.25 340 LEU A CA 1
ATOM 2620 C C . LEU A 1 340 ? -36.105 -2.473 83.724 1.00 95.25 340 LEU A C 1
ATOM 2622 O O . LEU A 1 340 ? -35.216 -2.079 82.975 1.00 95.25 340 LEU A O 1
ATOM 2626 N N . GLU A 1 341 ? -37.371 -2.618 83.317 1.00 95.69 341 GLU A N 1
ATOM 2627 C CA . GLU A 1 341 ? -37.813 -2.377 81.934 1.00 95.69 341 GLU A CA 1
ATOM 2628 C C . GLU A 1 341 ? -37.523 -0.936 81.468 1.00 95.69 341 GLU A C 1
ATOM 2630 O O . GLU A 1 341 ? -37.136 -0.718 80.318 1.00 95.69 341 GLU A O 1
ATOM 2635 N N . LEU A 1 342 ? -37.653 0.053 82.361 1.00 95.94 342 LEU A N 1
ATOM 2636 C CA . LEU A 1 342 ? -37.319 1.452 82.085 1.00 95.94 342 LEU A CA 1
ATOM 2637 C C . LEU A 1 342 ? -35.817 1.659 81.843 1.00 95.94 342 LEU A C 1
ATOM 2639 O O . LEU A 1 342 ? -35.440 2.383 80.919 1.00 95.94 342 LEU A O 1
ATOM 2643 N N . GLU A 1 343 ? -34.955 1.055 82.662 1.00 95.81 343 GLU A N 1
ATOM 2644 C CA . GLU A 1 343 ? -33.508 1.237 82.527 1.00 95.81 343 GLU A CA 1
ATOM 2645 C C . GLU A 1 343 ? -32.951 0.449 81.324 1.00 95.81 343 GLU A C 1
ATOM 2647 O O . GLU A 1 343 ? -32.082 0.964 80.617 1.00 95.81 343 GLU A O 1
ATOM 2652 N N . ASP A 1 344 ? -33.534 -0.711 80.995 1.00 95.75 344 ASP A N 1
ATOM 2653 C CA . ASP A 1 344 ? -33.294 -1.431 79.735 1.00 95.75 344 ASP A CA 1
ATOM 2654 C C . ASP A 1 344 ? -33.697 -0.583 78.514 1.00 95.75 344 ASP A C 1
ATOM 2656 O O . ASP A 1 344 ? -32.898 -0.397 77.592 1.00 95.75 344 ASP A O 1
ATOM 2660 N N . ALA A 1 345 ? -34.892 0.022 78.522 1.00 96.06 345 ALA A N 1
ATOM 2661 C CA . ALA A 1 345 ? -35.346 0.907 77.446 1.00 96.06 345 ALA A CA 1
ATOM 2662 C C . ALA A 1 345 ? -34.445 2.148 77.278 1.00 96.06 345 ALA A C 1
ATOM 2664 O O . ALA A 1 345 ? -34.155 2.580 76.160 1.00 96.06 345 ALA A O 1
ATOM 2665 N N . LYS A 1 346 ? -33.951 2.710 78.386 1.00 96.88 346 LYS A N 1
ATOM 2666 C CA . LYS A 1 346 ? -33.012 3.843 78.406 1.00 96.88 346 LYS A CA 1
ATOM 2667 C C . LYS A 1 346 ? -31.604 3.457 77.938 1.00 96.88 346 LYS A C 1
ATOM 2669 O O . LYS A 1 346 ? -30.911 4.304 77.373 1.00 96.88 346 LYS A O 1
ATOM 2674 N N . ASN A 1 347 ? -31.163 2.219 78.172 1.00 95.81 347 ASN A N 1
ATOM 2675 C CA . ASN A 1 347 ? -29.925 1.683 77.602 1.00 95.81 347 ASN A CA 1
ATOM 2676 C C . ASN A 1 347 ? -30.060 1.539 76.079 1.00 95.81 347 ASN A C 1
ATOM 2678 O O . ASN A 1 347 ? -29.259 2.127 75.354 1.00 95.81 347 ASN A O 1
ATOM 2682 N N . ALA A 1 348 ? -31.134 0.900 75.603 1.00 95.88 348 ALA A N 1
ATOM 2683 C CA . ALA A 1 348 ? -31.418 0.746 74.174 1.00 95.88 348 ALA A CA 1
ATOM 2684 C C . ALA A 1 348 ? -31.529 2.097 73.436 1.00 95.88 348 ALA A C 1
ATOM 2686 O O . ALA A 1 348 ? -30.999 2.256 72.339 1.00 95.88 348 ALA A O 1
ATOM 2687 N N . LEU A 1 349 ? -32.148 3.117 74.047 1.00 95.88 349 LEU A N 1
ATOM 2688 C CA . LEU A 1 349 ? -32.194 4.468 73.470 1.00 95.88 349 LEU A CA 1
ATOM 2689 C C . LEU A 1 349 ? -30.795 5.097 73.322 1.00 95.88 349 LEU A C 1
ATOM 2691 O O . LEU A 1 349 ? -30.537 5.818 72.360 1.00 95.88 349 LEU A O 1
ATOM 2695 N N . ARG A 1 350 ? -29.881 4.825 74.262 1.00 96.19 350 ARG A N 1
ATOM 2696 C CA . ARG A 1 350 ? -28.494 5.314 74.216 1.00 96.19 350 ARG A CA 1
ATOM 2697 C C . ARG A 1 350 ? -27.700 4.671 73.079 1.00 96.19 350 ARG A C 1
ATOM 2699 O O . ARG A 1 350 ? -26.919 5.367 72.438 1.00 96.19 350 ARG A O 1
ATOM 2706 N N . GLU A 1 351 ? -27.923 3.384 72.823 1.00 96.31 351 GLU A N 1
ATOM 2707 C CA . GLU A 1 351 ? -27.334 2.649 71.697 1.00 96.31 351 GLU A CA 1
ATOM 2708 C C . GLU A 1 351 ? -27.844 3.205 70.358 1.00 96.31 351 GLU A C 1
ATOM 2710 O O . GLU A 1 351 ? -27.041 3.593 69.511 1.00 96.31 351 GLU A O 1
ATOM 2715 N N . VAL A 1 352 ? -29.162 3.391 70.210 1.00 96.06 352 VAL A N 1
ATOM 2716 C CA . VAL A 1 352 ? -29.774 3.979 68.999 1.00 96.06 352 VAL A CA 1
ATOM 2717 C C . VAL A 1 352 ? -29.234 5.384 68.689 1.00 96.06 352 VAL A C 1
ATOM 2719 O O . VAL A 1 352 ? -29.000 5.707 67.526 1.00 96.06 352 VAL A O 1
ATOM 2722 N N . LEU A 1 353 ? -28.978 6.220 69.703 1.00 95.25 353 LEU A N 1
ATOM 2723 C CA . LEU A 1 353 ? -28.368 7.546 69.507 1.00 95.25 353 LEU A CA 1
ATOM 2724 C C . LEU A 1 353 ? -26.902 7.472 69.038 1.00 95.25 353 LEU A C 1
ATOM 2726 O O . LEU A 1 353 ? -26.450 8.336 68.282 1.00 95.25 353 LEU A O 1
ATOM 2730 N N . GLN A 1 354 ? -26.148 6.452 69.458 1.00 95.62 354 GLN A N 1
ATOM 2731 C CA . GLN A 1 354 ? -24.790 6.217 68.955 1.00 95.62 354 GLN A CA 1
ATOM 2732 C C . GLN A 1 354 ? -24.820 5.716 67.504 1.00 95.62 354 GLN A C 1
ATOM 2734 O O . GLN A 1 354 ? -24.052 6.211 66.677 1.00 95.62 354 GLN A O 1
ATOM 2739 N N . GLU A 1 355 ? -25.743 4.810 67.171 1.00 95.19 355 GLU A N 1
ATOM 2740 C CA . GLU A 1 355 ? -25.966 4.351 65.795 1.00 95.19 355 GLU A CA 1
ATOM 2741 C C . GLU A 1 355 ? -26.394 5.496 64.862 1.00 95.19 355 GLU A C 1
ATOM 2743 O O . GLU A 1 355 ? -25.857 5.599 63.759 1.00 95.19 355 GLU A O 1
ATOM 2748 N N . GLU A 1 356 ? -27.284 6.403 65.296 1.00 95.75 356 GLU A N 1
ATOM 2749 C CA . GLU A 1 356 ? -27.654 7.597 64.515 1.00 95.75 356 GLU A CA 1
ATOM 2750 C C . GLU A 1 356 ? -26.415 8.443 64.185 1.00 95.75 356 GLU A C 1
ATOM 2752 O O . GLU A 1 356 ? -26.212 8.823 63.033 1.00 95.75 356 GLU A O 1
ATOM 2757 N N . SER A 1 357 ? -25.550 8.693 65.173 1.00 96.06 357 SER A N 1
ATOM 2758 C CA . SER A 1 357 ? -24.320 9.478 64.998 1.00 96.06 357 SER A CA 1
ATOM 2759 C C . SER A 1 357 ? -23.341 8.839 63.995 1.00 96.06 357 SER A C 1
ATOM 2761 O O . SER A 1 357 ? -22.753 9.526 63.151 1.00 96.06 357 SER A O 1
ATOM 2763 N N . LEU A 1 358 ? -23.205 7.509 64.024 1.00 96.00 358 LEU A N 1
ATOM 2764 C CA . LEU A 1 358 ? -22.364 6.758 63.083 1.00 96.00 358 LEU A CA 1
ATOM 2765 C C . LEU A 1 358 ? -22.964 6.719 61.669 1.00 96.00 358 LEU A C 1
ATOM 2767 O O . LEU A 1 358 ? -22.254 6.951 60.690 1.00 96.00 358 LEU A O 1
ATOM 2771 N N . LEU A 1 359 ? -24.276 6.503 61.545 1.00 95.81 359 LEU A N 1
ATOM 2772 C CA . LEU A 1 359 ? -24.976 6.565 60.260 1.00 95.81 359 LEU A CA 1
ATOM 2773 C C . LEU A 1 359 ? -24.889 7.964 59.645 1.00 95.81 359 LEU A C 1
ATOM 2775 O O . LEU A 1 359 ? -24.693 8.096 58.439 1.00 95.81 359 LEU A O 1
ATOM 2779 N N . ARG A 1 360 ? -24.985 9.013 60.466 1.00 97.00 360 ARG A N 1
ATOM 2780 C CA . ARG A 1 360 ? -24.896 10.405 60.022 1.00 97.00 360 ARG A CA 1
ATOM 2781 C C . ARG A 1 360 ? -23.510 10.748 59.481 1.00 97.00 360 ARG A C 1
ATOM 2783 O O . ARG A 1 360 ? -23.425 11.293 58.385 1.00 97.00 360 ARG A O 1
ATOM 2790 N N . SER A 1 361 ? -22.441 10.356 60.179 1.00 95.75 361 SER A N 1
ATOM 2791 C CA . SER A 1 361 ? -21.072 10.564 59.680 1.00 95.75 361 SER A CA 1
ATOM 2792 C C . SER A 1 361 ? -20.779 9.755 58.408 1.00 95.75 361 SER A C 1
ATOM 2794 O O . SER A 1 361 ? -20.145 10.278 57.493 1.00 95.75 361 SER A O 1
ATOM 2796 N N . SER A 1 362 ? -21.317 8.536 58.281 1.00 96.00 362 SER A N 1
ATOM 2797 C CA . SER A 1 362 ? -21.247 7.751 57.038 1.00 96.00 362 SER A CA 1
ATOM 2798 C C . SER A 1 362 ? -22.001 8.412 55.875 1.00 96.00 362 SER A C 1
ATOM 2800 O O . SER A 1 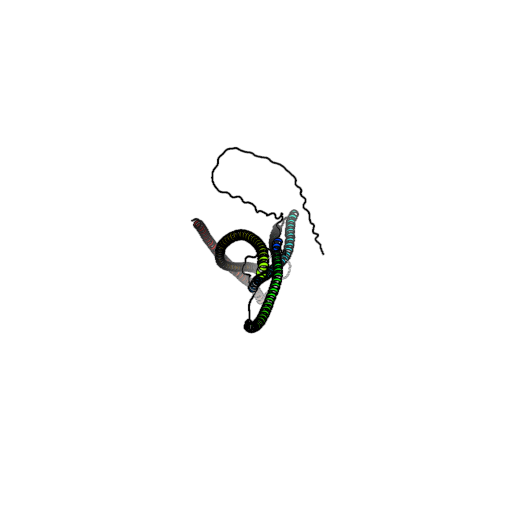362 ? -21.477 8.475 54.764 1.00 96.00 362 SER A O 1
ATOM 2802 N N . VAL A 1 363 ? -23.199 8.955 56.115 1.00 96.19 363 VAL A N 1
ATOM 2803 C CA . VAL A 1 363 ? -23.968 9.702 55.106 1.00 96.19 363 VAL A CA 1
ATOM 2804 C C . VAL A 1 363 ? -23.234 10.970 54.666 1.00 96.19 363 VAL A C 1
ATOM 2806 O O . VAL A 1 363 ? -23.242 11.289 53.479 1.00 96.19 363 VAL A O 1
ATOM 2809 N N . ASP A 1 364 ? -22.591 11.687 55.586 1.00 95.69 364 ASP A N 1
ATOM 2810 C CA . ASP A 1 364 ? -21.830 12.892 55.249 1.00 95.69 364 ASP A CA 1
ATOM 2811 C C . ASP A 1 364 ? -20.529 12.566 54.490 1.00 95.69 364 ASP A C 1
ATOM 2813 O O . ASP A 1 364 ? -20.183 13.287 53.555 1.00 95.69 364 ASP A O 1
ATOM 2817 N N . ALA A 1 365 ? -19.874 11.434 54.779 1.00 95.88 365 ALA A N 1
ATOM 2818 C CA . ALA A 1 365 ? -18.761 10.925 53.971 1.00 95.88 365 ALA A CA 1
ATOM 2819 C C . ALA A 1 365 ? -19.197 10.554 52.537 1.00 95.88 365 ALA A C 1
ATOM 2821 O O . ALA A 1 365 ? -18.556 10.970 51.575 1.00 95.88 365 ALA A O 1
ATOM 2822 N N . LEU A 1 366 ? -20.326 9.850 52.381 1.00 94.81 366 LEU A N 1
ATOM 2823 C CA . LEU A 1 366 ? -20.869 9.485 51.063 1.00 94.81 366 LEU A CA 1
ATOM 2824 C C . LEU A 1 366 ? -21.276 10.707 50.222 1.00 94.81 366 LEU A C 1
ATOM 2826 O O . LEU A 1 366 ? -21.155 10.674 49.001 1.00 94.81 366 LEU A O 1
ATOM 2830 N N . LYS A 1 367 ? -21.739 11.802 50.844 1.00 97.00 367 LYS A N 1
ATOM 2831 C CA . LYS A 1 367 ? -21.998 13.065 50.123 1.00 97.00 367 LYS A CA 1
ATOM 2832 C C . LYS A 1 367 ? -20.715 13.656 49.541 1.00 97.00 367 LYS A C 1
ATOM 2834 O O . LYS A 1 367 ? -20.725 14.075 48.390 1.00 97.00 367 LYS A O 1
ATOM 2839 N N . LEU A 1 368 ? -19.627 13.667 50.317 1.00 95.88 368 LEU A N 1
ATOM 2840 C CA . LEU A 1 368 ? -18.330 14.171 49.853 1.00 95.88 368 LEU A CA 1
ATOM 2841 C C . LEU A 1 368 ? -17.792 13.339 48.681 1.00 95.88 368 LEU A C 1
ATOM 2843 O O . LEU A 1 368 ? -17.330 13.915 47.701 1.00 95.88 368 LEU A O 1
ATOM 2847 N N . GLU A 1 369 ? -17.925 12.011 48.741 1.00 95.31 369 GLU A N 1
ATOM 2848 C CA . GLU A 1 369 ? -17.555 11.110 47.640 1.00 95.31 369 GLU A CA 1
ATOM 2849 C C . GLU A 1 369 ? -18.392 11.380 46.374 1.00 95.31 369 GLU A C 1
ATOM 2851 O O . GLU A 1 369 ? -17.847 11.481 45.276 1.00 95.31 369 GLU A O 1
ATOM 2856 N N . VAL A 1 370 ? -19.707 11.591 46.511 1.00 94.81 370 VAL A N 1
ATOM 2857 C CA . VAL A 1 370 ? -20.583 11.974 45.387 1.00 94.81 370 VAL A CA 1
ATOM 2858 C C . VAL A 1 370 ? -20.187 13.332 44.790 1.00 94.81 370 VAL A C 1
ATOM 2860 O O . VAL A 1 370 ? -20.152 13.472 43.566 1.00 94.81 370 VAL A O 1
ATOM 2863 N N . ASP A 1 371 ? -19.853 14.328 45.613 1.00 95.75 371 ASP A N 1
ATOM 2864 C CA . ASP A 1 371 ? -19.398 15.645 45.146 1.00 95.75 371 ASP A CA 1
ATOM 2865 C C . ASP A 1 371 ? -18.023 15.588 44.450 1.00 95.75 371 ASP A C 1
ATOM 2867 O O . ASP A 1 371 ? -17.772 16.345 43.505 1.00 95.75 371 ASP A O 1
ATOM 2871 N N . GLU A 1 372 ? -17.139 14.681 44.875 1.00 96.19 372 GLU A N 1
ATOM 2872 C CA . GLU A 1 372 ? -15.846 14.417 44.235 1.00 96.19 372 GLU A CA 1
ATOM 2873 C C . GLU A 1 372 ? -16.016 13.707 42.882 1.00 96.19 372 GLU A C 1
ATOM 2875 O O . GLU A 1 372 ? -15.496 14.187 41.871 1.00 96.19 372 GLU A O 1
ATOM 2880 N N . VAL A 1 373 ? -16.843 12.658 42.815 1.00 94.88 373 VAL A N 1
ATOM 2881 C CA . VAL A 1 373 ? -17.187 11.976 41.554 1.00 94.88 373 VAL A CA 1
ATOM 2882 C C . VAL A 1 373 ? -17.852 12.943 40.566 1.00 94.88 373 VAL A C 1
ATOM 2884 O O . VAL A 1 373 ? -17.475 12.976 39.397 1.00 94.88 373 VAL A O 1
ATOM 2887 N N . ASN A 1 374 ? -18.776 13.799 41.016 1.00 93.75 374 ASN A N 1
ATOM 2888 C CA . ASN A 1 374 ? -19.405 14.820 40.167 1.00 93.75 374 ASN A CA 1
ATOM 2889 C C . ASN A 1 374 ? -18.391 15.841 39.617 1.00 93.75 374 ASN A C 1
ATOM 2891 O O . ASN A 1 374 ? -18.486 16.256 38.453 1.00 93.75 374 ASN A O 1
ATOM 2895 N N . ARG A 1 375 ? -17.394 16.236 40.422 1.00 95.62 375 ARG A N 1
ATOM 2896 C CA . ARG A 1 375 ? -16.276 17.070 39.957 1.00 95.62 375 ARG A CA 1
ATOM 2897 C C . ARG A 1 375 ? -15.452 16.362 38.889 1.00 95.62 375 ARG A C 1
ATOM 2899 O O . ARG A 1 375 ? -15.136 16.981 37.876 1.00 95.62 375 ARG A O 1
ATOM 2906 N N . ASP A 1 376 ? -15.122 15.094 39.086 1.00 93.50 376 ASP A N 1
ATOM 2907 C CA . ASP A 1 376 ? -14.323 14.336 38.124 1.00 93.50 376 ASP A CA 1
ATOM 2908 C C . ASP A 1 376 ? -15.082 14.057 36.824 1.00 93.50 376 ASP A C 1
ATOM 2910 O O . ASP A 1 376 ? -14.530 14.292 35.749 1.00 93.50 376 ASP A O 1
ATOM 2914 N N . CYS A 1 377 ? -16.368 13.699 36.883 1.00 92.06 377 CYS A N 1
ATOM 2915 C CA . CYS A 1 377 ? -17.228 13.611 35.699 1.00 92.06 377 CYS A CA 1
ATOM 2916 C C . CYS A 1 377 ? -17.241 14.921 34.895 1.00 92.06 377 CYS A C 1
ATOM 2918 O O . CYS A 1 377 ? -17.184 14.885 33.666 1.00 92.06 377 CYS A O 1
ATOM 2920 N N . SER A 1 378 ? -17.254 16.073 35.575 1.00 93.25 378 SER A N 1
ATOM 2921 C CA . SER A 1 378 ? -17.193 17.386 34.921 1.00 93.25 378 SER A CA 1
ATOM 2922 C C . SER A 1 378 ? -15.850 17.610 34.207 1.00 93.25 378 SER A C 1
ATOM 2924 O O . SER A 1 378 ? -15.845 17.965 33.031 1.00 93.25 378 SER A O 1
ATOM 2926 N N . LYS A 1 379 ? -14.716 17.310 34.865 1.00 94.94 379 LYS A N 1
ATOM 2927 C CA . LYS A 1 379 ? -13.365 17.395 34.264 1.00 94.94 379 LYS A CA 1
ATOM 2928 C C . LYS A 1 379 ? -13.194 16.456 33.064 1.00 94.94 379 LYS A C 1
ATOM 2930 O O . LYS A 1 379 ? -12.534 16.809 32.092 1.00 94.94 379 LYS A O 1
ATOM 2935 N N . TYR A 1 380 ? -13.733 15.236 33.135 1.00 92.19 380 TYR A N 1
ATOM 2936 C CA . TYR A 1 380 ? -13.645 14.276 32.029 1.00 92.19 380 TYR A CA 1
ATOM 2937 C C . TYR A 1 380 ? -14.518 14.681 30.842 1.00 92.19 380 TYR A C 1
ATOM 2939 O O . TYR A 1 380 ? -14.118 14.447 29.704 1.00 92.19 380 TYR A O 1
ATOM 2947 N N . LYS A 1 381 ? -15.665 15.326 31.089 1.00 93.75 381 LYS A N 1
ATOM 2948 C CA . LYS A 1 381 ? -16.501 15.892 30.030 1.00 93.75 381 LYS A CA 1
ATOM 2949 C C . LYS A 1 381 ? -15.788 17.036 29.296 1.00 93.75 381 LYS A C 1
ATOM 2951 O O . LYS A 1 381 ? -15.714 16.995 28.075 1.00 93.75 381 LYS A O 1
ATOM 2956 N N . GLU A 1 382 ? -15.211 17.987 30.028 1.00 94.44 382 GLU A N 1
ATOM 2957 C CA . GLU A 1 382 ? -14.424 19.097 29.460 1.00 94.44 382 GLU A CA 1
ATOM 2958 C C . GLU A 1 382 ? -13.267 18.576 28.587 1.00 94.44 382 GLU A C 1
ATOM 2960 O O . GLU A 1 382 ? -13.156 18.936 27.419 1.00 94.44 382 GLU A O 1
ATOM 2965 N N . LYS A 1 383 ? -12.485 17.610 29.091 1.00 93.31 383 LYS A N 1
ATOM 2966 C CA . LYS A 1 383 ? -11.416 16.953 28.313 1.00 93.31 383 LYS A CA 1
ATOM 2967 C C . LYS A 1 383 ? -11.913 16.204 27.074 1.00 93.31 383 LYS A C 1
ATOM 2969 O O . LYS A 1 383 ? -11.178 16.105 26.093 1.00 93.31 383 LYS A O 1
ATOM 2974 N N . ALA A 1 384 ? -13.119 15.634 27.117 1.00 90.25 384 ALA A N 1
ATOM 2975 C CA . ALA A 1 384 ? -13.708 14.978 25.954 1.00 90.25 384 ALA A CA 1
ATOM 2976 C C . ALA A 1 384 ? -14.047 16.010 24.866 1.00 90.25 384 ALA A C 1
ATOM 2978 O O . ALA A 1 384 ? -13.633 15.822 23.724 1.00 90.25 384 ALA A O 1
ATOM 2979 N N . GLU A 1 385 ? -14.690 17.121 25.239 1.00 93.31 385 GLU A N 1
ATOM 2980 C CA . GLU A 1 385 ? -15.014 18.244 24.344 1.00 93.31 385 GLU A CA 1
ATOM 2981 C C . GLU A 1 385 ? -13.738 18.883 23.748 1.00 93.31 385 GLU A C 1
ATOM 2983 O O . GLU A 1 385 ? -13.657 19.096 22.536 1.00 93.31 385 GLU A O 1
ATOM 2988 N N . GLU A 1 386 ? -12.685 19.084 24.553 1.00 93.88 386 GLU A N 1
ATOM 2989 C CA . GLU A 1 386 ? -11.362 19.502 24.060 1.00 93.88 386 GLU A CA 1
ATOM 2990 C C . GLU A 1 386 ? -10.804 18.510 23.025 1.00 93.88 386 GLU A C 1
ATOM 2992 O O . GLU A 1 386 ? -10.387 18.913 21.936 1.00 93.88 386 GLU A O 1
ATOM 2997 N N . SER A 1 387 ? -10.821 17.206 23.328 1.00 85.94 387 SER A N 1
ATOM 2998 C CA . SER A 1 387 ? -10.284 16.172 22.432 1.00 85.94 387 SER A CA 1
ATOM 2999 C C . SER A 1 387 ? -11.058 16.049 21.113 1.00 85.94 387 SER A C 1
ATOM 3001 O O . SER A 1 387 ? -10.450 15.805 20.069 1.00 85.94 387 SER A O 1
ATOM 3003 N N . GLU A 1 388 ? -12.374 16.276 21.139 1.00 92.12 388 GLU A N 1
ATOM 3004 C CA . GLU A 1 388 ? -13.232 16.295 19.954 1.00 92.12 388 GLU A CA 1
ATOM 3005 C C . GLU A 1 388 ? -12.883 17.484 19.047 1.00 92.12 388 GLU A C 1
ATOM 3007 O O . GLU A 1 388 ? -12.686 17.295 17.845 1.00 92.12 388 GLU A O 1
ATOM 3012 N N . SER A 1 389 ? -12.665 18.676 19.619 1.00 91.31 389 SER A N 1
ATOM 3013 C CA . SER A 1 389 ? -12.241 19.862 18.857 1.00 91.31 389 SER A CA 1
ATOM 3014 C C . SER A 1 389 ? -10.873 19.686 18.173 1.00 91.31 389 SER A C 1
ATOM 3016 O O . SER A 1 389 ? -10.681 20.093 17.022 1.00 91.31 389 SER A O 1
ATOM 3018 N N . VAL A 1 390 ? -9.925 19.010 18.836 1.00 93.69 390 VAL A N 1
ATOM 3019 C CA . VAL A 1 390 ? -8.611 18.683 18.259 1.00 93.69 390 VAL A CA 1
ATOM 3020 C C . VAL A 1 390 ? -8.754 17.668 17.122 1.00 93.69 390 VAL A C 1
ATOM 3022 O O . VAL A 1 390 ? -8.131 17.837 16.070 1.00 93.69 390 VAL A O 1
ATOM 3025 N N . ALA A 1 391 ? -9.593 16.643 17.296 1.00 90.69 391 ALA A N 1
ATOM 3026 C CA . ALA A 1 391 ? -9.868 15.650 16.260 1.00 90.69 391 ALA A CA 1
ATOM 3027 C C . ALA A 1 391 ? -10.570 16.264 15.032 1.00 90.69 391 ALA A C 1
ATOM 3029 O O . ALA A 1 391 ? -10.264 15.888 13.896 1.00 90.69 391 ALA A O 1
ATOM 3030 N N . GLU A 1 392 ? -11.467 17.235 15.230 1.00 94.38 392 GLU A N 1
ATOM 3031 C CA . GLU A 1 392 ? -12.107 17.975 14.139 1.00 94.38 392 GLU A CA 1
ATOM 3032 C C . GLU A 1 392 ? -11.098 18.843 13.369 1.00 94.38 392 GLU A C 1
ATOM 3034 O O . GLU A 1 392 ? -11.054 18.774 12.136 1.00 94.38 392 GLU A O 1
ATOM 3039 N N . ASN A 1 393 ? -10.216 19.581 14.059 1.00 93.06 393 ASN A N 1
ATOM 3040 C CA . ASN A 1 393 ? -9.168 20.349 13.377 1.00 93.06 393 ASN A CA 1
ATOM 3041 C C . ASN A 1 393 ? -8.225 19.441 12.565 1.00 93.06 393 ASN A C 1
ATOM 3043 O O . ASN A 1 393 ? -7.961 19.722 11.394 1.00 93.06 393 ASN A O 1
ATOM 3047 N N . GLN A 1 394 ? -7.778 18.317 13.140 1.00 93.50 394 GLN A N 1
ATOM 3048 C CA . GLN A 1 394 ? -6.936 17.337 12.439 1.00 93.50 394 GLN A CA 1
ATOM 3049 C C . GLN A 1 394 ? -7.636 16.743 11.206 1.00 93.50 394 GLN A C 1
ATOM 3051 O O . GLN A 1 394 ? -7.017 16.608 10.148 1.00 93.50 394 GLN A O 1
ATOM 3056 N N . ARG A 1 395 ? -8.940 16.444 11.291 1.00 94.56 395 ARG A N 1
ATOM 3057 C CA . ARG A 1 395 ? -9.751 16.025 10.133 1.00 94.56 395 ARG A CA 1
ATOM 3058 C C . ARG A 1 395 ? -9.786 17.111 9.052 1.00 94.56 395 ARG A C 1
ATOM 3060 O O . ARG A 1 395 ? -9.634 16.797 7.872 1.00 94.56 395 ARG A O 1
ATOM 3067 N N . GLY A 1 396 ? -9.948 18.376 9.439 1.00 94.75 396 GLY A N 1
ATOM 3068 C CA . GLY A 1 396 ? -9.919 19.515 8.519 1.00 94.75 396 GLY A CA 1
ATOM 3069 C C . GLY A 1 396 ? -8.554 19.733 7.854 1.00 94.75 396 GLY A C 1
ATOM 3070 O O . GLY A 1 396 ? -8.495 20.103 6.681 1.00 94.75 396 GLY A O 1
ATOM 3071 N N . GLU A 1 397 ? -7.453 19.497 8.569 1.00 93.50 397 GLU A N 1
ATOM 3072 C CA . GLU A 1 397 ? -6.087 19.525 8.021 1.00 93.50 397 GLU A CA 1
ATOM 3073 C C . GLU A 1 397 ? -5.844 18.385 7.029 1.00 93.50 397 GLU A C 1
ATOM 3075 O O . GLU A 1 397 ? -5.283 18.617 5.956 1.00 93.50 397 GLU A O 1
ATOM 3080 N N . LEU A 1 398 ? -6.323 17.179 7.344 1.00 94.44 398 LEU A N 1
ATOM 3081 C CA . LEU A 1 398 ? -6.205 16.007 6.481 1.00 94.44 398 LEU A CA 1
ATOM 3082 C C . LEU A 1 398 ? -6.957 16.199 5.157 1.00 94.44 398 LEU A C 1
ATOM 3084 O O . LEU A 1 398 ? -6.381 15.951 4.098 1.00 94.44 398 LEU A O 1
ATOM 3088 N N . GLU A 1 399 ? -8.192 16.709 5.184 1.00 95.38 399 GLU A N 1
ATOM 3089 C CA . GLU A 1 399 ? -8.954 16.971 3.952 1.00 95.38 399 GLU A CA 1
ATOM 3090 C C . GLU A 1 399 ? -8.314 18.101 3.118 1.00 95.38 399 GLU A C 1
ATOM 3092 O O . GLU A 1 399 ? -8.207 17.988 1.897 1.00 95.38 399 GLU A O 1
ATOM 3097 N N . ARG A 1 400 ? -7.774 19.150 3.763 1.00 94.81 400 ARG A N 1
ATOM 3098 C CA . ARG A 1 400 ? -6.982 20.196 3.083 1.00 94.81 400 ARG A CA 1
ATOM 3099 C C . ARG A 1 400 ? -5.706 19.647 2.437 1.00 94.81 400 ARG A C 1
ATOM 3101 O O . ARG A 1 400 ? -5.339 20.096 1.354 1.00 94.81 400 ARG A O 1
ATOM 3108 N N . SER A 1 401 ? -5.025 18.701 3.084 1.00 89.00 401 SER A N 1
ATOM 3109 C CA . SER A 1 401 ? -3.838 18.032 2.533 1.00 89.00 401 SER A CA 1
ATOM 3110 C C . SER A 1 401 ? -4.198 17.158 1.327 1.00 89.00 401 SER A C 1
ATOM 3112 O O . SER A 1 401 ? -3.571 17.254 0.273 1.00 89.00 401 SER A O 1
ATOM 3114 N N . LYS A 1 402 ? -5.278 16.379 1.446 1.00 95.75 402 LYS A N 1
ATOM 3115 C CA . LYS A 1 402 ? -5.818 15.520 0.388 1.00 95.75 402 LYS A CA 1
ATOM 3116 C C . LYS A 1 402 ? -6.198 16.307 -0.872 1.00 95.75 402 LYS A C 1
ATOM 3118 O O . LYS A 1 402 ? -5.780 15.917 -1.956 1.00 95.75 402 LYS A O 1
ATOM 3123 N N . LEU A 1 403 ? -6.901 17.436 -0.736 1.00 94.50 403 LEU A N 1
ATOM 3124 C CA . LEU A 1 403 ? -7.256 18.294 -1.878 1.00 94.50 403 LEU A CA 1
ATOM 3125 C C . LEU A 1 403 ? -6.019 18.869 -2.591 1.00 94.50 403 LEU A C 1
ATOM 3127 O O . LEU A 1 403 ? -5.969 18.877 -3.817 1.00 94.50 403 LEU A O 1
ATOM 3131 N N . LYS A 1 404 ? -4.990 19.292 -1.841 1.00 94.38 404 LYS A N 1
ATOM 3132 C CA . LYS A 1 404 ? -3.712 19.749 -2.424 1.00 94.38 404 LYS A CA 1
ATOM 3133 C C . LYS A 1 404 ? -2.977 18.631 -3.170 1.00 94.38 404 LYS A C 1
ATOM 3135 O O . LYS A 1 404 ? -2.347 18.891 -4.191 1.00 94.38 404 LYS A O 1
ATOM 3140 N N . LEU A 1 405 ? -3.043 17.400 -2.662 1.00 91.19 405 LEU A N 1
ATOM 3141 C CA . LEU A 1 405 ? -2.446 16.229 -3.305 1.00 91.19 405 LEU A CA 1
ATOM 3142 C C . LEU A 1 405 ? -3.193 15.863 -4.597 1.00 91.19 405 LEU A C 1
ATOM 3144 O O . LEU A 1 405 ? -2.554 15.577 -5.605 1.00 91.19 405 LEU A O 1
ATOM 3148 N N . GLU A 1 406 ? -4.525 15.933 -4.600 1.00 92.69 406 GLU A N 1
ATOM 3149 C CA . GLU A 1 406 ? -5.352 15.717 -5.794 1.00 92.69 406 GLU A CA 1
ATOM 3150 C C . GLU A 1 406 ? -5.093 16.781 -6.879 1.00 92.69 406 GLU A C 1
ATOM 3152 O O . GLU A 1 406 ? -4.930 16.441 -8.052 1.00 92.69 406 GLU A O 1
ATOM 3157 N N . GLU A 1 407 ? -4.945 18.055 -6.493 1.00 93.44 407 GLU A N 1
ATOM 3158 C CA . GLU A 1 407 ? -4.529 19.131 -7.405 1.00 93.44 407 GLU A CA 1
ATOM 3159 C C . GLU A 1 407 ? -3.124 18.883 -7.986 1.00 93.44 407 GLU A C 1
ATOM 3161 O O . GLU A 1 407 ? -2.924 19.019 -9.196 1.00 93.44 407 GLU A O 1
ATOM 3166 N N . ALA A 1 408 ? -2.162 18.462 -7.157 1.00 90.00 408 ALA A N 1
ATOM 3167 C CA . ALA A 1 408 ? -0.807 18.141 -7.603 1.00 90.00 408 ALA A CA 1
ATOM 3168 C C . ALA A 1 408 ? -0.782 16.968 -8.601 1.00 90.00 408 ALA A C 1
ATOM 3170 O O . ALA A 1 408 ? -0.161 17.091 -9.658 1.00 90.00 408 ALA A O 1
ATOM 3171 N N . LEU A 1 409 ? -1.518 15.882 -8.330 1.00 89.81 409 LEU A N 1
ATOM 3172 C CA . LEU A 1 409 ? -1.660 14.744 -9.251 1.00 89.81 409 LEU A CA 1
ATOM 3173 C C . LEU A 1 409 ? -2.304 15.156 -10.585 1.00 89.81 409 LEU A C 1
ATOM 3175 O O . LEU A 1 409 ? -1.874 14.709 -11.649 1.00 89.81 409 LEU A O 1
ATOM 3179 N N . ALA A 1 410 ? -3.302 16.044 -10.559 1.00 92.38 410 ALA A N 1
ATOM 3180 C CA . ALA A 1 410 ? -3.934 16.562 -11.774 1.00 92.38 410 ALA A CA 1
ATOM 3181 C C . ALA A 1 410 ? -2.996 17.457 -12.612 1.00 92.38 410 ALA A C 1
ATOM 3183 O O . ALA A 1 410 ? -3.184 17.583 -13.826 1.00 92.38 410 ALA A O 1
ATOM 3184 N N . VAL A 1 411 ? -1.994 18.089 -11.991 1.00 92.12 411 VAL A N 1
ATOM 3185 C CA . VAL A 1 411 ? -0.919 18.813 -12.691 1.00 92.12 411 VAL A CA 1
ATOM 3186 C C . VAL A 1 411 ? 0.131 17.842 -13.235 1.00 92.12 411 VAL A C 1
ATOM 3188 O O . VAL A 1 411 ? 0.522 17.978 -14.394 1.00 92.12 411 VAL A O 1
ATOM 3191 N N . GLU A 1 412 ? 0.552 16.855 -12.443 1.00 86.00 412 GLU A N 1
ATOM 3192 C CA . GLU A 1 412 ? 1.531 15.834 -12.838 1.00 86.00 412 GLU A CA 1
ATOM 3193 C C . GLU A 1 412 ? 1.041 15.017 -14.041 1.00 86.00 412 GLU A C 1
ATOM 3195 O O . GLU A 1 412 ? 1.749 14.920 -15.039 1.00 86.00 412 GLU A O 1
ATOM 3200 N N . SER A 1 413 ? -0.213 14.554 -14.023 1.00 83.31 413 SER A N 1
ATOM 3201 C CA . SER A 1 413 ? -0.836 13.838 -15.146 1.00 83.31 413 SER A CA 1
ATOM 3202 C C . SER A 1 413 ? -0.795 14.643 -16.456 1.00 83.31 413 SER A C 1
ATOM 3204 O O . SER A 1 413 ? -0.400 14.112 -17.493 1.00 83.31 413 SER A O 1
ATOM 3206 N N . LYS A 1 414 ? -1.091 15.951 -16.420 1.00 90.38 414 LYS A N 1
ATOM 3207 C CA . LYS A 1 414 ? -0.995 16.831 -17.604 1.00 90.38 414 LYS A CA 1
ATOM 3208 C C . LYS A 1 414 ? 0.447 17.030 -18.078 1.00 90.38 414 LYS A C 1
ATOM 3210 O O . LYS A 1 414 ? 0.688 17.193 -19.275 1.00 90.38 414 LYS A O 1
ATOM 3215 N N . GLN A 1 415 ? 1.412 17.047 -17.157 1.00 88.31 415 GLN A N 1
ATOM 3216 C CA . GLN A 1 415 ? 2.834 17.106 -17.504 1.00 88.31 415 GLN A CA 1
ATOM 3217 C C . GLN A 1 415 ? 3.314 15.787 -18.119 1.00 88.31 415 GLN A C 1
ATOM 3219 O O . GLN A 1 415 ? 4.082 15.819 -19.082 1.00 88.31 415 GLN A O 1
ATOM 3224 N N . GLU A 1 416 ? 2.831 14.644 -17.631 1.00 88.88 416 GLU A N 1
ATOM 3225 C CA . GLU A 1 416 ? 3.134 13.332 -18.200 1.00 88.88 416 GLU A CA 1
ATOM 3226 C C . GLU A 1 416 ? 2.530 13.159 -19.601 1.00 88.88 416 GLU A C 1
ATOM 3228 O O . GLU A 1 416 ? 3.239 12.714 -20.504 1.00 88.88 416 GLU A O 1
ATOM 3233 N N . GLU A 1 417 ? 1.284 13.586 -19.830 1.00 89.38 417 GLU A N 1
ATOM 3234 C CA . GLU A 1 417 ? 0.672 13.626 -21.168 1.00 89.38 417 GLU A CA 1
ATOM 3235 C C . GLU A 1 417 ? 1.501 14.478 -22.145 1.00 89.38 417 GLU A C 1
ATOM 3237 O O . GLU A 1 417 ? 1.820 14.041 -23.256 1.00 89.38 417 GLU A O 1
ATOM 3242 N N . ALA A 1 418 ? 1.926 15.675 -21.721 1.00 90.88 418 ALA A N 1
ATOM 3243 C CA . ALA A 1 418 ? 2.786 16.541 -22.525 1.00 90.88 418 ALA A CA 1
ATOM 3244 C C . ALA A 1 418 ? 4.163 15.902 -22.800 1.00 90.88 418 ALA A C 1
ATOM 3246 O O . ALA A 1 418 ? 4.668 15.968 -23.925 1.00 90.88 418 ALA A O 1
ATOM 3247 N N . ALA A 1 419 ? 4.761 15.241 -21.805 1.00 87.06 419 ALA A N 1
ATOM 3248 C CA . ALA A 1 419 ? 6.022 14.519 -21.954 1.00 87.06 419 ALA A CA 1
ATOM 3249 C C . ALA A 1 419 ? 5.889 13.308 -22.892 1.00 87.06 419 ALA A C 1
ATOM 3251 O O . ALA A 1 419 ? 6.761 13.090 -23.734 1.00 87.06 419 ALA A O 1
ATOM 3252 N N . ALA A 1 420 ? 4.791 12.553 -22.811 1.00 91.06 420 ALA A N 1
ATOM 3253 C CA . ALA A 1 420 ? 4.482 11.459 -23.726 1.00 91.06 420 ALA A CA 1
ATOM 3254 C C . ALA A 1 420 ? 4.328 11.960 -25.171 1.00 91.06 420 ALA A C 1
ATOM 3256 O O . ALA A 1 420 ? 4.939 11.398 -26.080 1.00 91.06 420 ALA A O 1
ATOM 3257 N N . GLY A 1 421 ? 3.612 13.072 -25.375 1.00 91.75 421 GLY A N 1
ATOM 3258 C CA . GLY A 1 421 ? 3.491 13.725 -26.681 1.00 91.75 421 GLY A CA 1
ATOM 3259 C C . GLY A 1 421 ? 4.834 14.194 -27.259 1.00 91.75 421 GLY A C 1
ATOM 3260 O O . GLY A 1 421 ? 5.065 14.061 -28.461 1.00 91.75 421 GLY A O 1
ATOM 3261 N N . MET A 1 422 ? 5.754 14.690 -26.422 1.00 88.50 422 MET A N 1
ATOM 3262 C CA . MET A 1 422 ? 7.119 15.027 -26.853 1.00 88.50 422 MET A CA 1
ATOM 3263 C C . MET A 1 422 ? 7.956 13.786 -27.193 1.00 88.50 422 MET A C 1
ATOM 3265 O O . MET A 1 422 ? 8.667 13.800 -28.197 1.00 88.50 422 MET A O 1
ATOM 3269 N N . ARG A 1 423 ? 7.851 12.699 -26.410 1.00 90.06 423 ARG A N 1
ATOM 3270 C CA . ARG A 1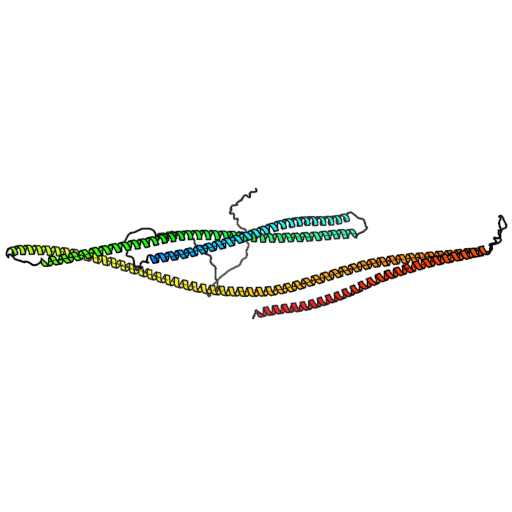 423 ? 8.547 11.428 -26.692 1.00 90.06 423 ARG A CA 1
ATOM 3271 C C . ARG A 1 423 ? 8.129 10.832 -28.038 1.00 90.06 423 ARG A C 1
ATOM 3273 O O . ARG A 1 423 ? 9.001 10.427 -28.799 1.00 90.06 423 ARG A O 1
ATOM 3280 N N . LEU A 1 424 ? 6.831 10.836 -28.354 1.00 92.81 424 LEU A N 1
ATOM 3281 C CA . LEU A 1 424 ? 6.317 10.340 -29.638 1.00 92.81 424 LEU A CA 1
ATOM 3282 C C . LEU A 1 424 ? 6.890 11.124 -30.828 1.00 92.81 424 LEU A C 1
ATOM 3284 O O . LEU A 1 424 ? 7.415 10.515 -31.755 1.00 92.81 424 LEU A O 1
ATOM 3288 N N . LYS A 1 425 ? 6.891 12.463 -30.765 1.00 92.81 425 LYS A N 1
ATOM 3289 C CA . LYS A 1 425 ? 7.486 13.312 -31.816 1.00 92.81 425 LYS A CA 1
ATOM 3290 C C . LYS A 1 425 ? 8.990 13.087 -31.982 1.00 92.81 425 LYS A C 1
ATOM 3292 O O . LYS A 1 425 ? 9.497 13.100 -33.097 1.00 92.81 425 LYS A O 1
ATOM 3297 N N . LEU A 1 426 ? 9.718 12.867 -30.885 1.00 86.62 426 LEU A N 1
ATOM 3298 C CA . LEU A 1 426 ? 11.151 12.567 -30.943 1.00 86.62 426 LEU A CA 1
ATOM 3299 C C . LEU A 1 426 ? 11.420 11.189 -31.570 1.00 86.62 426 LEU A C 1
ATOM 3301 O O . LEU A 1 426 ? 12.377 11.038 -32.327 1.00 86.62 426 LEU A O 1
ATOM 3305 N N . GLN A 1 427 ? 10.567 10.197 -31.300 1.00 90.81 427 GLN A N 1
ATOM 3306 C CA . GLN A 1 427 ? 10.639 8.879 -31.933 1.00 90.81 427 GLN A CA 1
ATOM 3307 C C . GLN A 1 427 ? 10.342 8.952 -33.441 1.00 90.81 427 GLN A C 1
ATOM 3309 O O . GLN A 1 427 ? 11.077 8.358 -34.228 1.00 90.81 427 GLN A O 1
ATOM 3314 N N . GLU A 1 428 ? 9.319 9.711 -33.838 1.00 92.56 428 GLU A N 1
ATOM 3315 C CA . GLU A 1 428 ? 8.957 9.977 -35.237 1.00 92.56 428 GLU A CA 1
ATOM 3316 C C . GLU A 1 428 ? 10.133 10.611 -36.000 1.00 92.56 428 GLU A C 1
ATOM 3318 O O . GLU A 1 428 ? 10.654 9.998 -36.936 1.00 92.56 428 GLU A O 1
ATOM 3323 N N . LEU A 1 429 ? 10.657 11.743 -35.514 1.00 86.94 429 LEU A N 1
ATOM 3324 C CA . LEU A 1 429 ? 11.816 12.431 -36.104 1.00 86.94 429 LEU A CA 1
ATOM 3325 C C . LEU A 1 429 ? 13.076 11.550 -36.156 1.00 86.94 429 LEU A C 1
ATOM 3327 O O . LEU A 1 429 ? 13.846 11.620 -37.114 1.00 86.94 429 LEU A O 1
ATOM 3331 N N . SER A 1 430 ? 13.298 10.699 -35.148 1.00 84.56 430 SER A N 1
ATOM 3332 C CA . SER A 1 430 ? 14.411 9.739 -35.142 1.00 84.56 430 SER A CA 1
ATOM 3333 C C . SER A 1 430 ? 14.255 8.678 -36.239 1.00 84.56 430 SER A C 1
ATOM 3335 O O . SER A 1 430 ? 15.227 8.339 -36.917 1.00 84.56 430 SER A O 1
ATOM 3337 N N . SER A 1 431 ? 13.032 8.185 -36.463 1.00 86.31 431 SER A N 1
ATOM 3338 C CA . SER A 1 431 ? 12.748 7.220 -37.530 1.00 86.31 431 SER A CA 1
ATOM 3339 C C . SER A 1 431 ? 12.919 7.829 -38.928 1.00 86.31 431 SER A C 1
ATOM 3341 O O . SER A 1 431 ? 13.594 7.229 -39.764 1.00 86.31 431 SER A O 1
ATOM 3343 N N . GLU A 1 432 ? 12.430 9.053 -39.144 1.00 87.12 432 GLU A N 1
ATOM 3344 C CA . GLU A 1 432 ? 12.599 9.812 -40.391 1.00 87.12 432 GLU A CA 1
ATOM 3345 C C . GLU A 1 432 ? 14.085 10.096 -40.672 1.00 87.12 432 GLU A C 1
ATOM 3347 O O . GLU A 1 432 ? 14.595 9.777 -41.747 1.00 87.12 432 GLU A O 1
ATOM 3352 N N . THR A 1 433 ? 14.823 10.572 -39.661 1.00 85.00 433 THR A N 1
ATOM 3353 C CA . THR A 1 433 ? 16.278 10.801 -39.747 1.00 85.00 433 THR A CA 1
ATOM 3354 C C . THR A 1 433 ? 17.043 9.528 -40.116 1.00 85.00 433 THR A C 1
ATOM 3356 O O . THR A 1 433 ? 18.021 9.581 -40.864 1.00 85.00 433 THR A O 1
ATOM 3359 N N . ASN A 1 434 ? 16.633 8.370 -39.593 1.00 85.25 434 ASN A N 1
ATOM 3360 C CA . ASN A 1 434 ? 17.279 7.101 -39.917 1.00 85.25 434 ASN A CA 1
ATOM 3361 C C . ASN A 1 434 ? 16.908 6.597 -41.324 1.00 85.25 434 ASN A C 1
ATOM 3363 O O . ASN A 1 434 ? 17.788 6.054 -41.987 1.00 85.25 434 ASN A O 1
ATOM 3367 N N . SER A 1 435 ? 15.683 6.828 -41.818 1.00 86.19 435 SER A N 1
ATOM 3368 C CA . SER A 1 435 ? 15.325 6.551 -43.225 1.00 86.19 435 SER A CA 1
ATOM 3369 C C . SER A 1 435 ? 16.188 7.372 -44.184 1.00 86.19 435 SER A C 1
ATOM 3371 O O . SER A 1 435 ? 16.871 6.809 -45.038 1.00 86.19 435 SER A O 1
ATOM 3373 N N . ALA A 1 436 ? 16.281 8.686 -43.953 1.00 84.94 436 ALA A N 1
ATOM 3374 C CA . ALA A 1 436 ? 17.086 9.589 -44.773 1.00 84.94 436 ALA A CA 1
ATOM 3375 C C . ALA A 1 436 ? 18.579 9.193 -44.816 1.00 84.94 436 ALA A C 1
ATOM 3377 O O . ALA A 1 436 ? 19.230 9.317 -45.855 1.00 84.94 436 ALA A O 1
ATOM 3378 N N . LYS A 1 437 ? 19.135 8.659 -43.715 1.00 86.12 437 LYS A N 1
ATOM 3379 C CA . LYS A 1 437 ? 20.497 8.090 -43.702 1.00 86.12 437 LYS A CA 1
ATOM 3380 C C . LYS A 1 437 ? 20.617 6.854 -44.596 1.00 86.12 437 LYS A C 1
ATOM 3382 O O . LYS A 1 437 ? 21.554 6.787 -45.389 1.00 86.12 437 LYS A O 1
ATOM 3387 N N . TRP A 1 438 ? 19.685 5.904 -44.495 1.00 86.69 438 TRP A N 1
ATOM 3388 C CA . TRP A 1 438 ? 19.681 4.702 -45.339 1.00 86.69 438 TRP A CA 1
ATOM 3389 C C . TRP A 1 438 ? 19.551 5.039 -46.828 1.00 86.69 438 TRP A C 1
ATOM 3391 O O . TRP A 1 438 ? 20.249 4.443 -47.650 1.00 86.69 438 TRP A O 1
ATOM 3401 N N . GLU A 1 439 ? 18.716 6.019 -47.172 1.00 86.62 439 GLU A N 1
ATOM 3402 C CA . GLU A 1 439 ? 18.550 6.531 -48.537 1.00 86.62 439 GLU A CA 1
ATOM 3403 C C . GLU A 1 439 ? 19.842 7.186 -49.055 1.00 86.62 439 GLU A C 1
ATOM 3405 O O . GLU A 1 439 ? 20.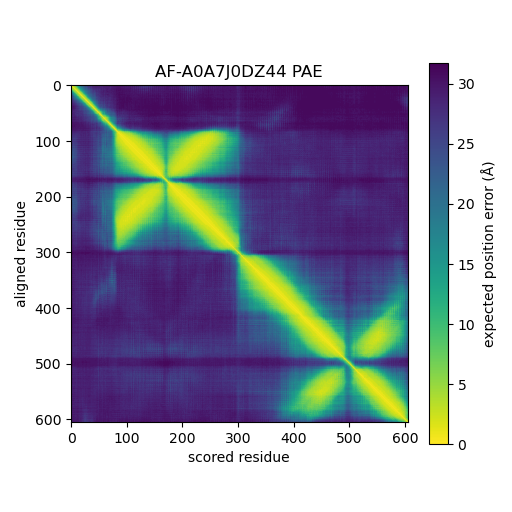322 6.841 -50.137 1.00 86.62 439 GLU A O 1
ATOM 3410 N N . ALA A 1 440 ? 20.482 8.045 -48.254 1.00 85.31 440 ALA A N 1
ATOM 3411 C CA . ALA A 1 440 ? 21.760 8.666 -48.607 1.00 85.31 440 ALA A CA 1
ATOM 3412 C C . ALA A 1 440 ? 22.904 7.640 -48.759 1.00 85.31 440 ALA A C 1
ATOM 3414 O O . ALA A 1 440 ? 23.776 7.795 -49.617 1.00 85.31 440 ALA A O 1
ATOM 3415 N N . GLU A 1 441 ? 22.925 6.575 -47.954 1.00 88.00 441 GLU A N 1
ATOM 3416 C CA . GLU A 1 441 ? 23.883 5.471 -48.100 1.00 88.00 441 GLU A CA 1
ATOM 3417 C C . GLU A 1 441 ? 23.593 4.577 -49.312 1.00 88.00 441 GLU A C 1
ATOM 3419 O O . GLU A 1 441 ? 24.530 4.093 -49.950 1.00 88.00 441 GLU A O 1
ATOM 3424 N N . ALA A 1 442 ? 22.321 4.370 -49.661 1.00 90.25 442 ALA A N 1
ATOM 3425 C CA . ALA A 1 442 ? 21.932 3.668 -50.881 1.00 90.25 442 ALA A CA 1
ATOM 3426 C C . ALA A 1 442 ? 22.345 4.452 -52.134 1.00 90.25 442 ALA A C 1
ATOM 3428 O O . ALA A 1 442 ? 22.946 3.876 -53.042 1.00 90.25 442 ALA A O 1
ATOM 3429 N N . MET A 1 443 ? 22.128 5.770 -52.144 1.00 89.25 443 MET A N 1
ATOM 3430 C CA . MET A 1 443 ? 22.572 6.652 -53.224 1.00 89.25 443 MET A CA 1
ATOM 3431 C C . MET A 1 443 ? 24.100 6.635 -53.384 1.00 89.25 443 MET A C 1
ATOM 3433 O O . MET A 1 443 ? 24.591 6.475 -54.499 1.00 89.25 443 MET A O 1
ATOM 3437 N N . LYS A 1 444 ? 24.872 6.702 -52.287 1.00 90.56 444 LYS A N 1
ATOM 3438 C CA . LYS A 1 444 ? 26.344 6.571 -52.335 1.00 90.56 444 LYS A CA 1
ATOM 3439 C C . LYS A 1 444 ? 26.802 5.252 -52.967 1.00 90.56 444 LYS A C 1
ATOM 3441 O O . LYS A 1 444 ? 27.747 5.264 -53.750 1.00 90.56 444 LYS A O 1
ATOM 3446 N N . ARG A 1 445 ? 26.146 4.130 -52.640 1.00 91.69 445 ARG A N 1
ATOM 3447 C CA . ARG A 1 445 ? 26.447 2.818 -53.243 1.00 91.69 445 ARG A CA 1
ATOM 3448 C C . ARG A 1 445 ? 26.169 2.817 -54.748 1.00 91.69 445 ARG A C 1
ATOM 3450 O O . ARG A 1 445 ? 27.059 2.466 -55.514 1.00 91.69 445 ARG A O 1
ATOM 3457 N N . SER A 1 446 ? 25.005 3.314 -55.166 1.00 91.19 446 SER A N 1
ATOM 3458 C CA . SER A 1 446 ? 24.644 3.418 -56.587 1.00 91.19 446 SER A CA 1
ATOM 3459 C C . SER A 1 446 ? 25.588 4.335 -57.383 1.00 91.19 446 SER A C 1
ATOM 3461 O O . SER A 1 446 ? 25.934 4.026 -58.520 1.00 91.19 446 SER A O 1
ATOM 3463 N N . ILE A 1 447 ? 26.080 5.425 -56.783 1.00 92.25 447 ILE A N 1
ATOM 3464 C CA . ILE A 1 447 ? 27.080 6.308 -57.405 1.00 92.25 447 ILE A CA 1
ATOM 3465 C C . ILE A 1 447 ? 28.418 5.586 -57.622 1.00 92.25 447 ILE A C 1
ATOM 3467 O O . ILE A 1 447 ? 29.029 5.752 -58.676 1.00 92.25 447 ILE A O 1
ATOM 3471 N N . GLU A 1 448 ? 28.880 4.773 -56.668 1.00 92.38 448 GLU A N 1
ATOM 3472 C CA . GLU A 1 448 ? 30.125 4.008 -56.831 1.00 92.38 448 GLU A CA 1
ATOM 3473 C C . GLU A 1 448 ? 29.971 2.887 -57.881 1.00 92.38 448 GLU A C 1
ATOM 3475 O O . GLU A 1 448 ? 30.891 2.653 -58.663 1.00 92.38 448 GLU A O 1
ATOM 3480 N N . GLU A 1 449 ? 28.792 2.264 -57.984 1.00 93.25 449 GLU A N 1
ATOM 3481 C CA . GLU A 1 449 ? 28.449 1.322 -59.065 1.00 93.25 449 GLU A CA 1
ATOM 3482 C C . GLU A 1 449 ? 28.457 2.009 -60.447 1.00 93.25 449 GLU A C 1
ATOM 3484 O O . GLU A 1 449 ? 29.123 1.539 -61.371 1.00 93.25 449 GLU A O 1
ATOM 3489 N N . LEU A 1 450 ? 27.796 3.168 -60.588 1.00 92.81 450 LEU A N 1
ATOM 3490 C CA . LEU A 1 450 ? 27.800 3.966 -61.826 1.00 92.81 450 LEU A CA 1
ATOM 3491 C C . LEU A 1 450 ? 29.204 4.462 -62.203 1.00 92.81 450 LEU A C 1
ATOM 3493 O O . LEU A 1 450 ? 29.525 4.590 -63.385 1.00 92.81 450 LEU A O 1
ATOM 3497 N N . LYS A 1 451 ? 30.058 4.727 -61.212 1.00 93.44 451 LYS A N 1
ATOM 3498 C CA . LYS A 1 451 ? 31.457 5.116 -61.412 1.00 93.44 451 LYS A CA 1
ATOM 3499 C C . LYS A 1 451 ? 32.292 3.965 -61.970 1.00 93.44 451 LYS A C 1
ATOM 3501 O O . LYS A 1 451 ? 33.049 4.185 -62.912 1.00 93.44 451 LYS A O 1
ATOM 3506 N N . GLN A 1 452 ? 32.099 2.744 -61.467 1.00 92.56 452 GLN A N 1
ATOM 3507 C CA . GLN A 1 452 ? 32.705 1.539 -62.044 1.00 92.56 452 GLN A CA 1
ATOM 3508 C C . GLN A 1 452 ? 32.175 1.256 -63.462 1.00 92.56 452 GLN A C 1
ATOM 3510 O O . GLN A 1 452 ? 32.946 0.881 -64.347 1.00 92.56 452 GLN A O 1
ATOM 3515 N N . GLU A 1 453 ? 30.885 1.492 -63.729 1.00 92.31 453 GLU A N 1
ATOM 3516 C CA . GLU A 1 453 ? 30.328 1.381 -65.086 1.00 92.31 453 GLU A CA 1
ATOM 3517 C C . GLU A 1 453 ? 30.955 2.408 -66.050 1.00 92.31 453 GLU A C 1
ATOM 3519 O O . GLU A 1 453 ? 31.348 2.059 -67.163 1.00 92.31 453 GLU A O 1
ATOM 3524 N N . ALA A 1 454 ? 31.111 3.664 -65.624 1.00 91.00 454 ALA A N 1
ATOM 3525 C CA . ALA A 1 454 ? 31.746 4.705 -66.431 1.00 91.00 454 ALA A CA 1
ATOM 3526 C C . ALA A 1 454 ? 33.239 4.419 -66.688 1.00 91.00 454 ALA A C 1
ATOM 3528 O O . ALA A 1 454 ? 33.713 4.592 -67.811 1.00 91.00 454 ALA A O 1
ATOM 3529 N N . GLU A 1 455 ? 33.976 3.933 -65.684 1.00 92.81 455 GLU A N 1
ATOM 3530 C CA . GLU A 1 455 ? 35.387 3.553 -65.827 1.00 92.81 455 GLU A CA 1
ATOM 3531 C C . GLU A 1 455 ? 35.570 2.347 -66.763 1.00 92.81 455 GLU A C 1
ATOM 3533 O O . GLU A 1 455 ? 36.424 2.372 -67.650 1.00 92.81 455 GLU A O 1
ATOM 3538 N N . THR A 1 456 ? 34.731 1.314 -66.638 1.00 92.25 456 THR A N 1
ATOM 3539 C CA . THR A 1 456 ? 34.770 0.160 -67.553 1.00 92.25 456 THR A CA 1
ATOM 3540 C C . THR A 1 456 ? 34.387 0.547 -68.983 1.00 92.25 456 THR A C 1
ATOM 3542 O O . THR A 1 456 ? 35.069 0.125 -69.918 1.00 92.25 456 THR A O 1
ATOM 3545 N N . ALA A 1 457 ? 33.377 1.404 -69.179 1.00 91.69 457 ALA A N 1
ATOM 3546 C CA . ALA A 1 457 ? 33.015 1.920 -70.501 1.00 91.69 457 ALA A CA 1
ATOM 3547 C C . ALA A 1 457 ? 34.155 2.729 -71.146 1.00 91.69 457 ALA A C 1
ATOM 3549 O O . ALA A 1 457 ? 34.447 2.538 -72.326 1.00 91.69 457 ALA A O 1
ATOM 3550 N N . ARG A 1 458 ? 34.847 3.569 -70.366 1.00 92.44 458 ARG A N 1
ATOM 3551 C CA . ARG A 1 458 ? 36.018 4.342 -70.811 1.00 92.44 458 ARG A CA 1
ATOM 3552 C C . ARG A 1 458 ? 37.212 3.464 -71.182 1.00 92.44 458 ARG A C 1
ATOM 3554 O O . ARG A 1 458 ? 37.878 3.720 -72.182 1.00 92.44 458 ARG A O 1
ATOM 3561 N N . ASN A 1 459 ? 37.476 2.413 -70.406 1.00 91.50 459 ASN A N 1
ATOM 3562 C CA . ASN A 1 459 ? 38.537 1.456 -70.722 1.00 91.50 459 ASN A CA 1
ATOM 3563 C C . ASN A 1 459 ? 38.249 0.716 -72.040 1.00 91.50 459 ASN A C 1
ATOM 3565 O O . ASN A 1 459 ? 39.150 0.576 -72.863 1.00 91.50 459 ASN A O 1
ATOM 3569 N N . VAL A 1 460 ? 36.990 0.330 -72.287 1.00 92.94 460 VAL A N 1
ATOM 3570 C CA . VAL A 1 460 ? 36.559 -0.259 -73.569 1.00 92.94 460 VAL A CA 1
ATOM 3571 C C . VAL A 1 460 ? 36.685 0.739 -74.725 1.00 92.94 460 VAL A C 1
ATOM 3573 O O . VAL A 1 460 ? 37.184 0.366 -75.785 1.00 92.94 460 VAL A O 1
ATOM 3576 N N . ALA A 1 461 ? 36.287 2.003 -74.536 1.00 90.31 461 ALA A N 1
ATOM 3577 C CA . ALA A 1 461 ? 36.435 3.041 -75.558 1.00 90.31 461 ALA A CA 1
ATOM 3578 C C . ALA A 1 461 ? 37.909 3.222 -75.967 1.00 90.31 461 ALA A C 1
ATOM 3580 O O . ALA A 1 461 ? 38.225 3.142 -77.157 1.00 90.31 461 ALA A O 1
ATOM 3581 N N . LYS A 1 462 ? 38.816 3.333 -74.986 1.00 90.56 462 LYS A N 1
ATOM 3582 C CA . LYS A 1 462 ? 40.270 3.402 -75.206 1.00 90.56 462 LYS A CA 1
ATOM 3583 C C . LYS A 1 462 ? 40.820 2.168 -75.928 1.00 90.56 462 LYS A C 1
ATOM 3585 O O . LYS A 1 462 ? 41.601 2.315 -76.860 1.00 90.56 462 LYS A O 1
ATOM 3590 N N . GLU A 1 463 ? 40.392 0.961 -75.555 1.00 91.19 463 GLU A N 1
ATOM 3591 C CA . GLU A 1 463 ? 40.808 -0.272 -76.241 1.00 91.19 463 GLU A CA 1
ATOM 3592 C C . GLU A 1 463 ? 40.343 -0.293 -77.711 1.00 91.19 463 GLU A C 1
ATOM 3594 O O . GLU A 1 463 ? 41.086 -0.715 -78.597 1.00 91.19 463 GLU A O 1
ATOM 3599 N N . THR A 1 464 ? 39.128 0.191 -78.004 1.00 89.62 464 THR A N 1
ATOM 3600 C CA . THR A 1 464 ? 38.659 0.324 -79.396 1.00 89.62 464 THR A CA 1
ATOM 3601 C C . THR A 1 464 ? 39.395 1.415 -80.175 1.00 89.62 464 THR A C 1
ATOM 3603 O O . THR A 1 464 ? 39.644 1.235 -81.365 1.00 89.62 464 THR A O 1
ATOM 3606 N N . GLU A 1 465 ? 39.803 2.507 -79.526 1.00 89.19 465 GLU A N 1
ATOM 3607 C CA . GLU A 1 465 ? 40.617 3.564 -80.142 1.00 89.19 465 GLU A CA 1
ATOM 3608 C C . GLU A 1 465 ? 42.032 3.061 -80.482 1.00 89.19 465 GLU A C 1
ATOM 3610 O O . GLU A 1 465 ? 42.501 3.260 -81.602 1.00 89.19 465 GLU A O 1
ATOM 3615 N N . GLU A 1 466 ? 42.670 2.305 -79.581 1.00 90.75 466 GLU A N 1
ATOM 3616 C CA . GLU A 1 466 ? 43.957 1.635 -79.832 1.00 90.75 466 GLU A CA 1
ATOM 3617 C C . GLU A 1 466 ? 43.863 0.627 -80.996 1.00 90.75 466 GLU A C 1
ATOM 3619 O O . GLU A 1 466 ? 44.750 0.574 -81.851 1.00 90.75 466 GLU A O 1
ATOM 3624 N N . LYS A 1 467 ? 42.757 -0.126 -81.097 1.00 88.88 467 LYS A N 1
ATOM 3625 C CA . LYS A 1 467 ? 42.478 -1.014 -82.244 1.00 88.88 467 LYS A CA 1
ATOM 3626 C C . LYS A 1 467 ? 42.288 -0.249 -83.556 1.00 88.88 467 LYS A C 1
ATOM 3628 O O . LYS A 1 467 ? 42.766 -0.707 -84.592 1.00 88.88 467 LYS A O 1
ATOM 3633 N N . LEU A 1 468 ? 41.613 0.903 -83.531 1.00 90.00 468 LEU A N 1
ATOM 3634 C CA . LEU A 1 468 ? 41.469 1.767 -84.706 1.00 90.00 468 LEU A CA 1
ATOM 3635 C C . LEU A 1 468 ? 42.824 2.338 -85.143 1.00 90.00 468 LEU A C 1
ATOM 3637 O O . LEU A 1 468 ? 43.107 2.338 -86.339 1.00 90.00 468 LEU A O 1
ATOM 3641 N N . GLN A 1 469 ? 43.673 2.770 -84.205 1.00 89.25 469 GLN A N 1
ATOM 3642 C CA . GLN A 1 469 ? 45.028 3.224 -84.523 1.00 89.25 469 GLN A CA 1
ATOM 3643 C C . GLN A 1 469 ? 45.839 2.105 -85.194 1.00 89.25 469 GLN A C 1
ATOM 3645 O O . GLN A 1 469 ? 46.388 2.325 -86.270 1.00 89.25 469 GLN A O 1
ATOM 3650 N N . ALA A 1 470 ? 45.836 0.891 -84.636 1.00 87.25 470 ALA A N 1
ATOM 3651 C CA . ALA A 1 470 ? 46.519 -0.254 -85.242 1.00 87.25 470 ALA A CA 1
ATOM 3652 C C . ALA A 1 470 ? 45.981 -0.594 -86.649 1.00 87.25 470 ALA A C 1
ATOM 3654 O O . ALA A 1 470 ? 46.755 -0.901 -87.552 1.00 87.25 470 ALA A O 1
ATOM 3655 N N . ALA A 1 471 ? 44.665 -0.493 -86.872 1.00 86.56 471 ALA A N 1
ATOM 3656 C CA . ALA A 1 471 ? 44.055 -0.707 -88.188 1.00 86.56 471 ALA A CA 1
ATOM 3657 C C . ALA A 1 471 ? 44.387 0.405 -89.205 1.00 86.56 471 ALA A C 1
ATOM 3659 O O . ALA A 1 471 ? 44.433 0.145 -90.410 1.00 86.56 471 ALA A O 1
ATOM 3660 N N . LEU A 1 472 ? 44.615 1.640 -88.743 1.00 86.50 472 LEU A N 1
ATOM 3661 C CA . LEU A 1 472 ? 45.114 2.741 -89.570 1.00 86.50 472 LEU A CA 1
ATOM 3662 C C . LEU A 1 472 ? 46.591 2.540 -89.924 1.00 86.50 472 LEU A C 1
ATOM 3664 O O . LEU A 1 472 ? 46.940 2.674 -91.093 1.00 86.50 472 LEU A O 1
ATOM 3668 N N . GLU A 1 473 ? 47.425 2.148 -88.958 1.00 87.81 473 GLU A N 1
ATOM 3669 C CA . GLU A 1 473 ? 48.838 1.814 -89.175 1.00 87.81 473 GLU A CA 1
ATOM 3670 C C . GLU A 1 473 ? 48.987 0.635 -90.158 1.00 87.81 473 GLU A C 1
ATOM 3672 O O . GLU A 1 473 ? 49.695 0.777 -91.152 1.00 87.81 473 GLU A O 1
ATOM 3677 N N . GLU A 1 474 ? 48.229 -0.464 -90.003 1.00 85.62 474 GLU A N 1
ATOM 3678 C CA . GLU A 1 474 ? 48.187 -1.582 -90.974 1.00 85.62 474 GLU A CA 1
ATOM 3679 C C . GLU A 1 474 ? 47.793 -1.091 -92.383 1.00 85.62 474 GLU A C 1
ATOM 3681 O O . GLU A 1 474 ? 48.382 -1.496 -93.389 1.00 85.62 474 GLU A O 1
ATOM 3686 N N . ALA A 1 475 ? 46.812 -0.186 -92.479 1.00 85.25 475 ALA A N 1
ATOM 3687 C CA . ALA A 1 475 ? 46.364 0.371 -93.754 1.00 85.25 475 ALA A CA 1
ATOM 3688 C C . ALA A 1 475 ? 47.378 1.346 -94.386 1.00 85.25 475 ALA A C 1
ATOM 3690 O O . ALA A 1 475 ? 47.419 1.467 -95.615 1.00 85.25 475 ALA A O 1
ATOM 3691 N N . GLU A 1 476 ? 48.187 2.048 -93.590 1.00 86.00 476 GLU A N 1
ATOM 3692 C CA . GLU A 1 476 ? 49.284 2.895 -94.070 1.00 86.00 476 GLU A CA 1
ATOM 3693 C C . GLU A 1 476 ? 50.512 2.073 -94.472 1.00 86.00 476 GLU A C 1
ATOM 3695 O O . GLU A 1 476 ? 51.058 2.308 -95.552 1.00 86.00 476 GLU A O 1
ATOM 3700 N N . GLU A 1 477 ? 50.893 1.059 -93.692 1.00 86.00 477 GLU A N 1
ATOM 3701 C CA . GLU A 1 477 ? 51.944 0.101 -94.050 1.00 86.00 477 GLU A CA 1
ATOM 3702 C C . GLU A 1 477 ? 51.604 -0.641 -95.347 1.00 86.00 477 GLU A C 1
ATOM 3704 O O . GLU A 1 477 ? 52.449 -0.741 -96.240 1.00 86.00 477 GLU A O 1
ATOM 3709 N N . ALA A 1 478 ? 50.353 -1.087 -95.513 1.00 83.19 478 ALA A N 1
ATOM 3710 C CA . ALA A 1 478 ? 49.887 -1.721 -96.744 1.00 83.19 478 ALA A CA 1
ATOM 3711 C C . ALA A 1 478 ? 50.010 -0.787 -97.964 1.00 83.19 478 ALA A C 1
ATOM 3713 O O . ALA A 1 478 ? 50.511 -1.210 -99.008 1.00 83.19 478 ALA A O 1
ATOM 3714 N N . LYS A 1 479 ? 49.637 0.496 -97.832 1.00 83.56 479 LYS A N 1
ATOM 3715 C CA . LYS A 1 479 ? 49.810 1.515 -98.890 1.00 83.56 479 LYS A CA 1
ATOM 3716 C C . LYS A 1 479 ? 51.280 1.845 -99.156 1.00 83.56 479 LYS A C 1
ATOM 3718 O O . LYS A 1 479 ? 51.665 2.083 -100.301 1.00 83.56 479 LYS A O 1
ATOM 3723 N N . ALA A 1 480 ? 52.119 1.874 -98.123 1.00 83.19 480 ALA A N 1
ATOM 3724 C CA . ALA A 1 480 ? 53.553 2.103 -98.264 1.00 83.19 480 ALA A CA 1
ATOM 3725 C C . ALA A 1 480 ? 54.234 0.926 -98.980 1.00 83.19 480 ALA A C 1
ATOM 3727 O O . ALA A 1 480 ? 55.070 1.145 -99.858 1.00 83.19 480 ALA A O 1
ATOM 3728 N N . ALA A 1 481 ? 53.832 -0.310 -98.670 1.00 80.81 481 ALA A N 1
ATOM 3729 C CA . ALA A 1 481 ? 54.271 -1.517 -99.359 1.00 80.81 481 ALA A CA 1
ATOM 3730 C C . ALA A 1 481 ? 53.788 -1.555 -100.820 1.00 80.81 481 ALA A C 1
ATOM 3732 O O . ALA A 1 481 ? 54.590 -1.835 -101.710 1.00 80.81 481 ALA A O 1
ATOM 3733 N N . GLU A 1 482 ? 52.523 -1.207 -101.084 1.00 79.19 482 GLU A N 1
ATOM 3734 C CA . GLU A 1 482 ? 51.973 -1.038 -102.438 1.00 79.19 482 GLU A CA 1
ATOM 3735 C C . GLU A 1 482 ? 52.810 -0.037 -103.247 1.00 79.19 482 GLU A C 1
ATOM 3737 O O . GLU A 1 482 ? 53.291 -0.360 -104.336 1.00 79.19 482 GLU A O 1
ATOM 3742 N N . LYS A 1 483 ? 53.068 1.150 -102.681 1.00 80.81 483 LYS A N 1
ATOM 3743 C CA . LYS A 1 483 ? 53.894 2.179 -103.317 1.00 80.81 483 LYS A CA 1
ATOM 3744 C C . LYS A 1 483 ? 55.329 1.704 -103.558 1.00 80.81 483 LYS A C 1
ATOM 3746 O O . LYS A 1 483 ? 55.840 1.900 -104.654 1.00 80.81 483 LYS A O 1
ATOM 3751 N N . LEU A 1 484 ? 55.968 1.053 -102.585 1.00 79.88 484 LEU A N 1
ATOM 3752 C CA . LEU A 1 484 ? 57.333 0.532 -102.720 1.00 79.88 484 LEU A CA 1
ATOM 3753 C C . LEU A 1 484 ? 57.421 -0.518 -103.833 1.00 79.88 484 LEU A C 1
ATOM 3755 O O . LEU A 1 484 ? 58.363 -0.498 -104.625 1.00 79.88 484 LEU A O 1
ATOM 3759 N N . VAL A 1 485 ? 56.439 -1.419 -103.926 1.00 76.12 485 VAL A N 1
ATOM 3760 C CA . VAL A 1 485 ? 56.345 -2.396 -105.020 1.00 76.12 485 VAL A CA 1
ATOM 3761 C C . VAL A 1 485 ? 56.152 -1.685 -106.361 1.00 76.12 485 VAL A C 1
ATOM 3763 O O . VAL A 1 485 ? 56.855 -2.017 -107.313 1.00 76.12 485 VAL A O 1
ATOM 3766 N N . ASN A 1 486 ? 55.282 -0.675 -106.434 1.00 72.31 486 ASN A N 1
ATOM 3767 C CA . ASN A 1 486 ? 55.044 0.107 -107.648 1.00 72.31 486 ASN A CA 1
ATOM 3768 C C . ASN A 1 486 ? 56.299 0.880 -108.109 1.00 72.31 486 ASN A C 1
ATOM 3770 O O . ASN A 1 486 ? 56.700 0.787 -109.270 1.00 72.31 486 ASN A O 1
ATOM 3774 N N . ASP A 1 487 ? 56.992 1.555 -107.188 1.00 72.88 487 ASP A N 1
ATOM 3775 C CA . ASP A 1 487 ? 58.265 2.238 -107.446 1.00 72.88 487 ASP A CA 1
ATOM 3776 C C . ASP A 1 487 ? 59.322 1.235 -107.951 1.00 72.88 487 ASP A C 1
ATOM 3778 O O . ASP A 1 487 ? 60.034 1.501 -108.919 1.00 72.88 487 ASP A O 1
ATOM 3782 N N . LYS A 1 488 ? 59.384 0.033 -107.360 1.00 70.12 488 LYS A N 1
ATOM 3783 C CA . LYS A 1 488 ? 60.329 -1.034 -107.734 1.00 70.12 488 LYS A CA 1
ATOM 3784 C C . LYS A 1 488 ? 60.001 -1.707 -109.074 1.00 70.12 488 LYS A C 1
ATOM 3786 O O . LYS A 1 488 ? 60.920 -2.181 -109.737 1.00 70.12 488 LYS A O 1
ATOM 3791 N N . ILE A 1 489 ? 58.735 -1.704 -109.496 1.00 63.22 489 ILE A N 1
ATOM 3792 C CA . ILE A 1 489 ? 58.294 -2.079 -110.853 1.00 63.22 489 ILE A CA 1
ATOM 3793 C C . ILE A 1 489 ? 58.718 -1.012 -111.880 1.00 63.22 489 ILE A C 1
ATOM 3795 O O . ILE A 1 489 ? 59.034 -1.348 -113.022 1.00 63.22 489 ILE A O 1
ATOM 3799 N N . HIS A 1 490 ? 58.781 0.260 -111.476 1.00 57.78 490 HIS A N 1
ATOM 3800 C CA . HIS A 1 490 ? 59.189 1.377 -112.332 1.00 57.78 490 HIS A CA 1
ATOM 3801 C C . HIS A 1 490 ? 60.713 1.580 -112.472 1.00 57.78 490 HIS A C 1
ATOM 3803 O O . HIS A 1 490 ? 61.135 2.364 -113.327 1.00 57.78 490 HIS A O 1
ATOM 3809 N N . ILE A 1 491 ? 61.555 0.869 -111.710 1.00 54.19 491 ILE A N 1
ATOM 3810 C CA . ILE A 1 491 ? 63.022 0.914 -111.863 1.00 54.19 491 ILE A CA 1
ATOM 3811 C C . ILE A 1 491 ? 63.457 0.068 -113.080 1.00 54.19 491 ILE A C 1
ATOM 3813 O O . ILE A 1 491 ? 63.291 -1.155 -113.064 1.00 54.19 491 ILE A O 1
ATOM 3817 N N . PRO A 1 492 ? 64.082 0.653 -114.123 1.00 52.09 492 PRO A N 1
ATOM 3818 C CA . PRO A 1 492 ? 64.696 -0.132 -115.189 1.00 52.09 492 PRO A CA 1
ATOM 3819 C C . PRO A 1 492 ? 65.948 -0.861 -114.660 1.00 52.09 492 PRO A C 1
ATOM 3821 O O . PRO A 1 492 ? 66.724 -0.268 -113.907 1.00 52.09 492 PRO A O 1
ATOM 3824 N N . PRO A 1 493 ? 66.202 -2.123 -115.055 1.00 48.41 493 PRO A N 1
ATOM 3825 C CA . PRO A 1 493 ? 67.367 -2.858 -114.576 1.00 48.41 493 PRO A CA 1
ATOM 3826 C C . PRO A 1 493 ? 68.669 -2.202 -115.046 1.00 48.41 493 PRO A C 1
ATOM 3828 O O . PRO A 1 493 ? 68.841 -1.921 -116.237 1.00 48.41 493 PRO A O 1
ATOM 3831 N N . SER A 1 494 ? 69.600 -2.016 -114.107 1.00 42.28 494 SER A N 1
ATOM 3832 C CA . SER A 1 494 ? 70.982 -1.644 -114.416 1.00 42.28 494 SER A CA 1
ATOM 3833 C C . SER A 1 494 ? 71.587 -2.662 -115.385 1.00 42.28 494 SER A C 1
ATOM 3835 O O . SER A 1 494 ? 71.445 -3.870 -115.189 1.00 42.28 494 SER A O 1
ATOM 3837 N N . ARG A 1 495 ? 72.252 -2.181 -116.440 1.00 47.91 495 ARG A N 1
ATOM 3838 C CA . ARG A 1 495 ? 73.058 -3.034 -117.318 1.00 47.91 495 ARG A CA 1
ATOM 3839 C C . ARG A 1 495 ? 74.456 -3.115 -116.734 1.00 47.91 495 ARG A C 1
ATOM 3841 O O . ARG A 1 495 ? 75.223 -2.191 -116.953 1.00 47.91 495 ARG A O 1
ATOM 3848 N N . ASP A 1 496 ? 74.758 -4.234 -116.094 1.00 42.78 496 ASP A N 1
ATOM 3849 C CA . ASP A 1 496 ? 76.051 -4.894 -116.241 1.00 42.78 496 ASP A CA 1
ATOM 3850 C C . ASP A 1 496 ? 75.881 -6.416 -116.096 1.00 42.78 496 ASP A C 1
ATOM 3852 O O . ASP A 1 496 ? 74.875 -6.902 -115.580 1.00 42.78 496 ASP A O 1
ATOM 3856 N N . ASP A 1 497 ? 76.862 -7.126 -116.644 1.00 38.59 497 ASP A N 1
ATOM 3857 C CA . ASP A 1 497 ? 77.092 -8.574 -116.659 1.00 38.59 497 ASP A CA 1
ATOM 3858 C C . ASP A 1 497 ? 76.158 -9.518 -117.447 1.00 38.59 497 ASP A C 1
ATOM 3860 O O . ASP A 1 497 ? 75.049 -9.913 -117.086 1.00 38.59 497 ASP A O 1
ATOM 3864 N N . VAL A 1 498 ? 76.743 -9.975 -118.558 1.00 48.41 498 VAL A N 1
ATOM 3865 C CA . VAL A 1 498 ? 76.337 -11.107 -119.389 1.00 48.41 498 VAL A CA 1
ATOM 3866 C C . VAL A 1 498 ? 76.975 -12.385 -118.829 1.00 48.41 498 VAL A C 1
ATOM 3868 O O . VAL A 1 498 ? 78.129 -12.664 -119.146 1.00 48.41 498 VAL A O 1
ATOM 3871 N N . ALA A 1 499 ? 76.233 -13.193 -118.061 1.00 46.56 499 ALA A N 1
ATOM 3872 C CA . ALA A 1 499 ? 76.524 -14.624 -117.861 1.00 46.56 499 ALA A CA 1
ATOM 3873 C C . ALA A 1 499 ? 75.341 -15.410 -117.244 1.00 46.56 499 ALA A C 1
ATOM 3875 O O . ALA A 1 499 ? 74.852 -15.076 -116.173 1.00 46.56 499 ALA A O 1
ATOM 3876 N N . ASN A 1 500 ? 74.953 -16.512 -117.897 1.00 41.28 500 ASN A N 1
ATOM 3877 C CA . ASN A 1 500 ? 74.267 -17.699 -117.350 1.00 41.28 500 ASN A CA 1
ATOM 3878 C C . ASN A 1 500 ? 73.029 -17.537 -116.429 1.00 41.28 500 ASN A C 1
ATOM 3880 O O . ASN A 1 500 ? 73.093 -17.784 -115.227 1.00 41.28 500 ASN A O 1
ATOM 3884 N N . SER A 1 501 ? 71.840 -17.377 -117.020 1.00 40.00 501 SER A N 1
ATOM 3885 C CA . SER A 1 501 ? 70.880 -18.502 -117.180 1.00 40.00 501 SER A CA 1
ATOM 3886 C C . SER A 1 501 ? 69.572 -18.061 -117.864 1.00 40.00 501 SER A C 1
ATOM 3888 O O . SER A 1 501 ? 69.245 -16.875 -117.927 1.00 40.00 501 SER A O 1
ATOM 3890 N N . ASP A 1 502 ? 68.854 -19.016 -118.460 1.00 41.97 502 ASP A N 1
ATOM 3891 C CA . ASP A 1 502 ? 67.720 -18.758 -119.353 1.00 41.97 502 ASP A CA 1
ATOM 3892 C C . ASP A 1 502 ? 66.428 -18.314 -118.647 1.00 41.97 502 ASP A C 1
ATOM 3894 O O . ASP A 1 502 ? 65.903 -19.022 -117.792 1.00 41.97 502 ASP A O 1
ATOM 3898 N N . THR A 1 503 ? 65.847 -17.192 -119.095 1.00 45.00 503 THR A N 1
ATOM 3899 C CA . THR A 1 503 ? 64.480 -17.085 -119.681 1.00 45.00 503 THR A CA 1
ATOM 3900 C C . THR A 1 503 ? 63.982 -15.632 -119.685 1.00 45.00 503 THR A C 1
ATOM 3902 O O . THR A 1 503 ? 63.293 -15.161 -118.783 1.00 45.00 503 THR A O 1
ATOM 3905 N N . ARG A 1 504 ? 64.252 -14.888 -120.768 1.00 49.38 504 ARG A N 1
ATOM 3906 C CA . ARG A 1 504 ? 63.711 -13.527 -120.956 1.00 49.38 504 ARG A CA 1
ATOM 3907 C C . ARG A 1 504 ? 62.272 -13.551 -121.489 1.00 49.38 504 ARG A C 1
ATOM 3909 O O . ARG A 1 504 ? 62.010 -13.124 -122.615 1.00 49.38 504 ARG A O 1
ATOM 3916 N N . ALA A 1 505 ? 61.335 -14.055 -120.692 1.00 46.34 505 ALA A N 1
ATOM 3917 C CA . ALA A 1 505 ? 59.921 -14.088 -121.051 1.00 46.34 505 ALA A CA 1
ATOM 3918 C C . ALA A 1 505 ? 59.308 -12.672 -121.036 1.00 46.34 505 ALA A C 1
ATOM 3920 O O . ALA A 1 505 ? 59.038 -12.103 -119.982 1.00 46.34 505 ALA A O 1
ATOM 3921 N N . LYS A 1 506 ? 59.042 -12.098 -122.219 1.00 50.22 506 LYS A N 1
ATOM 3922 C CA . LYS A 1 506 ? 58.122 -10.956 -122.342 1.00 50.22 506 LYS A CA 1
ATOM 3923 C C . LYS A 1 506 ? 56.696 -11.464 -122.131 1.00 50.22 506 LYS A C 1
ATOM 3925 O O . LYS A 1 506 ? 56.069 -11.928 -123.083 1.00 50.22 506 LYS A O 1
ATOM 3930 N N . ILE A 1 507 ? 56.203 -11.384 -120.897 1.00 56.00 507 ILE A N 1
ATOM 3931 C CA . ILE A 1 507 ? 54.816 -11.718 -120.562 1.00 56.00 507 ILE A CA 1
ATOM 3932 C C . ILE A 1 507 ? 53.901 -10.724 -121.289 1.00 56.00 507 ILE A C 1
ATOM 3934 O O . ILE A 1 507 ? 53.872 -9.538 -120.964 1.00 56.00 507 ILE A O 1
ATOM 3938 N N . LYS A 1 508 ? 53.179 -11.200 -122.307 1.00 56.84 508 LYS A N 1
ATOM 3939 C CA . LYS A 1 508 ? 52.060 -10.465 -122.904 1.00 56.84 508 LYS A CA 1
ATOM 3940 C C . LYS A 1 508 ? 50.820 -10.764 -122.068 1.00 56.84 508 LYS A C 1
ATOM 3942 O O . LYS A 1 508 ? 50.231 -11.826 -122.237 1.00 56.84 508 LYS A O 1
ATOM 3947 N N . LEU A 1 509 ? 50.462 -9.851 -121.173 1.00 58.44 509 LEU A N 1
ATOM 3948 C CA . LEU A 1 509 ? 49.160 -9.868 -120.506 1.00 58.44 509 LEU A CA 1
ATOM 3949 C C . LEU A 1 509 ? 48.065 -9.526 -121.530 1.00 58.44 509 LEU A C 1
ATOM 3951 O O . LEU A 1 509 ? 48.292 -8.682 -122.405 1.00 58.44 509 LEU A O 1
ATOM 3955 N N . SER A 1 510 ? 46.894 -10.162 -121.431 1.00 68.25 510 SER A N 1
ATOM 3956 C CA . SER A 1 510 ? 45.692 -9.679 -122.119 1.00 68.25 510 SER A CA 1
ATOM 3957 C C . SER A 1 510 ? 45.313 -8.295 -121.579 1.00 68.25 510 SER A C 1
ATOM 3959 O O . SER A 1 510 ? 45.627 -7.954 -120.434 1.00 68.25 510 SER A O 1
ATOM 3961 N N . ALA A 1 511 ? 44.591 -7.503 -122.375 1.00 73.81 511 ALA A N 1
ATOM 3962 C CA . ALA A 1 511 ? 43.943 -6.296 -121.862 1.00 73.81 511 ALA A CA 1
ATOM 3963 C C . ALA A 1 511 ? 43.007 -6.646 -120.686 1.00 73.81 511 ALA A C 1
ATOM 3965 O O . ALA A 1 511 ? 43.013 -5.957 -119.670 1.00 73.81 511 ALA A O 1
ATOM 3966 N N . GLU A 1 512 ? 42.315 -7.785 -120.784 1.00 75.06 512 GLU A N 1
ATOM 3967 C CA . GLU A 1 512 ? 41.430 -8.330 -119.748 1.00 75.06 512 GLU A CA 1
ATOM 3968 C C . GLU A 1 512 ? 42.193 -8.750 -118.479 1.00 75.06 512 GLU A C 1
ATOM 3970 O O . GLU A 1 512 ? 41.698 -8.542 -117.374 1.00 75.06 512 GLU A O 1
ATOM 3975 N N . ASP A 1 513 ? 43.417 -9.283 -118.601 1.00 76.81 513 ASP A N 1
ATOM 3976 C CA . ASP A 1 513 ? 44.248 -9.645 -117.439 1.00 76.81 513 ASP A CA 1
ATOM 3977 C C . ASP A 1 513 ? 44.706 -8.390 -116.684 1.00 76.81 513 ASP A C 1
ATOM 3979 O O . ASP A 1 513 ? 44.698 -8.353 -115.453 1.00 76.81 513 ASP A O 1
ATOM 3983 N N . SER A 1 514 ? 45.087 -7.344 -117.425 1.00 72.19 514 SER A N 1
ATOM 3984 C CA . SER A 1 514 ? 45.496 -6.058 -116.854 1.00 72.19 514 SER A CA 1
ATOM 3985 C C . SER A 1 514 ? 44.323 -5.335 -116.186 1.00 72.19 514 SER A C 1
ATOM 3987 O O . SER A 1 514 ? 44.487 -4.771 -115.105 1.00 72.19 514 SER A O 1
ATOM 3989 N N . GLU A 1 515 ? 43.140 -5.368 -116.802 1.00 78.38 515 GLU A N 1
ATOM 3990 C CA . GLU A 1 515 ? 41.909 -4.806 -116.240 1.00 78.38 515 GLU A CA 1
ATOM 3991 C C . GLU A 1 515 ? 41.459 -5.589 -114.994 1.00 78.38 515 GLU A C 1
ATOM 3993 O O . GLU A 1 515 ? 41.142 -4.988 -113.969 1.00 78.38 515 GLU A O 1
ATOM 3998 N N . SER A 1 516 ? 41.536 -6.924 -115.029 1.00 82.25 516 SER A N 1
ATOM 3999 C CA . SER A 1 516 ? 41.251 -7.806 -113.888 1.00 82.25 516 SER A CA 1
ATOM 4000 C C . SER A 1 516 ? 42.183 -7.550 -112.697 1.00 82.25 516 SER A C 1
ATOM 4002 O O . SER A 1 516 ? 41.724 -7.467 -111.556 1.00 82.25 516 SER A O 1
ATOM 4004 N N . LEU A 1 517 ? 43.484 -7.350 -112.941 1.00 79.75 517 LEU A N 1
ATOM 4005 C CA . LEU A 1 517 ? 44.446 -6.995 -111.893 1.00 79.75 517 LEU A CA 1
ATOM 4006 C C . LEU A 1 517 ? 44.173 -5.599 -111.313 1.00 79.75 517 LEU A C 1
ATOM 4008 O O . LEU A 1 517 ? 44.130 -5.460 -110.092 1.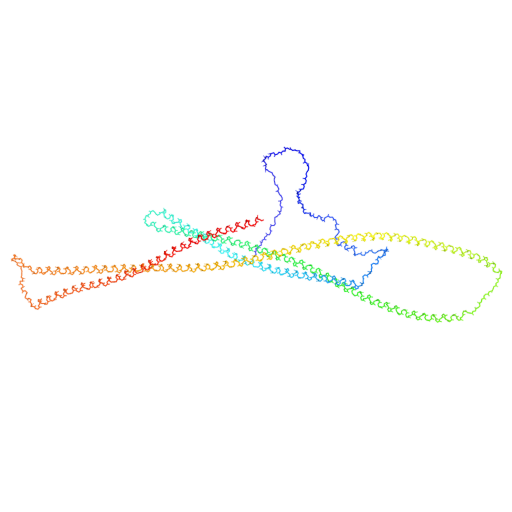00 79.75 517 LEU A O 1
ATOM 4012 N N . SER A 1 518 ? 43.919 -4.593 -112.158 1.00 78.44 518 SER A N 1
ATOM 4013 C CA . SER A 1 518 ? 43.573 -3.234 -111.710 1.00 78.44 518 SER A CA 1
ATOM 4014 C C . SER A 1 518 ? 42.297 -3.224 -110.863 1.00 78.44 518 SER A C 1
ATOM 4016 O O . SER A 1 518 ? 42.264 -2.645 -109.777 1.00 78.44 518 SER A O 1
ATOM 4018 N N . LYS A 1 519 ? 41.260 -3.941 -111.309 1.00 85.12 519 LYS A N 1
ATOM 4019 C CA . LYS A 1 519 ? 40.004 -4.100 -110.573 1.00 85.12 519 LYS A CA 1
ATOM 4020 C C . LYS A 1 519 ? 40.217 -4.775 -109.216 1.00 85.12 519 LYS A C 1
ATOM 4022 O O . LYS A 1 519 ? 39.616 -4.362 -108.22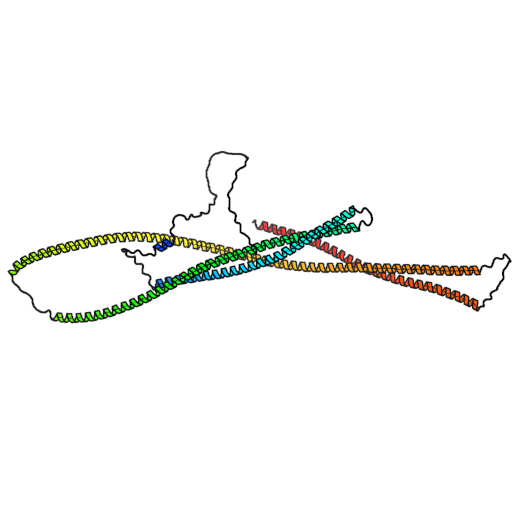9 1.00 85.12 519 LYS A O 1
ATOM 4027 N N . LYS A 1 520 ? 41.107 -5.767 -109.138 1.00 83.56 520 LYS A N 1
ATOM 4028 C CA . LYS A 1 520 ? 41.428 -6.459 -107.883 1.00 83.56 520 LYS A CA 1
ATOM 4029 C C . LYS A 1 520 ? 42.189 -5.572 -106.889 1.00 83.56 520 LYS A C 1
ATOM 4031 O O . LYS A 1 520 ? 41.952 -5.679 -105.688 1.00 83.56 520 LYS A O 1
ATOM 4036 N N . VAL A 1 521 ? 43.047 -4.666 -107.368 1.00 82.56 521 VAL A N 1
ATOM 4037 C CA . VAL A 1 521 ? 43.669 -3.619 -106.532 1.00 82.56 521 VAL A CA 1
ATOM 4038 C C . VAL A 1 521 ? 42.600 -2.672 -105.979 1.00 82.56 521 VAL A C 1
ATOM 4040 O O . VAL A 1 521 ? 42.567 -2.435 -104.773 1.00 82.56 521 VAL A O 1
ATOM 4043 N N . GLU A 1 522 ? 41.656 -2.212 -106.808 1.00 83.19 522 GLU A N 1
ATOM 4044 C CA . GLU A 1 522 ? 40.526 -1.409 -106.320 1.00 83.19 522 GLU A CA 1
ATOM 4045 C C . GLU A 1 522 ? 39.653 -2.152 -105.297 1.00 83.19 522 GLU A C 1
ATOM 4047 O O . GLU A 1 522 ? 39.187 -1.544 -104.336 1.00 83.19 522 GLU A O 1
ATOM 4052 N N . GLU A 1 523 ? 39.396 -3.448 -105.496 1.00 85.50 523 GLU A N 1
ATOM 4053 C CA . GLU A 1 523 ? 38.629 -4.282 -104.562 1.00 85.50 523 GLU A CA 1
ATOM 4054 C C . GLU A 1 523 ? 39.340 -4.409 -103.205 1.00 85.50 523 GLU A C 1
ATOM 4056 O O . GLU A 1 523 ? 38.693 -4.248 -102.169 1.00 85.50 523 GLU A O 1
ATOM 4061 N N . PHE A 1 524 ? 40.664 -4.603 -103.183 1.00 82.56 524 PHE A N 1
ATOM 4062 C CA . PHE A 1 524 ? 41.440 -4.598 -101.938 1.00 82.56 524 PHE A CA 1
ATOM 4063 C C . PHE A 1 524 ? 41.509 -3.211 -101.281 1.00 82.56 524 PHE A C 1
ATOM 4065 O O . PHE A 1 524 ? 41.373 -3.118 -100.061 1.00 82.56 524 PHE A O 1
ATOM 4072 N N . GLY A 1 525 ? 41.634 -2.131 -102.060 1.00 83.06 525 GLY A N 1
ATOM 4073 C CA . GLY A 1 525 ? 41.579 -0.758 -101.548 1.00 83.06 525 GLY A CA 1
ATOM 4074 C C . GLY A 1 525 ? 40.226 -0.426 -100.907 1.00 83.06 525 GLY A C 1
ATOM 4075 O O . GLY A 1 525 ? 40.176 0.103 -99.795 1.00 83.06 525 GLY A O 1
ATOM 4076 N N . LYS A 1 526 ? 39.120 -0.823 -101.554 1.00 86.81 526 LYS A N 1
ATOM 4077 C CA . LYS A 1 526 ? 37.756 -0.719 -101.006 1.00 86.81 526 LYS A CA 1
ATOM 4078 C C . LYS A 1 526 ? 37.600 -1.570 -99.743 1.00 86.81 526 LYS A C 1
ATOM 4080 O O . LYS A 1 526 ? 37.034 -1.089 -98.767 1.00 86.81 526 LYS A O 1
ATOM 4085 N N . LEU A 1 527 ? 38.148 -2.789 -99.710 1.00 85.50 527 LEU A N 1
ATOM 4086 C CA . LEU A 1 527 ? 38.116 -3.657 -98.527 1.00 85.50 527 LEU A CA 1
ATOM 4087 C C . LEU A 1 527 ? 38.885 -3.055 -97.338 1.00 85.50 527 LEU A C 1
ATOM 4089 O O . LEU A 1 527 ? 38.385 -3.087 -96.215 1.00 85.50 527 LEU A O 1
ATOM 4093 N N . ALA A 1 528 ? 40.065 -2.473 -97.568 1.00 84.06 528 ALA A N 1
ATOM 4094 C CA . ALA A 1 528 ? 40.830 -1.773 -96.535 1.00 84.06 528 ALA A CA 1
ATOM 4095 C C . ALA A 1 528 ? 40.077 -0.532 -96.022 1.00 84.06 528 ALA A C 1
ATOM 4097 O O . ALA A 1 528 ? 39.945 -0.342 -94.814 1.00 84.06 528 ALA A O 1
ATOM 4098 N N . GLN A 1 529 ? 39.496 0.265 -96.925 1.00 87.19 529 GLN A N 1
ATOM 4099 C CA . GLN A 1 529 ? 38.660 1.410 -96.556 1.00 87.19 529 GLN A CA 1
ATOM 4100 C C . GLN A 1 529 ? 37.415 0.985 -95.757 1.00 87.19 529 GLN A C 1
ATOM 4102 O O . GLN A 1 529 ? 37.060 1.652 -94.788 1.00 87.19 529 GLN A O 1
ATOM 4107 N N . MET A 1 530 ? 36.782 -0.140 -96.108 1.00 87.81 530 MET A N 1
ATOM 4108 C CA . MET A 1 530 ? 35.659 -0.713 -95.356 1.00 87.81 530 MET A CA 1
ATOM 4109 C C . MET A 1 530 ? 36.072 -1.205 -93.964 1.00 87.81 530 MET A C 1
ATOM 4111 O O . MET A 1 530 ? 35.323 -0.982 -93.018 1.00 87.81 530 MET A O 1
ATOM 4115 N N . LYS A 1 531 ? 37.249 -1.831 -93.810 1.00 86.44 531 LYS A N 1
ATOM 4116 C CA . LYS A 1 531 ? 37.784 -2.219 -92.491 1.00 86.44 531 LYS A CA 1
ATOM 4117 C C . LYS A 1 531 ? 37.994 -1.000 -91.588 1.00 86.44 531 LYS A C 1
ATOM 4119 O O . LYS A 1 531 ? 37.528 -1.008 -90.454 1.00 86.44 531 LYS A O 1
ATOM 4124 N N . VAL A 1 532 ? 38.635 0.054 -92.104 1.00 88.12 532 VAL A N 1
ATOM 4125 C CA . VAL A 1 532 ? 38.840 1.309 -91.359 1.00 88.12 532 VAL A CA 1
ATOM 4126 C C . VAL A 1 532 ? 37.496 1.952 -91.004 1.00 88.12 532 VAL A C 1
ATOM 4128 O O . VAL A 1 532 ? 37.283 2.312 -89.853 1.00 88.12 532 VAL A O 1
ATOM 4131 N N . ALA A 1 533 ? 36.550 2.029 -91.946 1.00 88.25 533 ALA A N 1
ATOM 4132 C CA . ALA A 1 533 ? 35.218 2.578 -91.684 1.00 88.25 533 ALA A CA 1
ATOM 4133 C C . ALA A 1 533 ? 34.427 1.771 -90.634 1.00 88.25 533 ALA A C 1
ATOM 4135 O O . ALA A 1 533 ? 33.727 2.361 -89.814 1.00 88.25 533 ALA A O 1
ATOM 4136 N N . ALA A 1 534 ? 34.557 0.439 -90.623 1.00 86.81 534 ALA A N 1
ATOM 4137 C CA . ALA A 1 534 ? 33.944 -0.416 -89.608 1.00 86.81 534 ALA A CA 1
ATOM 4138 C C . ALA A 1 534 ? 34.558 -0.188 -88.216 1.00 86.81 534 ALA A C 1
ATOM 4140 O O . ALA A 1 534 ? 33.815 -0.016 -87.253 1.00 86.81 534 ALA A O 1
ATOM 4141 N N . ALA A 1 535 ? 35.890 -0.101 -88.118 1.00 87.25 535 ALA A N 1
ATOM 4142 C CA . ALA A 1 535 ? 36.581 0.215 -86.867 1.00 87.25 535 ALA A CA 1
ATOM 4143 C C . ALA A 1 535 ? 36.228 1.625 -86.350 1.00 87.25 535 ALA A C 1
ATOM 4145 O O . ALA A 1 535 ? 36.000 1.808 -85.157 1.00 87.25 535 ALA A O 1
ATOM 4146 N N . MET A 1 536 ? 36.099 2.617 -87.240 1.00 88.44 536 MET A N 1
ATOM 4147 C CA . MET A 1 536 ? 35.629 3.961 -86.876 1.00 88.44 536 MET A CA 1
ATOM 4148 C C . MET A 1 536 ? 34.191 3.947 -86.336 1.00 88.44 536 MET A C 1
ATOM 4150 O O . MET A 1 536 ? 33.910 4.626 -85.352 1.00 88.44 536 MET A O 1
ATOM 4154 N N . ALA A 1 537 ? 33.291 3.162 -86.938 1.00 89.06 537 ALA A N 1
ATOM 4155 C CA . ALA A 1 537 ? 31.914 3.025 -86.463 1.00 89.06 537 ALA A CA 1
ATOM 4156 C C . ALA A 1 537 ? 31.825 2.297 -85.106 1.00 89.06 537 ALA A C 1
ATOM 4158 O O . ALA A 1 537 ? 30.999 2.657 -84.268 1.00 89.06 537 ALA A O 1
ATOM 4159 N N . GLU A 1 538 ? 32.691 1.307 -84.862 1.00 89.50 538 GLU A N 1
ATOM 4160 C CA . GLU A 1 538 ? 32.815 0.639 -83.559 1.00 89.50 538 GLU A CA 1
ATOM 4161 C C . GLU A 1 538 ? 33.294 1.621 -82.477 1.00 89.50 538 GLU A C 1
ATOM 4163 O O . GLU A 1 538 ? 32.669 1.714 -81.419 1.00 89.50 538 GLU A O 1
ATOM 4168 N N . VAL A 1 539 ? 34.319 2.430 -82.777 1.00 91.94 539 VAL A N 1
ATOM 4169 C CA . VAL A 1 539 ? 34.816 3.502 -81.896 1.00 91.94 539 VAL A CA 1
ATOM 4170 C C . VAL A 1 539 ? 33.762 4.581 -81.643 1.00 91.94 539 VAL A C 1
ATOM 4172 O O . VAL A 1 539 ? 33.651 5.074 -80.522 1.00 91.94 539 VAL A O 1
ATOM 4175 N N . GLU A 1 540 ? 32.960 4.970 -82.637 1.00 91.12 540 GLU A N 1
ATOM 4176 C CA . GLU A 1 540 ? 31.875 5.934 -82.421 1.00 91.12 540 GLU A CA 1
ATOM 4177 C C . GLU A 1 540 ? 30.796 5.361 -81.484 1.00 91.12 540 GLU A C 1
ATOM 4179 O O . GLU A 1 540 ? 30.355 6.046 -80.558 1.00 91.12 540 GLU A O 1
ATOM 4184 N N . ALA A 1 541 ? 30.434 4.084 -81.649 1.00 90.31 541 ALA A N 1
ATOM 4185 C CA . ALA A 1 541 ? 29.466 3.404 -80.793 1.00 90.31 541 ALA A CA 1
ATOM 4186 C C . ALA A 1 541 ? 29.955 3.238 -79.338 1.00 90.31 541 ALA A C 1
ATOM 4188 O O . ALA A 1 541 ? 29.183 3.480 -78.403 1.00 90.31 541 ALA A O 1
ATOM 4189 N N . THR A 1 542 ? 31.226 2.878 -79.112 1.00 90.25 542 THR A N 1
ATOM 4190 C CA . THR A 1 542 ? 31.793 2.799 -77.751 1.00 90.25 542 THR A CA 1
ATOM 4191 C C . THR A 1 542 ? 31.916 4.176 -77.103 1.00 90.25 542 THR A C 1
ATOM 4193 O O . THR A 1 542 ? 31.545 4.328 -75.939 1.00 90.25 542 THR A O 1
ATOM 4196 N N . ASN A 1 543 ? 32.312 5.206 -77.858 1.00 90.31 543 ASN A N 1
ATOM 4197 C CA . ASN A 1 543 ? 32.346 6.594 -77.385 1.00 90.31 543 ASN A CA 1
ATOM 4198 C C . ASN A 1 543 ? 30.961 7.133 -76.986 1.00 90.31 543 ASN A C 1
ATOM 4200 O O . ASN A 1 543 ? 30.844 7.882 -76.014 1.00 90.31 543 ASN A O 1
ATOM 4204 N N . VAL A 1 544 ? 29.894 6.788 -77.716 1.00 93.12 544 VAL A N 1
ATOM 4205 C CA . VAL A 1 544 ? 28.520 7.144 -77.314 1.00 93.12 544 VAL A CA 1
ATOM 4206 C C . VAL A 1 544 ? 28.172 6.478 -75.981 1.00 93.12 544 VAL A C 1
ATOM 4208 O O . VAL A 1 544 ? 27.718 7.165 -75.064 1.00 93.12 544 VAL A O 1
ATOM 4211 N N . ARG A 1 545 ? 28.475 5.183 -75.832 1.00 90.88 545 ARG A N 1
ATOM 4212 C CA . ARG A 1 545 ? 28.230 4.429 -74.594 1.00 90.88 545 ARG A CA 1
ATOM 4213 C C . ARG A 1 545 ? 29.011 4.974 -73.391 1.00 90.88 545 ARG A C 1
ATOM 4215 O O . ARG A 1 545 ? 28.438 5.072 -72.307 1.00 90.88 545 ARG A O 1
ATOM 4222 N N . GLU A 1 546 ? 30.274 5.368 -73.566 1.00 92.31 546 GLU A N 1
ATOM 4223 C CA . GLU A 1 546 ? 31.060 6.039 -72.517 1.00 92.31 546 GLU A CA 1
ATOM 4224 C C . GLU A 1 546 ? 30.386 7.347 -72.084 1.00 92.31 546 GLU A C 1
ATOM 4226 O O . GLU A 1 546 ? 30.115 7.546 -70.899 1.00 92.31 546 GLU A O 1
ATOM 4231 N N . ARG A 1 547 ? 30.042 8.222 -73.040 1.00 92.00 547 ARG A N 1
ATOM 4232 C CA . ARG A 1 547 ? 29.393 9.514 -72.750 1.00 92.00 547 ARG A CA 1
ATOM 4233 C C . ARG A 1 547 ? 28.050 9.341 -72.041 1.00 92.00 547 ARG A C 1
ATOM 4235 O O . ARG A 1 547 ? 27.698 10.172 -71.207 1.00 92.00 547 ARG A O 1
ATOM 4242 N N . GLU A 1 548 ? 27.291 8.296 -72.355 1.00 92.56 548 GLU A N 1
ATOM 4243 C CA . GLU A 1 548 ? 26.036 7.970 -71.667 1.00 92.56 548 GLU A CA 1
ATOM 4244 C C . GLU A 1 548 ? 26.253 7.459 -70.237 1.00 92.56 548 GLU A C 1
ATOM 4246 O O . GLU A 1 548 ? 25.499 7.841 -69.341 1.00 92.56 548 GLU A O 1
ATOM 4251 N N . ALA A 1 549 ? 27.282 6.642 -69.992 1.00 90.81 549 ALA A N 1
ATOM 4252 C CA . ALA A 1 549 ? 27.646 6.204 -68.642 1.00 90.81 549 ALA A CA 1
ATOM 4253 C C . ALA A 1 549 ? 28.135 7.381 -67.776 1.00 90.81 549 ALA A C 1
ATOM 4255 O O . ALA A 1 549 ? 27.650 7.571 -66.660 1.00 90.81 549 ALA A O 1
ATOM 4256 N N . VAL A 1 550 ? 29.007 8.240 -68.321 1.00 91.44 550 VAL A N 1
ATOM 4257 C CA . VAL A 1 550 ? 29.491 9.457 -67.642 1.00 91.44 550 VAL A CA 1
ATOM 4258 C C . VAL A 1 550 ? 28.340 10.419 -67.326 1.00 91.44 550 VAL A C 1
ATOM 4260 O O . VAL A 1 550 ? 28.244 10.898 -66.200 1.00 91.44 550 VAL A O 1
ATOM 4263 N N . LYS A 1 551 ? 27.406 10.651 -68.261 1.00 93.75 551 LYS A N 1
ATOM 4264 C CA . LYS A 1 551 ? 26.218 11.491 -68.008 1.00 93.75 551 LYS A CA 1
ATOM 4265 C C . LYS A 1 551 ? 25.320 10.948 -66.895 1.00 93.75 551 LYS A C 1
ATOM 4267 O O . LYS A 1 551 ? 24.779 11.743 -66.130 1.00 93.75 551 LYS A O 1
ATOM 4272 N N . ARG A 1 552 ? 25.149 9.623 -66.798 1.00 92.44 552 ARG A N 1
ATOM 4273 C CA . ARG A 1 552 ? 24.378 8.995 -65.709 1.00 92.44 552 ARG A CA 1
ATOM 4274 C C . ARG A 1 552 ? 25.064 9.191 -64.358 1.00 92.44 552 ARG A C 1
ATOM 4276 O O . ARG A 1 552 ? 24.407 9.618 -63.415 1.00 92.44 552 ARG A O 1
ATOM 4283 N N . LEU A 1 553 ? 26.381 8.983 -64.291 1.00 92.44 553 LEU A N 1
ATOM 4284 C CA . LEU A 1 553 ? 27.176 9.269 -63.095 1.00 92.44 553 LEU A CA 1
ATOM 4285 C C . LEU A 1 553 ? 27.083 10.748 -62.679 1.00 92.44 553 LEU A C 1
ATOM 4287 O O . LEU A 1 553 ? 26.829 11.046 -61.515 1.00 92.44 553 LEU A O 1
ATOM 4291 N N . GLU A 1 554 ? 27.244 11.680 -63.622 1.00 91.69 554 GLU A N 1
ATOM 4292 C CA . GLU A 1 554 ? 27.122 13.118 -63.360 1.00 91.69 554 GLU A CA 1
ATOM 4293 C C . GLU A 1 554 ? 25.734 13.533 -62.843 1.00 91.69 554 GLU A C 1
ATOM 4295 O O . GLU A 1 554 ? 25.636 14.465 -62.046 1.00 91.69 554 GLU A O 1
ATOM 4300 N N . ALA A 1 555 ? 24.658 12.893 -63.310 1.00 92.06 555 ALA A N 1
ATOM 4301 C CA . ALA A 1 555 ? 23.304 13.180 -62.841 1.00 92.06 555 ALA A CA 1
ATOM 4302 C C . ALA A 1 555 ? 23.139 12.782 -61.366 1.00 92.06 555 ALA A C 1
ATOM 4304 O O . ALA A 1 555 ? 22.799 13.628 -60.541 1.00 92.06 555 ALA A O 1
ATOM 4305 N N . SER A 1 556 ? 23.485 11.541 -61.010 1.00 89.31 556 SER A N 1
ATOM 4306 C CA . SER A 1 556 ? 23.389 11.060 -59.624 1.00 89.31 556 SER A CA 1
ATOM 4307 C C . SER A 1 556 ? 24.366 11.761 -58.669 1.00 89.31 556 SER A C 1
ATOM 4309 O O . SER A 1 556 ? 24.060 11.926 -57.489 1.00 89.31 556 SER A O 1
ATOM 4311 N N . LEU A 1 557 ? 25.522 12.232 -59.157 1.00 90.56 557 LEU A N 1
ATOM 4312 C CA . LEU A 1 557 ? 26.417 13.090 -58.371 1.00 90.56 557 LEU A CA 1
ATOM 4313 C C . LEU A 1 557 ? 25.770 14.442 -58.031 1.00 90.56 557 LEU A C 1
ATOM 4315 O O . LEU A 1 557 ? 25.836 14.843 -56.870 1.00 90.56 557 LEU A O 1
ATOM 4319 N N . ARG A 1 558 ? 25.104 15.103 -58.993 1.00 92.00 558 ARG A N 1
ATOM 4320 C CA . ARG A 1 558 ? 24.368 16.359 -58.739 1.00 92.00 558 ARG A CA 1
ATOM 4321 C C . ARG A 1 558 ? 23.224 16.154 -57.745 1.00 92.00 558 ARG A C 1
ATOM 4323 O O . ARG A 1 558 ? 23.118 16.917 -56.795 1.00 92.00 558 ARG A O 1
ATOM 4330 N N . GLU A 1 559 ? 22.440 15.085 -57.889 1.00 88.62 559 GLU A N 1
ATOM 4331 C CA . GLU A 1 559 ? 21.360 14.751 -56.943 1.00 88.62 559 GLU A CA 1
ATOM 4332 C C . GLU A 1 559 ? 21.885 14.559 -55.506 1.00 88.62 559 GLU A C 1
ATOM 4334 O O . GLU A 1 559 ? 21.291 15.055 -54.547 1.00 88.62 559 GLU A O 1
ATOM 4339 N N . MET A 1 560 ? 23.044 13.910 -55.337 1.00 87.69 560 MET A N 1
ATOM 4340 C CA . MET A 1 560 ? 23.700 13.792 -54.029 1.00 87.69 560 MET A CA 1
ATOM 4341 C C . MET A 1 560 ? 24.214 15.144 -53.499 1.00 87.69 560 MET A C 1
ATOM 4343 O O . MET A 1 560 ? 24.203 15.363 -52.286 1.00 87.69 560 MET A O 1
ATOM 4347 N N . GLU A 1 561 ? 24.713 16.031 -54.360 1.00 89.44 561 GLU A N 1
ATOM 4348 C CA . GLU A 1 561 ? 25.159 17.378 -53.975 1.00 89.44 561 GLU A CA 1
ATOM 4349 C C . GLU A 1 561 ? 23.986 18.263 -53.530 1.00 89.44 561 GLU A C 1
ATOM 4351 O O . GLU A 1 561 ? 24.078 18.892 -52.474 1.00 89.44 561 GLU A O 1
ATOM 4356 N N . ASP A 1 562 ? 22.858 18.220 -54.243 1.00 88.75 562 ASP A N 1
ATOM 4357 C CA . ASP A 1 562 ? 21.624 18.924 -53.875 1.00 88.75 562 ASP A CA 1
ATOM 4358 C C . ASP A 1 562 ? 21.076 18.433 -52.521 1.00 88.75 562 ASP A C 1
ATOM 4360 O O . ASP A 1 562 ? 20.733 19.242 -51.652 1.00 88.75 562 ASP A O 1
ATOM 4364 N N . ILE A 1 563 ? 21.068 17.113 -52.285 1.00 85.88 563 ILE A N 1
ATOM 4365 C CA . ILE A 1 563 ? 20.681 16.533 -50.986 1.00 85.88 563 ILE A CA 1
ATOM 4366 C C . ILE A 1 563 ? 21.635 16.986 -49.874 1.00 85.88 563 ILE A C 1
ATOM 4368 O O . ILE A 1 563 ? 21.174 17.378 -48.800 1.00 85.88 563 ILE A O 1
ATOM 4372 N N . LYS A 1 564 ? 22.956 16.993 -50.107 1.00 86.75 564 LYS A N 1
ATOM 4373 C CA . LYS A 1 564 ? 23.930 17.489 -49.117 1.00 86.75 564 LYS A CA 1
ATOM 4374 C C . LYS A 1 564 ? 23.673 18.952 -48.767 1.00 86.75 564 LYS A C 1
ATOM 4376 O O . LYS A 1 564 ? 23.537 19.259 -47.583 1.00 86.75 564 LYS A O 1
ATOM 4381 N N . ALA A 1 565 ? 23.528 19.824 -49.765 1.00 88.81 565 ALA A N 1
ATOM 4382 C CA . ALA A 1 565 ? 23.239 21.241 -49.554 1.00 88.81 565 ALA A CA 1
ATOM 4383 C C . ALA A 1 565 ? 21.945 21.445 -48.744 1.00 88.81 565 ALA A C 1
ATOM 4385 O O . ALA A 1 565 ? 21.932 22.202 -47.769 1.00 88.81 565 ALA A O 1
ATOM 4386 N N . ALA A 1 566 ? 20.882 20.699 -49.070 1.00 86.62 566 ALA A N 1
ATOM 4387 C CA . ALA A 1 566 ? 19.635 20.716 -48.311 1.00 86.62 566 ALA A CA 1
ATOM 4388 C C . ALA A 1 566 ? 19.821 20.260 -46.848 1.00 86.62 566 ALA A C 1
ATOM 4390 O O . ALA A 1 566 ? 19.270 20.890 -45.940 1.00 86.62 566 ALA A O 1
ATOM 4391 N N . THR A 1 567 ? 20.622 19.216 -46.593 1.00 83.62 567 THR A N 1
ATOM 4392 C CA . THR A 1 567 ? 20.915 18.758 -45.221 1.00 83.62 567 THR A CA 1
ATOM 4393 C C . THR A 1 567 ? 21.766 19.747 -44.422 1.00 83.62 567 THR A C 1
ATOM 4395 O O . THR A 1 567 ? 21.484 19.960 -43.244 1.00 83.62 567 THR A O 1
ATOM 4398 N N . GLU A 1 568 ? 22.750 20.410 -45.036 1.00 86.94 568 GLU A N 1
ATOM 4399 C CA . GLU A 1 568 ? 23.558 21.439 -44.369 1.00 86.94 568 GLU A CA 1
ATOM 4400 C C . GLU A 1 568 ? 22.725 22.671 -43.997 1.00 86.94 568 GLU A C 1
ATOM 4402 O O . GLU A 1 568 ? 22.874 23.225 -42.908 1.00 86.94 568 GLU A O 1
ATOM 4407 N N . ASP A 1 569 ? 21.812 23.097 -44.870 1.00 87.69 569 ASP A N 1
ATOM 4408 C CA . ASP A 1 569 ? 20.915 24.218 -44.585 1.00 87.69 569 ASP A CA 1
ATOM 4409 C C . ASP A 1 569 ? 19.829 23.866 -43.561 1.00 87.69 569 ASP A C 1
ATOM 4411 O O . ASP A 1 569 ? 19.415 24.731 -42.784 1.00 87.69 569 ASP A O 1
ATOM 4415 N N . ALA A 1 570 ? 19.382 22.609 -43.510 1.00 85.44 570 ALA A N 1
ATOM 4416 C CA . ALA A 1 570 ? 18.539 22.111 -42.424 1.00 85.44 570 ALA A CA 1
ATOM 4417 C C . ALA A 1 570 ? 19.300 22.090 -41.085 1.00 85.44 570 ALA A C 1
ATOM 4419 O O . ALA A 1 570 ? 18.759 22.534 -40.071 1.00 85.44 570 ALA A O 1
ATOM 4420 N N . PHE A 1 571 ? 20.567 21.662 -41.088 1.00 82.56 571 PHE A N 1
ATOM 4421 C CA . PHE A 1 571 ? 21.425 21.637 -39.903 1.00 82.56 571 PHE A CA 1
ATOM 4422 C C . PHE A 1 571 ? 21.657 23.043 -39.327 1.00 82.56 571 PHE A C 1
ATOM 4424 O O . PHE A 1 571 ? 21.368 23.270 -38.154 1.00 82.56 571 PHE A O 1
ATOM 4431 N N . LYS A 1 572 ? 22.036 24.026 -40.159 1.00 91.06 572 LYS A N 1
ATOM 4432 C CA . LYS A 1 572 ? 22.191 25.435 -39.734 1.00 91.06 572 LYS A CA 1
ATOM 4433 C C . LYS A 1 572 ? 20.905 25.994 -39.107 1.00 91.06 572 LYS A C 1
ATOM 4435 O O . LYS A 1 572 ? 20.953 26.697 -38.100 1.00 91.06 572 LYS A O 1
ATOM 4440 N N . LYS A 1 573 ? 19.733 25.670 -39.673 1.00 90.31 573 LYS A N 1
ATOM 4441 C CA . LYS A 1 573 ? 18.426 26.072 -39.111 1.00 90.31 573 LYS A CA 1
ATOM 4442 C C . LYS A 1 573 ? 18.155 25.410 -37.757 1.00 90.31 573 LYS A C 1
ATOM 4444 O O . LYS A 1 573 ? 17.604 26.070 -36.877 1.00 90.31 573 LYS A O 1
ATOM 4449 N N . ALA A 1 574 ? 18.550 24.149 -37.578 1.00 85.88 574 ALA A N 1
ATOM 4450 C CA . ALA A 1 574 ? 18.437 23.444 -36.304 1.00 85.88 574 ALA A CA 1
ATOM 4451 C C . ALA A 1 574 ? 19.354 24.056 -35.229 1.00 85.88 574 ALA A C 1
ATOM 4453 O O . ALA A 1 574 ? 18.872 24.351 -34.138 1.00 85.88 574 ALA A O 1
ATOM 4454 N N . GLU A 1 575 ? 20.619 24.355 -35.549 1.00 88.19 575 GLU A N 1
ATOM 4455 C CA . GLU A 1 575 ? 21.543 25.055 -34.639 1.00 88.19 575 GLU A CA 1
ATOM 4456 C C . GLU A 1 575 ? 21.009 26.437 -34.229 1.00 88.19 575 GLU A C 1
ATOM 4458 O O . GLU A 1 575 ? 21.017 26.790 -33.049 1.00 88.19 575 GLU A O 1
ATOM 4463 N N . MET A 1 576 ? 20.476 27.214 -35.181 1.00 91.12 576 MET A N 1
ATOM 4464 C CA . MET A 1 576 ? 19.846 28.508 -34.885 1.00 91.12 576 MET A CA 1
ATOM 4465 C C . MET A 1 576 ? 18.619 28.366 -33.971 1.00 91.12 576 MET A C 1
ATOM 4467 O O . MET A 1 576 ? 18.417 29.194 -33.080 1.00 91.12 576 MET A O 1
ATOM 4471 N N . ALA A 1 577 ? 17.804 27.325 -34.166 1.00 88.19 577 ALA A N 1
ATOM 4472 C CA . ALA A 1 577 ? 16.653 27.038 -33.314 1.00 88.19 577 ALA A CA 1
ATOM 4473 C C . ALA A 1 577 ? 17.074 26.581 -31.906 1.00 88.19 577 ALA A C 1
ATOM 4475 O O . ALA A 1 577 ? 16.446 26.982 -30.924 1.00 88.19 577 ALA A O 1
ATOM 4476 N N . GLU A 1 578 ? 18.151 25.801 -31.781 1.00 88.88 578 GLU A N 1
ATOM 4477 C CA . GLU A 1 578 ? 18.704 25.403 -30.486 1.00 88.88 578 GLU A CA 1
ATOM 4478 C C . GLU A 1 578 ? 19.308 26.599 -29.736 1.00 88.88 578 GLU A C 1
ATOM 4480 O O . GLU A 1 578 ? 19.000 26.798 -28.561 1.00 88.88 578 GLU A O 1
ATOM 4485 N N . ALA A 1 579 ? 20.076 27.459 -30.409 1.00 91.06 579 ALA A N 1
ATOM 4486 C CA . ALA A 1 579 ? 20.589 28.692 -29.816 1.00 91.06 579 ALA A CA 1
ATOM 4487 C C . ALA A 1 579 ? 19.445 29.604 -29.326 1.00 91.06 579 ALA A C 1
ATOM 4489 O O . ALA A 1 579 ? 19.486 30.117 -28.204 1.00 91.06 579 ALA A O 1
ATOM 4490 N N . ALA A 1 580 ? 18.377 29.755 -30.119 1.00 90.12 580 ALA A N 1
ATOM 4491 C CA . ALA A 1 580 ? 17.183 30.493 -29.711 1.00 90.12 580 ALA A CA 1
ATOM 4492 C C . ALA A 1 580 ? 16.473 29.843 -28.505 1.00 90.12 580 ALA A C 1
ATOM 4494 O O . ALA A 1 580 ? 16.065 30.548 -27.578 1.00 90.12 580 ALA A O 1
ATOM 4495 N N . LYS A 1 581 ? 16.370 28.507 -28.474 1.00 92.50 581 LYS A N 1
ATOM 4496 C CA . LYS A 1 581 ? 15.832 27.749 -27.335 1.00 92.50 581 LYS A CA 1
ATOM 4497 C C . LYS A 1 581 ? 16.647 28.006 -26.063 1.00 92.50 581 LYS A C 1
ATOM 4499 O O . LYS A 1 581 ? 16.051 28.337 -25.041 1.00 92.50 581 LYS A O 1
ATOM 4504 N N . GLN A 1 582 ? 17.978 27.915 -26.122 1.00 91.31 582 GLN A N 1
ATOM 4505 C CA . GLN A 1 582 ? 18.860 28.141 -24.968 1.00 91.31 582 GLN A CA 1
ATOM 4506 C C . GLN A 1 582 ? 18.695 29.558 -24.385 1.00 91.31 582 GLN A C 1
ATOM 4508 O O . GLN A 1 582 ? 18.646 29.724 -23.164 1.00 91.31 582 GLN A O 1
ATOM 4513 N N . VAL A 1 583 ? 18.525 30.581 -25.235 1.00 93.44 583 VAL A N 1
ATOM 4514 C CA . VAL A 1 583 ? 18.226 31.959 -24.796 1.00 93.44 583 VAL A CA 1
ATOM 4515 C C . VAL A 1 583 ? 16.883 32.039 -24.054 1.00 93.44 583 VAL A C 1
ATOM 4517 O O . VAL A 1 583 ? 16.803 32.649 -22.985 1.00 93.44 583 VAL A O 1
ATOM 4520 N N . VAL A 1 584 ? 15.832 31.400 -24.581 1.00 90.25 584 VAL A N 1
ATOM 4521 C CA . VAL A 1 584 ? 14.503 31.376 -23.944 1.00 90.25 584 VAL A CA 1
ATOM 4522 C C . VAL A 1 584 ? 14.526 30.600 -22.623 1.00 90.25 584 VAL A C 1
ATOM 4524 O O . VAL A 1 584 ? 13.966 31.070 -21.632 1.00 90.25 584 VAL A O 1
ATOM 4527 N N . GLU A 1 585 ? 15.201 29.450 -22.565 1.00 88.81 585 GLU A N 1
ATOM 4528 C CA . GLU A 1 585 ? 15.358 28.661 -21.337 1.00 88.81 585 GLU A CA 1
ATOM 4529 C C . GLU A 1 585 ? 16.136 29.429 -20.257 1.00 88.81 585 GLU A C 1
ATOM 4531 O O . GLU A 1 585 ? 15.730 29.412 -19.093 1.00 88.81 585 GLU A O 1
ATOM 4536 N N . GLY A 1 586 ? 17.179 30.179 -20.632 1.00 88.81 586 GLY A N 1
ATOM 4537 C CA . GLY A 1 586 ? 17.922 31.050 -19.716 1.00 88.81 586 GLY A CA 1
ATOM 4538 C C . GLY A 1 586 ? 17.055 32.150 -19.088 1.00 88.81 586 GLY A C 1
ATOM 4539 O O . GLY A 1 586 ? 17.067 32.332 -17.866 1.00 88.81 586 GLY A O 1
ATOM 4540 N N . GLU A 1 587 ? 16.242 32.849 -19.887 1.00 90.56 587 GLU A N 1
ATOM 4541 C CA . GLU A 1 587 ? 15.300 33.858 -19.376 1.00 90.56 587 GLU A CA 1
ATOM 4542 C C . GLU A 1 587 ? 14.166 33.235 -18.538 1.00 90.56 587 GLU A C 1
ATOM 4544 O O . GLU A 1 587 ? 13.783 33.791 -17.504 1.00 90.56 587 GLU A O 1
ATOM 4549 N N . LEU A 1 588 ? 13.664 32.048 -18.898 1.00 87.69 588 LEU A N 1
ATOM 4550 C CA . LEU A 1 588 ? 12.687 31.319 -18.079 1.00 87.69 588 LEU A CA 1
ATOM 4551 C C . LEU A 1 588 ? 13.277 30.879 -16.731 1.00 87.69 588 LEU A C 1
ATOM 4553 O O . LEU A 1 588 ? 12.622 31.036 -15.699 1.00 87.69 588 LEU A O 1
ATOM 4557 N N . GLN A 1 589 ? 14.513 30.374 -16.707 1.00 89.00 589 GLN A N 1
ATOM 4558 C CA . GLN A 1 589 ? 15.185 29.968 -15.470 1.00 89.00 589 GLN A CA 1
ATOM 4559 C C . GLN A 1 589 ? 15.437 31.172 -14.549 1.00 89.00 589 GLN A C 1
ATOM 4561 O O . GLN A 1 589 ? 15.223 31.087 -13.340 1.00 89.00 589 GLN A O 1
ATOM 4566 N N . LYS A 1 590 ? 15.819 32.319 -15.120 1.00 91.94 590 LYS A N 1
ATOM 4567 C CA . LYS A 1 590 ? 15.958 33.597 -14.408 1.00 91.94 590 LYS A CA 1
ATOM 4568 C C . LYS A 1 590 ? 14.632 34.058 -13.789 1.00 91.94 590 LYS A C 1
ATOM 4570 O O . LYS A 1 590 ? 14.619 34.433 -12.620 1.00 91.94 590 LYS A O 1
ATOM 4575 N N . ARG A 1 591 ? 13.512 33.953 -14.520 1.00 86.06 591 ARG A N 1
ATOM 4576 C CA . ARG A 1 591 ? 12.166 34.253 -13.990 1.00 86.06 591 ARG A CA 1
ATOM 4577 C C . ARG A 1 591 ? 11.737 33.306 -12.867 1.00 86.06 591 ARG A C 1
ATOM 4579 O O . ARG A 1 591 ? 11.150 33.778 -11.899 1.00 86.06 591 ARG A O 1
ATOM 4586 N N . ARG A 1 592 ? 12.043 32.004 -12.954 1.00 86.56 592 ARG A N 1
ATOM 4587 C CA . ARG A 1 592 ? 11.754 31.042 -11.867 1.00 86.56 592 ARG A CA 1
ATOM 4588 C C . ARG A 1 592 ? 12.487 31.413 -10.578 1.00 86.56 592 ARG A C 1
ATOM 4590 O O . ARG A 1 592 ? 11.833 31.578 -9.555 1.00 86.56 592 ARG A O 1
ATOM 4597 N N . ARG A 1 593 ? 13.796 31.691 -10.656 1.00 85.94 593 ARG A N 1
ATOM 4598 C CA . ARG A 1 593 ? 14.595 32.146 -9.499 1.00 85.94 593 ARG A CA 1
ATOM 4599 C C . ARG A 1 593 ? 14.038 33.429 -8.869 1.00 85.94 593 ARG A C 1
ATOM 4601 O O . ARG A 1 593 ? 14.011 33.551 -7.652 1.00 85.94 593 ARG A O 1
ATOM 4608 N N . GLN A 1 594 ? 13.548 34.369 -9.683 1.00 84.62 594 GLN A N 1
ATOM 4609 C CA . GLN A 1 594 ? 12.877 35.582 -9.191 1.00 84.62 594 GLN A CA 1
ATOM 4610 C C . GLN A 1 594 ? 11.531 35.282 -8.510 1.00 84.62 594 GLN A C 1
ATOM 4612 O O . GLN A 1 594 ? 11.200 35.918 -7.514 1.00 84.62 594 GLN A O 1
ATOM 4617 N N . GLN A 1 595 ? 10.750 34.320 -9.009 1.00 76.81 595 GLN A N 1
ATOM 4618 C CA . GLN A 1 595 ? 9.506 33.896 -8.354 1.00 76.81 595 GLN A CA 1
ATOM 4619 C C . GLN A 1 595 ? 9.758 33.167 -7.028 1.00 76.81 595 GLN A C 1
ATOM 4621 O O . GLN A 1 595 ? 8.991 33.356 -6.089 1.00 76.81 595 GLN A O 1
ATOM 4626 N N . GLU A 1 596 ? 10.817 32.362 -6.944 1.00 76.50 596 GLU A N 1
ATOM 4627 C CA . GLU A 1 596 ? 11.251 31.683 -5.717 1.00 76.50 596 GLU A CA 1
ATOM 4628 C C . GLU A 1 596 ? 11.695 32.707 -4.655 1.00 76.50 596 GLU A C 1
ATOM 4630 O O . GLU A 1 596 ? 11.126 32.737 -3.566 1.00 76.50 596 GLU A O 1
ATOM 4635 N N . GLN A 1 597 ? 12.575 33.652 -5.011 1.00 75.62 597 GLN A N 1
ATOM 4636 C CA . GLN A 1 597 ? 13.000 34.748 -4.121 1.00 75.62 597 GLN A CA 1
ATOM 4637 C C . GLN A 1 597 ? 11.829 35.636 -3.654 1.00 75.62 597 GLN A C 1
ATOM 4639 O O . GLN A 1 597 ? 11.763 36.035 -2.488 1.00 75.62 597 GLN A O 1
ATOM 4644 N N . ASN A 1 598 ? 10.866 35.925 -4.536 1.00 72.94 598 ASN A N 1
ATOM 4645 C CA . ASN A 1 598 ? 9.682 36.712 -4.176 1.00 72.94 598 ASN A CA 1
ATOM 4646 C C . ASN A 1 598 ? 8.723 35.960 -3.232 1.00 72.94 598 ASN A C 1
ATOM 4648 O O . ASN A 1 598 ? 7.965 36.605 -2.513 1.00 72.94 598 ASN A O 1
ATOM 4652 N N . LYS A 1 599 ? 8.741 34.619 -3.212 1.00 69.44 599 LYS A N 1
ATOM 4653 C CA . LYS A 1 599 ? 7.996 33.826 -2.219 1.00 69.44 599 LYS A CA 1
ATOM 4654 C C . LYS A 1 599 ? 8.688 33.849 -0.857 1.00 69.44 599 LYS A C 1
ATOM 4656 O O . LYS A 1 599 ? 8.034 34.157 0.131 1.00 69.44 599 LYS A O 1
ATOM 4661 N N . GLU A 1 600 ? 10.002 33.627 -0.813 1.00 62.88 600 GLU A N 1
ATOM 4662 C CA . GLU A 1 600 ? 10.788 33.657 0.436 1.00 62.88 600 GLU A CA 1
ATOM 4663 C C . GLU A 1 600 ? 10.691 35.016 1.160 1.00 62.88 600 GLU A C 1
ATOM 4665 O O . GLU A 1 600 ? 10.566 35.082 2.384 1.00 62.88 600 GLU A O 1
ATOM 4670 N N . THR A 1 601 ? 10.674 36.113 0.399 1.00 60.75 601 THR A N 1
ATOM 4671 C CA . THR A 1 601 ? 10.458 37.478 0.922 1.00 60.75 601 THR A CA 1
ATOM 4672 C C . THR A 1 601 ? 8.999 37.800 1.272 1.00 60.75 601 THR A C 1
ATOM 4674 O O . THR A 1 601 ? 8.748 38.763 1.991 1.00 60.75 601 THR A O 1
ATOM 4677 N N . GLY A 1 602 ? 8.036 37.008 0.791 1.00 54.53 602 GLY A N 1
ATOM 4678 C CA . GLY A 1 602 ? 6.615 37.122 1.134 1.00 54.53 602 GLY A CA 1
ATOM 4679 C C . GLY A 1 602 ? 6.213 36.349 2.395 1.00 54.53 602 GLY A C 1
ATOM 4680 O O . GLY A 1 602 ? 5.219 36.700 3.019 1.00 54.53 602 GLY A O 1
ATOM 4681 N N . GLU A 1 603 ? 6.985 35.332 2.788 1.00 49.88 603 GLU A N 1
ATOM 4682 C CA . GLU A 1 603 ? 6.785 34.546 4.021 1.00 49.88 603 GLU A CA 1
ATOM 4683 C C . GLU A 1 603 ? 7.546 35.120 5.239 1.00 49.88 603 GLU A C 1
ATOM 4685 O O . GLU A 1 603 ? 7.503 34.553 6.329 1.00 49.88 603 GLU A O 1
ATOM 4690 N N . THR A 1 604 ? 8.248 36.248 5.066 1.00 47.56 604 THR A N 1
ATOM 4691 C CA . THR A 1 604 ? 9.042 36.935 6.108 1.00 47.56 604 THR A CA 1
ATOM 4692 C C . THR A 1 604 ? 8.493 38.314 6.520 1.00 47.56 604 THR A C 1
ATOM 4694 O O . THR A 1 604 ? 9.193 39.079 7.191 1.00 47.56 604 THR A O 1
ATOM 4697 N N . LEU A 1 605 ? 7.235 38.610 6.164 1.00 40.53 605 LEU A N 1
ATOM 4698 C CA . LEU A 1 605 ? 6.434 39.762 6.614 1.00 40.53 605 LEU A CA 1
ATOM 4699 C C . LEU A 1 605 ? 5.200 39.296 7.402 1.00 40.53 605 LEU A C 1
ATOM 4701 O O . LEU A 1 605 ? 4.880 39.983 8.397 1.00 40.53 605 LEU A O 1
#

Mean predicted aligned error: 22.75 Å

Nearest PDB structures (foldseek):
  6ixe-assembly1_A  TM=4.278E-01  e=5.577E-03  Homo sapiens
  4jps-assembly1_B  TM=6.160E-01  e=9.206E-01  Homo sapiens
  5fi4-assembly1_B  TM=5.432E-01  e=1.478E+00  Homo sapiens
  4waf-assembly1_B  TM=5.490E-01  e=1.478E+00  Homo sapiens
  6h2f-assembly1_G  TM=2.851E-01  e=7.458E-01  Aeromonas hydrophila subsp. hydrophila AL09-71

Foldseek 3Di:
DDDDDDDDDDDDDDDDDDDDDDDDDDDDDDDDDDDDDDDDDDDDDDDDDDPPDDDDPVVVVVVVVDDDDDDDDDDDDDPPPQDLVNVLVVLVVVLVVLVVVLVVLVVLLVVLVVLLVVLVVLLVVLVVLLVVLVVVLVVLVVQLVVLVVQLVVLVVVLVVLVVVVVVDPDDDPPPVSVVVSVVSVVSNVVSVVSNVVSVVVNVVSVVSNVVSVVSNVVSVVSSVVSVVSSVVSVVVSVVSVVVSVVSVVVSVVSVVVVVVVVVVVVVVVVVVVVVVVVVVVVVVVVVVVVVVVVVVPDDDDDDDDPPVCVVVVVVVVVVVVVVVVVVVVVVVVVVVVVVVVVVVVVVVVVVVVVVVVVVVVVVVVVVVVVVVVVVVVVVVVVVVVVVVVVVVVVVVVVVVVVVVVVVVVVVVVVVVVVVVVVVVVVVVVVVVVVVLVVVLVVLVVVLVVLVVQLVVLVVVLVVLVVVLVVLVVVLVVVVVVVVVVVVVVVDDDDDDDDDDDDDPDPDDDDPVRVVVVVVVVVVVVVVSVVVSVVSVVVSVVSVVSSVVSVVVSVVSVVVSVVVVVVVVVVVVVVVVVVVVVVVVVVVVVVVVVVVVVVVVVVVVD

InterPro domains:
  IPR008545 WEB family [PF05701] (48-597)

Organism: NCBI:txid165716

Secondary structure (DSSP, 8-state):
----------------------------------------------------S----HHHHHHTSSS-----------PPPPPHHHHHHHHHHHHHHHHHHHHHHHHHHHHHHHHHHHHHHHHHHHHHHHHHHHHHHHHHHHHHHHHHHHHHHHHHHHHHHHHHHHH----S-TTHHHHHHHHHHHHHHHHHHHHHHHHHHHHHHHHHHHHHHHHHHHHHHHHHHHHHHHHHHHHHHHHHHHHHHHHHHHHHHHHHHHHHHHHHHHHHHHHHHHHHHHHHHHHHHHHHHHHHHHHH---------SSHHHHHHHHHHHHHHHHHHHHHHHHHHHHHHHHHHHHHHHHHHHHHHHHHHHHHHHHHHHHHHHHHHHHHHHHHHHHHHHHHHHHHHHHHHHHHHHHHHHHHHHHHHHHHHHHHHHHHHHHHHHHHHHHHHHHHHHHHHHHHHHHHHHHHHHHHHHHHHHHHHHHHHHHHHHHHHHHHHHHHHHSPPP-----S----------HHHHHHHHHHHHHHHHHHHHHHHHHHHHHHHHHHHHHHHHHHHHHHHHHHHHHHHHHHHHHHHHHHHHHHHHHHHHHHHHHHHHHHHHHHTTS--

Solvent-accessible surface area (backbone atoms only — not comparable to full-atom values): 34311 Å² total; per-residue (Å²): 142,83,86,83,82,88,78,88,81,81,91,80,91,83,87,86,82,92,86,81,89,90,90,79,88,87,87,86,88,89,84,90,85,86,88,87,82,90,88,83,87,82,91,79,83,86,80,81,80,85,86,86,70,92,74,75,53,72,72,55,62,56,49,76,77,61,75,93,81,91,81,92,89,82,83,81,81,81,68,81,78,76,50,74,66,57,57,48,53,53,51,52,50,52,50,52,52,52,54,53,50,38,48,52,30,53,50,52,28,53,53,23,51,50,51,22,55,48,21,50,53,46,29,51,51,24,51,50,52,48,52,54,50,49,56,50,52,52,53,48,51,51,48,39,52,51,30,51,51,47,27,52,48,29,50,50,50,36,49,48,57,57,51,49,57,75,69,54,93,71,92,76,74,88,55,62,62,50,55,52,45,50,49,32,50,48,50,25,51,50,32,48,49,51,40,49,51,38,55,49,49,54,51,51,54,48,52,54,48,54,55,33,48,52,49,29,51,52,21,49,48,50,28,50,52,21,48,49,52,26,49,55,32,47,52,53,33,48,54,49,50,53,49,51,49,52,53,51,50,54,50,50,53,50,52,51,52,49,54,51,51,52,53,53,50,53,51,56,49,51,57,48,53,54,48,49,54,53,51,52,56,56,48,57,54,48,65,51,52,56,57,57,58,68,73,68,80,76,80,90,84,87,88,88,73,76,65,66,47,51,58,52,45,51,52,45,50,50,51,47,51,52,48,54,47,53,48,50,54,50,50,52,50,50,51,51,51,52,52,50,56,50,53,51,52,53,49,52,52,54,51,52,55,51,51,49,55,51,52,50,54,51,52,55,52,52,51,52,53,52,55,49,51,54,50,50,54,49,54,53,49,52,54,48,56,52,51,49,55,52,51,51,52,52,52,54,51,51,54,56,50,50,54,54,50,54,54,50,51,61,49,49,52,55,50,48,53,53,50,50,56,50,50,52,53,53,51,50,52,50,52,52,56,51,50,54,49,55,52,54,53,50,50,53,52,53,47,54,52,35,46,52,51,22,50,52,33,44,53,52,27,50,53,39,46,54,51,36,50,53,50,49,50,54,53,48,51,50,51,50,48,53,47,51,52,52,55,60,70,68,54,77,81,80,89,76,85,92,76,92,81,93,76,92,77,80,80,78,72,50,73,66,54,53,49,51,51,52,51,50,51,52,52,50,52,51,51,52,53,49,52,47,51,49,38,50,51,51,34,51,54,35,46,51,52,21,55,53,32,45,51,52,34,54,49,55,51,49,56,52,48,54,52,50,54,52,50,54,56,51,47,54,52,49,53,54,51,50,55,52,46,52,55,51,51,52,54,51,52,53,50,49,55,51,53,52,53,55,46,60,63,61,77,73,116

Sequence (605 aa):
MFGFSIRTRQNVSGSPRAGGSPRTTTGSPSTVATPRSIGGSPRTEVGEIDTRAPFQSVKAAVSLFGGEGASPKARPVLKKPKTAEERVLERETQLHLALKELNKFKEQIKSAETTKSQAVRELEKANRTLQELTCKLETASESKQASIAATEAAKNRAKQLEEAKSSNVQLVDGSSWKQDVDSEREQYKASAAELIAEKQELTNIRQDFDAALEKKLAAFQEAADAQHATKVNRERANELSEEIATMRETLSQVKLAMVQAEEEQAKSVADKEDHLKSLTTAKEEVDQKIRLLKEEESDLKLSGNLEGKLEESTEAIAVIQEQLKNVRDSDLESLRKITLELEDAKNALREVLQEESLLRSSVDALKLEVDEVNRDCSKYKEKAEESESVAENQRGELERSKLKLEEALAVESKQEEAAAGMRLKLQELSSETNSAKWEAEAMKRSIEELKQEAETARNVAKETEEKLQAALEEAEEAKAAEKLVNDKIHIPPSRDDVANSDTRAKIKLSAEDSESLSKKVEEFGKLAQMKVAAAMAEVEATNVREREAVKRLEASLREMEDIKAATEDAFKKAEMAEAAKQVVEGELQKRRRQQEQNKETGETL

Radius of gyration: 71.2 Å; Cα contacts (8 Å, |Δi|>4): 152; chains: 1; bounding box: 161×76×239 Å

pLDDT: mean 80.13, std 20.33, range [28.61, 97.94]